Protein AF-A0A329ZVS6-F1 (afdb_monomer_lite)

Structure (mmCIF, N/CA/C/O backbone):
data_AF-A0A329ZVS6-F1
#
_entry.id   AF-A0A329ZVS6-F1
#
loop_
_atom_site.group_PDB
_atom_site.id
_atom_site.type_symbol
_atom_site.label_atom_id
_atom_site.label_alt_id
_atom_site.label_comp_id
_atom_site.label_asym_id
_atom_site.label_entity_id
_atom_site.label_seq_id
_atom_site.pdbx_PDB_ins_code
_atom_site.Car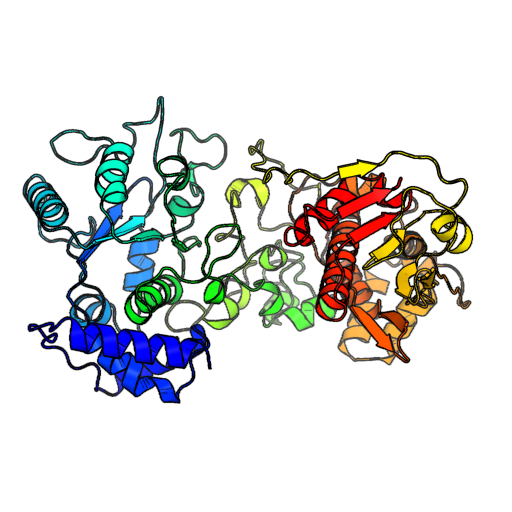tn_x
_atom_site.Cartn_y
_atom_site.Cartn_z
_atom_site.occupancy
_atom_site.B_iso_or_equiv
_atom_site.auth_seq_id
_atom_site.auth_comp_id
_atom_site.auth_asym_id
_atom_site.auth_atom_id
_atom_site.pdbx_PDB_model_num
ATOM 1 N N . MET A 1 1 ? -6.002 23.976 5.061 1.00 55.88 1 MET A N 1
ATOM 2 C CA . MET A 1 1 ? -7.182 24.837 5.291 1.00 55.88 1 MET A CA 1
ATOM 3 C C . MET A 1 1 ? -8.431 24.005 5.546 1.00 55.88 1 MET A C 1
ATOM 5 O O . MET A 1 1 ? -8.950 24.111 6.645 1.00 55.88 1 MET A O 1
ATOM 9 N N . GLN A 1 2 ? -8.823 23.095 4.644 1.00 79.06 2 GLN A N 1
ATOM 10 C CA . GLN A 1 2 ? -10.057 22.297 4.779 1.00 79.06 2 GLN A CA 1
ATOM 11 C C . GLN A 1 2 ? -10.220 21.559 6.128 1.00 79.06 2 GLN A C 1
ATOM 13 O O . GLN A 1 2 ? -11.261 21.681 6.761 1.00 79.06 2 GLN A O 1
ATOM 18 N N . ASN A 1 3 ? -9.193 20.853 6.624 1.00 85.38 3 ASN A N 1
ATOM 19 C CA . ASN A 1 3 ? -9.304 20.136 7.908 1.00 85.38 3 ASN A CA 1
ATOM 20 C C . ASN A 1 3 ? -9.452 21.071 9.118 1.00 85.38 3 ASN A C 1
ATOM 22 O O . ASN A 1 3 ? -10.187 20.752 10.044 1.00 85.38 3 ASN A O 1
ATOM 26 N N . THR A 1 4 ? -8.784 22.227 9.122 1.00 87.81 4 THR A N 1
ATOM 27 C CA . THR A 1 4 ? -8.881 23.194 10.228 1.00 87.81 4 THR A CA 1
ATOM 28 C C . THR A 1 4 ? -10.285 23.790 10.318 1.00 87.81 4 THR A C 1
ATOM 30 O O . THR A 1 4 ? -10.832 23.890 11.412 1.00 87.81 4 THR A O 1
ATOM 33 N N . GLU A 1 5 ? -10.889 24.119 9.175 1.00 89.94 5 GLU A N 1
ATOM 34 C CA . GLU A 1 5 ? -12.277 24.593 9.104 1.00 89.94 5 GLU A CA 1
ATOM 35 C C . GLU A 1 5 ? -13.262 23.512 9.566 1.00 89.94 5 GLU A C 1
ATOM 37 O O . GLU A 1 5 ? -14.126 23.790 10.397 1.00 89.94 5 GLU A O 1
ATOM 42 N N . LYS A 1 6 ? -13.084 22.258 9.117 1.00 92.19 6 LYS A N 1
ATOM 43 C CA . LYS A 1 6 ? -13.894 21.119 9.584 1.00 92.19 6 LYS A CA 1
ATOM 44 C C . LYS A 1 6 ? -13.834 20.947 11.108 1.00 92.19 6 LYS A C 1
ATOM 46 O O . LYS A 1 6 ? -14.868 20.742 11.737 1.00 92.19 6 LYS A O 1
ATOM 51 N N . LEU A 1 7 ? -12.648 21.058 11.715 1.00 94.12 7 LEU A N 1
ATOM 52 C CA . LEU A 1 7 ? -12.492 20.962 13.174 1.00 94.12 7 LEU A CA 1
ATOM 53 C C . LEU A 1 7 ? -13.220 22.099 13.903 1.00 94.12 7 LEU A C 1
ATOM 55 O O . LEU A 1 7 ? -13.888 21.857 14.905 1.00 94.12 7 LEU A O 1
ATOM 59 N N . GLN A 1 8 ? -13.131 23.331 13.401 1.00 92.81 8 GLN A N 1
ATOM 60 C CA . GLN A 1 8 ? -13.847 24.466 13.993 1.00 92.81 8 GLN A CA 1
ATOM 61 C C . GLN A 1 8 ? -15.364 24.263 13.931 1.00 92.81 8 GLN A C 1
ATOM 63 O O . GLN A 1 8 ? -16.033 24.363 14.958 1.00 92.81 8 GLN A O 1
ATOM 68 N N . GLN A 1 9 ? -15.891 23.872 12.768 1.00 92.81 9 GLN A N 1
ATOM 69 C CA . GLN A 1 9 ? -17.312 23.556 12.592 1.00 92.81 9 GLN A CA 1
ATOM 70 C C . GLN A 1 9 ? -17.764 22.422 13.520 1.00 92.81 9 GLN A C 1
ATOM 72 O O . GLN A 1 9 ? -18.833 22.495 14.130 1.00 92.81 9 GLN A O 1
ATOM 77 N N . ARG A 1 10 ? -16.935 21.381 13.676 1.00 92.31 10 ARG A N 1
ATOM 78 C CA . ARG A 1 10 ? -17.209 20.283 14.606 1.00 92.31 10 ARG A CA 1
ATOM 79 C C . ARG A 1 10 ? -17.312 20.781 16.042 1.00 92.31 10 ARG A C 1
ATOM 81 O O . ARG A 1 10 ? -18.268 20.434 16.734 1.00 92.31 10 ARG A O 1
ATOM 88 N N . LEU A 1 11 ? -16.348 21.579 16.490 1.00 92.56 11 LEU A N 1
ATOM 89 C CA . LEU A 1 11 ? -16.329 22.127 17.842 1.00 92.56 11 LEU A CA 1
ATOM 90 C C . LEU A 1 11 ? -17.551 23.017 18.109 1.00 92.56 11 LEU A C 1
ATOM 92 O O . LEU A 1 11 ? -18.188 22.890 19.154 1.00 92.56 11 LEU A O 1
ATOM 96 N N . GLU A 1 12 ? -17.910 23.884 17.162 1.00 91.75 12 GLU A N 1
ATOM 97 C CA . GLU A 1 12 ? -19.112 24.720 17.246 1.00 91.75 12 GLU A CA 1
ATOM 98 C C . GLU A 1 12 ? -20.383 23.871 17.353 1.00 91.75 12 GLU A C 1
ATOM 100 O O . GLU A 1 12 ? -21.211 24.105 18.236 1.00 91.75 12 GLU A O 1
ATOM 105 N N . SER A 1 13 ? -20.509 22.829 16.524 1.00 90.06 13 SER A N 1
ATOM 106 C CA . SER A 1 13 ? -21.626 21.881 16.594 1.00 90.06 13 SER A CA 1
ATOM 107 C C . SER A 1 13 ? -21.717 21.196 17.959 1.00 90.06 13 SER A C 1
ATOM 109 O O . SER A 1 13 ? -22.814 21.057 18.498 1.00 90.06 13 SER A O 1
ATOM 111 N N . LEU A 1 14 ? -20.590 20.761 18.531 1.00 88.25 14 LEU A N 1
ATOM 112 C CA . LEU A 1 14 ? -20.561 20.111 19.845 1.00 88.25 14 LEU A CA 1
ATOM 113 C C . LEU A 1 14 ? -20.980 21.073 20.966 1.00 88.25 14 LEU A C 1
ATOM 115 O O . LEU A 1 14 ? -21.756 20.697 21.844 1.00 88.25 14 LEU A O 1
ATOM 119 N N . LYS A 1 15 ? -20.539 22.336 20.903 1.00 86.25 15 LYS A N 1
ATOM 120 C CA . LYS A 1 15 ? -20.949 23.385 21.851 1.00 86.25 15 LYS A CA 1
ATOM 121 C C . LYS A 1 15 ? -22.450 23.681 21.764 1.00 86.25 15 LYS A C 1
ATOM 123 O O . LYS A 1 15 ? -23.099 23.847 22.795 1.00 86.25 15 LYS A O 1
ATOM 128 N N . LEU A 1 16 ? -23.014 23.705 20.553 1.00 85.00 16 LEU A N 1
ATOM 129 C CA . LEU A 1 16 ? -24.444 23.950 20.319 1.00 85.00 16 LEU A CA 1
ATOM 130 C C . LEU A 1 16 ? -25.343 22.798 20.780 1.00 85.00 16 LEU A C 1
ATOM 132 O O . LEU A 1 16 ? -26.456 23.044 21.242 1.00 85.00 16 LEU A O 1
ATOM 136 N N . GLN A 1 17 ? -24.870 21.552 20.692 1.00 77.56 17 GLN A N 1
ATOM 137 C CA . GLN A 1 17 ? -25.611 20.374 21.161 1.00 77.56 17 GLN A CA 1
ATOM 138 C C . GLN A 1 17 ? -25.798 20.346 22.687 1.00 77.56 17 GLN A C 1
ATOM 140 O O . GLN A 1 17 ? -26.581 19.543 23.192 1.00 77.56 17 GLN A O 1
ATOM 145 N N . GLY A 1 18 ? -25.149 21.255 23.427 1.00 60.22 18 GLY A N 1
ATOM 146 C CA . GLY A 1 18 ? -25.402 21.453 24.849 1.00 60.22 18 GLY A CA 1
ATOM 147 C C . GLY A 1 18 ? -25.045 20.229 25.687 1.00 60.22 18 GLY A C 1
ATOM 148 O O . GLY A 1 18 ? -25.779 19.909 26.624 1.00 60.22 18 GLY A O 1
ATOM 149 N N . ASN A 1 19 ? -23.947 19.538 25.352 1.00 56.59 19 ASN A N 1
ATOM 150 C CA . ASN A 1 19 ? -23.446 18.404 26.127 1.00 56.59 19 ASN A CA 1
ATOM 151 C C . ASN A 1 19 ? -23.184 18.836 27.577 1.00 56.59 19 ASN A C 1
ATOM 153 O O . ASN A 1 19 ? -22.188 19.480 27.892 1.00 56.59 19 ASN A O 1
ATOM 157 N N . LYS A 1 20 ? -24.114 18.491 28.475 1.00 50.88 20 LYS A N 1
ATOM 158 C CA . LYS A 1 20 ? -24.041 18.816 29.910 1.00 50.88 20 LYS A CA 1
ATOM 159 C C . LYS A 1 20 ? -23.060 17.931 30.682 1.00 50.88 20 LYS A C 1
ATOM 161 O O . LYS A 1 20 ? -22.814 18.194 31.855 1.00 50.88 20 LYS A O 1
ATOM 166 N N . GLN A 1 21 ? -22.520 16.894 30.049 1.00 53.78 21 GLN A N 1
ATOM 167 C CA . GLN A 1 21 ? -21.448 16.065 30.588 1.00 53.78 21 GLN A CA 1
ATOM 168 C C . GLN A 1 21 ? -20.179 16.361 29.800 1.00 53.78 21 GLN A C 1
ATOM 170 O O . GLN A 1 21 ? -19.835 15.657 28.859 1.00 53.78 21 GLN A O 1
ATOM 175 N N . GLN A 1 22 ? -19.502 17.443 30.177 1.00 56.34 22 GLN A N 1
ATOM 176 C CA . GLN A 1 22 ? -18.084 17.575 29.871 1.00 56.34 22 GLN A CA 1
ATOM 177 C C . GLN A 1 22 ? -17.394 16.362 30.509 1.00 56.34 22 GLN A C 1
ATOM 179 O O . GLN A 1 22 ? -17.681 16.062 31.677 1.00 56.34 22 GLN A O 1
ATOM 184 N N . LYS A 1 23 ? -16.556 15.628 29.764 1.00 64.94 23 LYS A N 1
ATOM 185 C CA . LYS A 1 23 ? -15.811 14.513 30.364 1.00 64.94 23 LYS A CA 1
ATOM 186 C C . LYS A 1 23 ? -15.044 15.058 31.569 1.00 64.94 23 LYS A C 1
ATOM 188 O O . LYS A 1 23 ? -14.506 16.162 31.515 1.00 64.94 23 LYS A O 1
ATOM 193 N N . SER A 1 24 ? -14.961 14.305 32.665 1.00 59.06 24 SER A N 1
ATOM 194 C CA . SER A 1 24 ? -14.223 14.724 33.872 1.00 59.06 24 SER A CA 1
ATOM 195 C C . SER A 1 24 ? -12.697 14.713 33.682 1.00 59.06 24 SER A C 1
ATOM 197 O O . SER A 1 24 ? -11.948 14.602 34.650 1.00 59.06 24 SER A O 1
ATOM 199 N N . ILE A 1 25 ? -12.240 14.749 32.435 1.00 67.19 25 ILE A N 1
ATOM 200 C CA . ILE A 1 25 ? -10.926 14.326 31.986 1.00 67.19 25 ILE A CA 1
ATOM 201 C C . ILE A 1 25 ? -10.284 15.511 31.284 1.00 67.19 25 ILE A C 1
ATOM 203 O O . ILE A 1 25 ? -10.869 16.108 30.385 1.00 67.19 25 ILE A O 1
ATOM 207 N N . SER A 1 26 ? -9.084 15.856 31.738 1.00 77.31 26 SER A N 1
ATOM 208 C CA . SER A 1 26 ? -8.270 16.922 31.172 1.00 77.31 26 SER A CA 1
ATOM 209 C C . SER A 1 26 ? -7.175 16.286 30.334 1.00 77.31 26 SER A C 1
ATOM 211 O O . SER A 1 26 ? -6.317 15.593 30.874 1.00 77.31 26 SER A O 1
ATOM 213 N N . LEU A 1 27 ? -7.178 16.552 29.030 1.00 83.25 27 LEU A N 1
ATOM 214 C CA . LEU A 1 27 ? -6.127 16.113 28.106 1.00 83.25 27 LEU A CA 1
ATOM 215 C C . LEU A 1 27 ? -5.006 17.162 28.011 1.00 83.25 27 LEU A C 1
ATOM 217 O O . LEU A 1 27 ? -4.251 17.197 27.037 1.00 83.25 27 LEU A O 1
ATOM 221 N N . ARG A 1 28 ? -4.917 18.059 29.003 1.00 87.19 28 ARG A N 1
ATOM 222 C CA . ARG A 1 28 ? -4.023 19.228 29.031 1.00 87.19 28 ARG A CA 1
ATOM 223 C C . ARG A 1 28 ? -2.640 18.948 29.607 1.00 87.19 28 ARG A C 1
ATOM 225 O O . ARG A 1 28 ? -1.792 19.839 29.583 1.00 87.19 28 ARG A O 1
ATOM 232 N N . ASP A 1 29 ? -2.398 17.754 30.139 1.00 86.12 29 ASP A N 1
ATOM 233 C CA . ASP A 1 29 ? -1.069 17.372 30.601 1.00 86.12 29 ASP A CA 1
ATOM 234 C C . ASP A 1 29 ? -0.084 17.214 29.426 1.00 86.12 29 ASP A C 1
ATOM 236 O O . ASP A 1 29 ? -0.464 17.024 28.267 1.00 86.12 29 ASP A O 1
ATOM 240 N N . GLU A 1 30 ? 1.212 17.287 29.728 1.00 86.12 30 GLU A N 1
ATOM 241 C CA . GLU A 1 30 ? 2.274 17.265 28.718 1.00 86.12 30 GLU A CA 1
ATOM 242 C C . GLU A 1 30 ? 2.250 15.997 27.847 1.00 86.12 30 GLU A C 1
ATOM 244 O O . GLU A 1 30 ? 2.506 16.076 26.641 1.00 86.12 30 GLU A O 1
ATOM 249 N N . LYS A 1 31 ? 1.922 14.829 28.422 1.00 82.94 31 LYS A N 1
ATOM 250 C CA . LYS A 1 31 ? 1.928 13.558 27.684 1.00 82.94 31 LYS A CA 1
ATOM 251 C C . LYS A 1 31 ? 0.775 13.513 26.689 1.00 82.94 31 LYS A C 1
ATOM 253 O O . LYS A 1 31 ? 1.011 13.201 25.520 1.00 82.94 31 LYS A O 1
ATOM 258 N N . SER A 1 32 ? -0.430 13.876 27.125 1.00 83.75 32 SER A N 1
ATOM 259 C CA . SER A 1 32 ? -1.619 13.936 26.267 1.00 83.75 32 SER A CA 1
ATOM 260 C C . SER A 1 32 ? -1.449 14.955 25.142 1.00 83.75 32 SER A C 1
ATOM 262 O O . SER A 1 32 ? -1.655 14.627 23.974 1.00 83.75 32 SER A O 1
ATOM 264 N N . GLN A 1 33 ? -0.967 16.163 25.446 1.00 88.94 33 GLN A N 1
ATOM 265 C CA . GLN A 1 33 ? -0.732 17.199 24.434 1.00 88.94 33 GLN A CA 1
ATOM 266 C C . GLN A 1 33 ? 0.322 16.786 23.402 1.00 88.94 33 GLN A C 1
ATOM 268 O O . GLN A 1 33 ? 0.130 16.979 22.197 1.00 88.94 33 GLN A O 1
ATOM 273 N N . LYS A 1 34 ? 1.424 16.167 23.848 1.00 87.88 34 LYS A N 1
ATOM 274 C CA . LYS A 1 34 ? 2.439 15.614 22.944 1.00 87.88 34 LYS A CA 1
ATOM 275 C C . LYS A 1 34 ? 1.843 14.536 22.042 1.00 87.88 34 LYS A C 1
ATOM 277 O O . LYS A 1 34 ? 2.111 14.531 20.841 1.00 87.88 34 LYS A O 1
ATOM 282 N N . TRP A 1 35 ? 1.034 13.644 22.607 1.00 84.31 35 TRP A N 1
ATOM 283 C CA . TRP A 1 35 ? 0.383 12.582 21.856 1.00 84.31 35 TRP A CA 1
ATOM 284 C C . TRP A 1 35 ? -0.562 13.118 20.775 1.00 84.31 35 TRP A C 1
ATOM 286 O O . TRP A 1 35 ? -0.424 12.747 19.605 1.00 84.31 35 TRP A O 1
ATOM 296 N N . ILE A 1 36 ? -1.465 14.034 21.141 1.00 89.00 36 ILE A N 1
ATOM 297 C CA . ILE A 1 36 ? -2.393 14.663 20.196 1.00 89.00 36 ILE A CA 1
ATOM 298 C C . ILE A 1 36 ? -1.587 15.313 19.067 1.00 89.00 36 ILE A C 1
ATOM 300 O O . ILE A 1 36 ? -1.822 15.022 17.895 1.00 89.00 36 ILE A O 1
ATOM 304 N N . ALA A 1 37 ? -0.567 16.110 19.399 1.00 90.50 37 ALA A N 1
ATOM 305 C CA . ALA A 1 37 ? 0.275 16.780 18.411 1.00 90.50 37 ALA A CA 1
ATOM 306 C C . ALA A 1 37 ? 0.990 15.807 17.449 1.00 90.50 37 ALA A C 1
ATOM 308 O O . ALA A 1 37 ? 1.072 16.077 16.247 1.00 90.50 37 ALA A O 1
ATOM 309 N N . GLU A 1 38 ? 1.493 14.667 17.939 1.00 88.00 38 GLU A N 1
ATOM 310 C CA . GLU A 1 38 ? 2.104 13.641 17.082 1.00 88.00 38 GLU A CA 1
ATOM 311 C C . GLU A 1 38 ? 1.106 13.042 16.084 1.00 88.00 38 GLU A C 1
ATOM 313 O O . GLU A 1 38 ? 1.470 12.791 14.931 1.00 88.00 38 GLU A O 1
ATOM 318 N N . ASN A 1 39 ? -0.144 12.839 16.496 1.00 87.62 39 ASN A N 1
ATOM 319 C CA . ASN A 1 39 ? -1.165 12.245 15.638 1.00 87.62 39 ASN A CA 1
ATOM 320 C C . ASN A 1 39 ? -1.803 13.242 14.676 1.00 87.62 39 ASN A C 1
ATOM 322 O O . ASN A 1 39 ? -2.141 12.858 13.556 1.00 87.62 39 ASN A O 1
ATOM 326 N N . LEU A 1 40 ? -1.883 14.526 15.038 1.00 91.31 40 LEU A N 1
ATOM 327 C CA . LEU A 1 40 ? -2.249 15.582 14.090 1.00 91.31 40 LEU A CA 1
ATOM 328 C C . LEU A 1 40 ? -1.336 15.543 12.862 1.00 91.31 40 LEU A C 1
ATOM 330 O O . LEU A 1 40 ? -1.811 15.580 11.729 1.00 91.31 40 LEU A O 1
ATOM 334 N N . LYS A 1 41 ? -0.030 15.332 13.068 1.00 90.31 41 LYS A N 1
ATOM 335 C CA . LYS A 1 41 ? 0.930 15.168 11.969 1.00 90.31 41 LYS A CA 1
ATOM 336 C C . LYS A 1 41 ? 0.630 13.948 11.088 1.00 90.31 41 LYS A C 1
ATOM 338 O O . LYS A 1 41 ? 0.905 13.989 9.889 1.00 90.31 41 LYS A O 1
ATOM 343 N N . LEU A 1 42 ? 0.113 12.854 11.652 1.00 90.00 42 LEU A N 1
ATOM 344 C CA . LEU A 1 42 ? -0.267 11.665 10.879 1.00 90.00 42 LEU A CA 1
ATOM 345 C C . LEU A 1 42 ? -1.504 11.928 10.017 1.00 90.00 42 LEU A C 1
ATOM 347 O O . LEU A 1 42 ? -1.509 11.536 8.854 1.00 90.00 42 LEU A O 1
ATOM 351 N N . LEU A 1 43 ? -2.472 12.673 10.550 1.00 91.50 43 LEU A N 1
ATOM 352 C CA . LEU A 1 43 ? -3.696 13.092 9.862 1.00 91.50 43 LEU A CA 1
ATOM 353 C C . LEU A 1 43 ? -3.507 14.322 8.953 1.00 91.50 43 LEU A C 1
ATOM 355 O O . LEU A 1 43 ? -4.474 14.852 8.411 1.00 91.50 43 LEU A O 1
ATOM 359 N N . SER A 1 44 ? -2.268 14.797 8.777 1.00 90.94 44 SER A N 1
ATOM 360 C CA . SER A 1 44 ? -1.951 16.025 8.029 1.00 90.94 44 SER A CA 1
ATOM 361 C C . SER A 1 44 ? -2.711 17.264 8.535 1.00 90.94 44 SER A C 1
ATOM 363 O O . SER A 1 44 ? -3.051 18.163 7.765 1.00 90.94 44 SER A O 1
ATOM 365 N N . ILE A 1 45 ? -2.980 17.316 9.840 1.00 91.94 45 ILE A N 1
ATOM 366 C CA . ILE A 1 45 ? -3.602 18.450 10.522 1.00 91.94 45 ILE A CA 1
ATOM 367 C C . ILE A 1 45 ? -2.492 19.384 11.044 1.00 91.94 45 ILE A C 1
ATOM 369 O O . ILE A 1 45 ? -1.517 18.902 11.635 1.00 91.94 45 ILE A O 1
ATOM 373 N N . PRO A 1 46 ? -2.605 20.712 10.842 1.00 91.69 46 PRO A N 1
ATOM 374 C CA . PRO A 1 46 ? -1.622 21.671 11.340 1.00 91.69 46 PRO A CA 1
ATOM 375 C C . PRO A 1 46 ? -1.500 21.654 12.871 1.00 91.69 46 PRO A C 1
ATOM 377 O O . PRO A 1 46 ? -2.484 21.461 13.588 1.00 91.69 46 PRO A O 1
ATOM 380 N N . LYS A 1 47 ? -0.291 21.913 13.383 1.0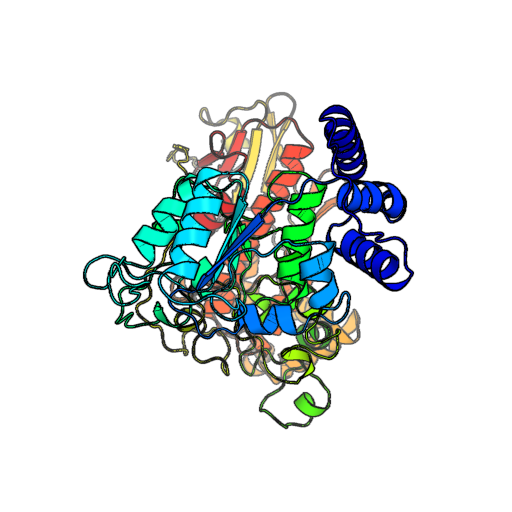0 91.25 47 LYS A N 1
ATOM 381 C CA . LYS A 1 47 ? 0.001 21.980 14.828 1.00 91.25 47 LYS A CA 1
ATOM 382 C C . LYS A 1 47 ? -0.870 23.020 15.540 1.00 91.25 47 LYS A C 1
ATOM 384 O O . LYS A 1 47 ? -1.200 22.854 16.709 1.00 91.25 47 LYS A O 1
ATOM 389 N N . GLU A 1 48 ? -1.225 24.092 14.845 1.00 93.00 48 GLU A N 1
ATOM 390 C CA . GLU A 1 48 ? -2.027 25.208 15.344 1.00 93.00 48 GLU A CA 1
ATOM 391 C C . GLU A 1 48 ? -3.437 24.761 15.758 1.00 93.00 48 GLU A C 1
ATOM 393 O O . GLU A 1 48 ? -4.071 25.412 16.581 1.00 93.00 48 GLU A O 1
ATOM 398 N N . SER A 1 49 ? -3.918 23.627 15.237 1.00 94.62 49 SER A N 1
ATOM 399 C CA . SER A 1 49 ? -5.212 23.043 15.599 1.00 94.62 49 SER A CA 1
ATOM 400 C C . SER A 1 49 ? -5.172 22.197 16.880 1.00 94.62 49 SER A C 1
ATOM 402 O O . SER A 1 49 ? -6.194 21.612 17.231 1.00 94.62 49 SER A O 1
ATOM 404 N N . LEU A 1 50 ? -4.038 22.122 17.592 1.00 93.69 50 LEU A N 1
ATOM 405 C CA . LEU A 1 50 ? -3.890 21.343 18.832 1.00 93.69 50 LEU A CA 1
ATOM 406 C C . LEU A 1 50 ? -4.923 21.723 19.901 1.00 93.69 50 LEU A C 1
ATOM 408 O O . LEU A 1 50 ? -5.558 20.841 20.475 1.00 93.69 50 LEU A O 1
ATOM 412 N N . GLU A 1 51 ? -5.131 23.021 20.119 1.00 93.69 51 GLU A N 1
ATOM 413 C CA . GLU A 1 51 ? -6.090 23.528 21.107 1.00 93.69 51 GLU A CA 1
ATOM 414 C C . GLU A 1 51 ? -7.522 23.102 20.759 1.00 93.69 51 GLU A C 1
ATOM 416 O O . GLU A 1 51 ? -8.202 22.471 21.562 1.00 93.69 51 GLU A O 1
ATOM 421 N N . THR A 1 52 ? -7.945 23.364 19.519 1.00 93.56 52 THR A N 1
ATOM 422 C CA . THR A 1 52 ? -9.269 22.985 19.004 1.00 93.56 52 THR A CA 1
ATOM 423 C C . THR A 1 52 ? -9.490 21.476 19.078 1.00 93.56 52 THR A C 1
ATOM 425 O O . THR A 1 52 ? -10.551 21.025 19.487 1.00 93.56 52 THR A O 1
ATOM 428 N N . THR A 1 53 ? -8.478 20.689 18.714 1.00 92.62 53 THR A N 1
ATOM 429 C CA . THR A 1 53 ? -8.522 19.221 18.763 1.00 92.62 53 THR A CA 1
ATOM 430 C C . THR A 1 53 ? -8.722 18.728 20.191 1.00 92.62 53 THR A C 1
ATOM 432 O O . THR A 1 53 ? -9.563 17.869 20.440 1.00 92.62 53 THR A O 1
ATOM 435 N N . THR A 1 54 ? -7.969 19.296 21.131 1.00 91.69 54 THR A N 1
ATOM 436 C CA . THR A 1 54 ? -8.072 18.959 22.551 1.00 91.69 54 THR A CA 1
ATOM 437 C C . THR A 1 54 ? -9.466 19.283 23.077 1.00 91.69 54 THR A C 1
ATOM 439 O O . THR A 1 54 ? -10.105 18.426 23.679 1.00 91.69 54 THR A O 1
ATOM 442 N N . GLU A 1 55 ? -9.980 20.477 22.774 1.00 91.12 55 GLU A N 1
ATOM 443 C CA . GLU A 1 55 ? -11.311 20.898 23.213 1.00 91.12 55 GLU A CA 1
ATOM 444 C C . GLU A 1 55 ? -12.419 20.006 22.631 1.00 91.12 55 GLU A C 1
ATOM 446 O O . GLU A 1 55 ? -13.370 19.675 23.337 1.00 91.12 55 GLU A O 1
ATOM 451 N N . ILE A 1 56 ? -12.289 19.553 21.378 1.00 90.75 56 ILE A N 1
ATOM 452 C CA . ILE A 1 56 ? -13.215 18.575 20.785 1.00 90.75 56 ILE A CA 1
ATOM 453 C C . ILE A 1 56 ? -13.211 17.274 21.590 1.00 90.75 56 ILE A C 1
ATOM 455 O O . ILE A 1 56 ? -14.283 16.803 21.960 1.00 90.75 56 ILE A O 1
ATOM 459 N N . LEU A 1 57 ? -12.036 16.705 21.880 1.00 88.19 57 LEU A N 1
ATOM 460 C CA . LEU A 1 57 ? -11.920 15.439 22.613 1.00 88.19 57 LEU A CA 1
ATOM 461 C C . LEU A 1 57 ? -12.456 15.540 24.056 1.00 88.19 57 LEU A C 1
ATOM 463 O O . LEU A 1 57 ? -13.043 14.579 24.548 1.00 88.19 57 LEU A O 1
ATOM 467 N N . GLU A 1 58 ? -12.313 16.703 24.702 1.00 86.88 58 GLU A N 1
ATOM 468 C CA . GLU A 1 58 ? -12.852 16.991 26.044 1.00 86.88 58 GLU A CA 1
ATOM 469 C C . GLU A 1 58 ? -14.376 17.260 26.040 1.00 86.88 58 GLU A C 1
ATOM 471 O O . GLU A 1 58 ? -15.061 16.998 27.032 1.00 86.88 58 GLU A O 1
ATOM 476 N N . THR A 1 59 ? -14.923 17.779 24.931 1.00 85.44 59 THR A N 1
ATOM 477 C CA . THR A 1 59 ? -16.352 18.147 24.787 1.00 85.44 59 THR A CA 1
ATOM 478 C C . THR A 1 59 ? -17.212 17.015 24.210 1.00 85.44 59 THR A C 1
ATOM 480 O O . THR A 1 59 ? -18.443 17.029 24.331 1.00 85.44 59 THR A O 1
ATOM 483 N N . LEU A 1 60 ? -16.586 16.047 23.540 1.00 81.88 60 LEU A N 1
ATOM 484 C CA . LEU A 1 60 ? -17.277 14.928 22.910 1.00 81.88 60 LEU A CA 1
ATOM 485 C C . LEU A 1 60 ? -18.060 14.116 23.954 1.00 81.88 60 LEU A C 1
ATOM 487 O O . LEU A 1 60 ? -17.533 13.782 25.013 1.00 81.88 60 LEU A O 1
ATOM 491 N N . GLU A 1 61 ? -19.310 13.771 23.621 1.00 75.62 61 GLU A N 1
ATOM 492 C CA . GLU A 1 61 ? -20.108 12.819 24.406 1.00 75.62 61 GLU A CA 1
ATOM 493 C C . GLU A 1 61 ? -19.357 11.482 24.501 1.00 75.62 61 GLU A C 1
ATOM 495 O O . GLU A 1 61 ? -18.564 11.130 23.624 1.00 75.62 61 GLU A O 1
ATOM 500 N N . ASP A 1 62 ? -19.633 10.711 25.546 1.00 75.94 62 ASP A N 1
ATOM 501 C CA . ASP A 1 62 ? -19.099 9.365 25.716 1.00 75.94 62 ASP A CA 1
ATOM 502 C C . ASP A 1 62 ? -19.678 8.395 24.670 1.00 75.94 62 ASP A C 1
ATOM 504 O O . ASP A 1 62 ? -20.599 7.619 24.935 1.00 75.94 62 ASP A O 1
ATOM 508 N N . ILE A 1 63 ? -19.130 8.440 23.452 1.00 84.00 63 ILE A N 1
ATOM 509 C CA . ILE A 1 63 ? -19.420 7.467 22.400 1.00 84.00 63 ILE A CA 1
ATOM 510 C C . ILE A 1 63 ? -18.857 6.122 22.847 1.00 84.00 63 ILE A C 1
ATOM 512 O O . ILE A 1 63 ? -17.649 5.962 23.040 1.00 84.00 63 ILE A O 1
ATOM 516 N N . LYS A 1 64 ? -19.751 5.149 23.000 1.00 92.06 64 LYS A N 1
ATOM 517 C CA . LYS A 1 64 ? -19.391 3.805 23.441 1.00 92.06 64 LYS A CA 1
ATOM 518 C C . LYS A 1 64 ? -18.738 3.026 22.314 1.00 92.06 64 LYS A C 1
ATOM 520 O O . LYS A 1 64 ? -19.122 3.163 21.152 1.00 92.06 64 LYS A O 1
ATOM 525 N N . ILE A 1 65 ? -17.812 2.154 22.675 1.00 94.94 65 ILE A N 1
ATOM 526 C CA . ILE A 1 65 ? -17.197 1.194 21.767 1.00 94.94 65 ILE A CA 1
ATOM 527 C C . ILE A 1 65 ? -17.601 -0.213 22.193 1.00 94.94 65 ILE A C 1
ATOM 529 O O . ILE A 1 65 ? -17.458 -0.587 23.361 1.00 94.94 65 ILE A O 1
ATOM 533 N N . VAL A 1 66 ? -18.094 -0.979 21.224 1.00 97.19 66 VAL A N 1
ATOM 534 C CA . VAL A 1 66 ? -18.270 -2.427 21.321 1.00 97.19 66 VAL A CA 1
ATOM 535 C C . VAL A 1 66 ? -17.222 -3.070 20.429 1.00 97.19 66 VAL A C 1
ATOM 537 O O . VAL A 1 66 ? -17.237 -2.837 19.224 1.00 97.19 66 VAL A O 1
ATOM 540 N N . TRP A 1 67 ? -16.313 -3.848 21.009 1.00 97.38 67 TRP A N 1
ATOM 541 C CA . TRP A 1 67 ? -15.277 -4.578 20.285 1.00 97.38 67 TRP A CA 1
ATOM 542 C C . TRP A 1 67 ? -15.564 -6.076 20.369 1.00 97.38 67 TRP A C 1
ATOM 544 O O . TRP A 1 67 ? -15.454 -6.672 21.438 1.00 97.38 67 TRP A O 1
ATOM 554 N N . LEU A 1 68 ? -15.979 -6.663 19.247 1.00 97.12 68 LEU A N 1
ATOM 555 C CA . LEU A 1 68 ? -16.308 -8.083 19.151 1.00 97.12 68 LEU A CA 1
ATOM 556 C C . LEU A 1 68 ? -15.132 -8.899 18.612 1.00 97.12 68 LEU A C 1
ATOM 558 O O . LEU A 1 68 ? -14.433 -8.447 17.702 1.00 97.12 68 LEU A O 1
ATOM 562 N N . HIS A 1 69 ? -14.989 -10.118 19.126 1.00 97.31 69 HIS A N 1
ATOM 563 C CA . HIS A 1 69 ? -14.028 -11.116 18.665 1.00 97.31 69 HIS A CA 1
ATOM 564 C C . HIS A 1 69 ? -14.723 -12.249 17.897 1.00 97.31 69 HIS A C 1
ATOM 566 O O . HIS A 1 69 ? -15.708 -12.817 18.370 1.00 97.31 69 HIS A O 1
ATOM 572 N N . MET A 1 70 ? -14.213 -12.578 16.709 1.00 97.00 70 MET A N 1
ATOM 573 C CA . MET A 1 70 ? -14.740 -13.634 15.833 1.00 97.00 70 MET A CA 1
ATOM 574 C C . MET A 1 70 ? -13.694 -14.733 15.595 1.00 97.00 70 MET A C 1
ATOM 576 O O . MET A 1 70 ? -13.120 -15.248 16.548 1.00 97.00 70 MET A O 1
ATOM 580 N N . GLU A 1 71 ? -13.419 -15.123 14.347 1.00 97.25 71 GLU A N 1
ATOM 581 C CA . GLU A 1 71 ? -12.291 -16.003 14.035 1.00 97.25 71 GLU A CA 1
ATOM 582 C C . GLU A 1 71 ? -10.995 -15.193 14.052 1.00 97.25 71 GLU A C 1
ATOM 584 O O . GLU A 1 71 ? -10.615 -14.531 13.080 1.00 97.25 71 GLU A O 1
ATOM 589 N N . GLU A 1 72 ? -10.307 -15.215 15.187 1.00 97.56 72 GLU A N 1
ATOM 590 C CA . GLU A 1 72 ? -9.141 -14.375 15.454 1.00 97.56 72 GLU A CA 1
ATOM 591 C C . GLU A 1 72 ? -7.998 -15.123 16.160 1.00 97.56 72 GLU A C 1
ATOM 593 O O . GLU A 1 72 ? -8.096 -16.310 16.472 1.00 97.56 72 GLU A O 1
ATOM 598 N N . CYS A 1 73 ? -6.872 -14.422 16.333 1.00 98.06 73 CYS A N 1
ATOM 599 C CA . CYS A 1 73 ? -5.729 -14.845 17.151 1.00 98.06 73 CYS A CA 1
ATOM 600 C C . CYS A 1 73 ? -5.356 -13.833 18.255 1.00 98.06 73 CYS A C 1
ATOM 602 O O . CYS A 1 73 ? -4.292 -13.936 18.864 1.00 98.06 73 CYS A O 1
ATOM 604 N N . SER A 1 74 ? -6.200 -12.822 18.459 1.00 98.31 74 SER A N 1
ATOM 605 C CA . SER A 1 74 ? -6.158 -11.787 19.492 1.00 98.31 74 SER A CA 1
ATOM 606 C C . SER A 1 74 ? -4.998 -10.805 19.344 1.00 98.31 74 SER A C 1
ATOM 608 O O . SER A 1 74 ? -4.765 -9.947 20.197 1.00 98.31 74 SER A O 1
ATOM 610 N N . GLY A 1 75 ? -4.262 -10.902 18.234 1.00 98.06 75 GLY A N 1
ATOM 611 C CA . GLY A 1 75 ? -3.123 -10.047 17.938 1.00 98.06 75 GLY A CA 1
ATOM 612 C C . GLY A 1 75 ? -3.488 -8.573 17.757 1.00 98.06 75 GLY A C 1
ATOM 613 O O . GLY A 1 75 ? -2.632 -7.722 17.995 1.00 98.06 75 GLY A O 1
ATOM 614 N N . CYS A 1 76 ? -4.718 -8.232 17.351 1.00 98.19 76 CYS A N 1
ATOM 615 C CA . CYS A 1 76 ? -5.100 -6.828 17.164 1.00 98.19 76 CYS A CA 1
ATOM 616 C C . CYS A 1 76 ? -5.423 -6.167 18.504 1.00 98.19 76 CYS A C 1
ATOM 618 O O . CYS A 1 76 ? -4.958 -5.053 18.758 1.00 98.19 76 CYS A O 1
ATOM 620 N N . SER A 1 77 ? -6.120 -6.889 19.381 1.00 97.38 77 SER A N 1
ATOM 621 C CA . SER A 1 77 ? -6.293 -6.523 20.788 1.00 97.38 77 SER A CA 1
ATOM 622 C C . SER A 1 77 ? -4.941 -6.380 21.494 1.00 97.38 77 SER A C 1
ATOM 624 O O . SER A 1 77 ? -4.659 -5.355 22.112 1.00 97.38 77 SER A O 1
ATOM 626 N N . GLU A 1 78 ? -4.032 -7.344 21.323 1.00 97.62 78 GLU A N 1
ATOM 627 C CA . GLU A 1 78 ? -2.675 -7.234 21.873 1.00 97.62 78 GLU A CA 1
ATOM 628 C C . GLU A 1 78 ? -1.889 -6.052 21.293 1.00 97.62 78 GLU A C 1
ATOM 630 O O . GLU A 1 78 ? -1.139 -5.402 22.020 1.00 97.62 78 GLU A O 1
ATOM 635 N N . SER A 1 79 ? -2.074 -5.718 20.012 1.00 96.38 79 SER A N 1
ATOM 636 C CA . SER A 1 79 ? -1.426 -4.558 19.392 1.00 96.38 79 SER A CA 1
ATOM 637 C C . SER A 1 79 ? -1.818 -3.254 20.087 1.00 96.38 79 SER A C 1
ATOM 639 O O . SER A 1 79 ? -0.936 -2.511 20.517 1.00 96.38 79 SER A O 1
ATOM 641 N N . ILE A 1 80 ? -3.118 -2.992 20.287 1.00 93.00 80 ILE A N 1
ATOM 642 C CA . ILE A 1 80 ? -3.559 -1.760 20.963 1.00 93.00 80 ILE A CA 1
ATOM 643 C C . ILE A 1 80 ? -3.118 -1.714 22.437 1.00 93.00 80 ILE A C 1
ATOM 645 O O . ILE A 1 80 ? -2.760 -0.642 22.930 1.00 93.00 80 ILE A O 1
ATOM 649 N N . LEU A 1 81 ? -3.024 -2.867 23.114 1.00 93.56 81 LEU A N 1
ATOM 650 C CA . LEU A 1 81 ? -2.464 -2.980 24.469 1.00 93.56 81 LEU A CA 1
ATOM 651 C C . LEU A 1 81 ? -0.972 -2.606 24.544 1.00 93.56 81 LEU A C 1
ATOM 653 O O . LEU A 1 81 ? -0.460 -2.344 25.631 1.00 93.56 81 LEU A O 1
ATOM 657 N N . ARG A 1 82 ? -0.244 -2.573 23.418 1.00 93.50 82 ARG A N 1
ATOM 658 C CA . ARG A 1 82 ? 1.159 -2.113 23.353 1.00 93.50 82 ARG A CA 1
ATOM 659 C C . ARG A 1 82 ? 1.307 -0.608 23.110 1.00 93.50 82 ARG A C 1
ATOM 661 O O . ARG A 1 82 ? 2.442 -0.150 22.968 1.00 93.50 82 ARG A O 1
ATOM 668 N N . SER A 1 83 ? 0.214 0.158 23.092 1.00 88.06 83 SER A N 1
ATOM 669 C CA . SER A 1 83 ? 0.276 1.618 22.981 1.00 88.06 83 SER A CA 1
ATOM 670 C C . SER A 1 83 ? 1.049 2.223 24.159 1.00 88.06 83 SER A C 1
ATOM 672 O O . SER A 1 83 ? 0.673 2.056 25.318 1.00 88.06 83 SER A O 1
ATOM 674 N N . SER A 1 84 ? 2.142 2.930 23.860 1.00 80.94 84 SER A N 1
ATOM 675 C CA . SER A 1 84 ? 3.003 3.602 24.850 1.00 80.94 84 SER A CA 1
ATOM 676 C C . SER A 1 84 ? 2.675 5.088 25.016 1.00 80.94 84 SER A C 1
ATOM 678 O O . SER A 1 84 ? 2.879 5.666 26.084 1.00 80.94 84 SER A O 1
ATOM 680 N N . LEU A 1 85 ? 2.201 5.723 23.942 1.00 75.56 85 LEU A N 1
ATOM 681 C CA . LEU A 1 85 ? 1.885 7.144 23.860 1.00 75.56 85 LEU A CA 1
ATOM 682 C C . LEU A 1 85 ? 0.575 7.291 23.050 1.00 75.56 85 LEU A C 1
ATOM 684 O O . LEU A 1 85 ? 0.644 7.210 21.819 1.00 75.56 85 LEU A O 1
ATOM 688 N N . PRO A 1 86 ? -0.587 7.451 23.725 1.00 69.88 86 PRO A N 1
ATOM 689 C CA . PRO A 1 86 ? -0.721 7.438 25.174 1.00 69.88 86 PRO A CA 1
ATOM 690 C C . PRO A 1 86 ? -0.676 5.975 25.644 1.00 69.88 86 PRO A C 1
ATOM 692 O O . PRO A 1 86 ? -0.625 5.046 24.831 1.00 69.88 86 PRO A O 1
ATOM 695 N N . THR A 1 87 ? -0.670 5.738 26.947 1.00 80.94 87 THR A N 1
ATOM 696 C CA . THR A 1 87 ? -0.798 4.355 27.405 1.00 80.94 87 THR A CA 1
ATOM 697 C C . THR A 1 87 ? -2.207 3.840 27.103 1.00 80.94 87 THR A C 1
ATOM 699 O O . THR A 1 87 ? -3.134 4.630 26.885 1.00 80.94 87 THR A O 1
ATOM 702 N N . PHE A 1 88 ? -2.380 2.520 27.059 1.00 82.88 88 PHE A N 1
ATOM 703 C CA . PHE A 1 88 ? -3.698 1.930 26.835 1.00 82.88 88 PHE A CA 1
ATOM 704 C C . PHE A 1 88 ? -4.731 2.419 27.864 1.00 82.88 88 PHE A C 1
ATOM 706 O O . PHE A 1 88 ? -5.870 2.678 27.497 1.00 82.88 88 PHE A O 1
ATOM 713 N N . GLU A 1 89 ? -4.326 2.645 29.117 1.00 81.00 89 GLU A N 1
ATOM 714 C CA . GLU A 1 89 ? -5.179 3.193 30.175 1.00 81.00 89 GLU A CA 1
ATOM 715 C C . GLU A 1 89 ? -5.741 4.566 29.793 1.00 81.00 89 GLU A C 1
ATOM 717 O O . GLU A 1 89 ? -6.949 4.772 29.838 1.00 81.00 89 GLU A O 1
ATOM 722 N N . THR A 1 90 ? -4.889 5.491 29.350 1.00 78.38 90 THR A N 1
ATOM 723 C CA . THR A 1 90 ? -5.343 6.802 28.867 1.00 78.38 90 THR A CA 1
ATOM 724 C C . THR A 1 90 ? -6.234 6.654 27.637 1.00 78.38 90 THR A C 1
ATOM 726 O O . THR A 1 90 ? -7.249 7.333 27.525 1.00 78.38 90 THR A O 1
ATOM 729 N N . LEU A 1 91 ? -5.923 5.733 26.718 1.00 80.12 91 LEU A N 1
ATOM 730 C CA . LEU A 1 91 ? -6.813 5.478 25.588 1.00 80.12 91 LEU A CA 1
ATOM 731 C C . LEU A 1 91 ? -8.208 5.054 26.060 1.00 80.12 91 LEU A C 1
ATOM 733 O O . LEU A 1 91 ? -9.168 5.663 25.605 1.00 80.12 91 LEU A O 1
ATOM 737 N N . ILE A 1 92 ? -8.342 4.087 26.971 1.00 83.50 92 ILE A N 1
ATOM 738 C CA . ILE A 1 92 ? -9.657 3.562 27.380 1.00 83.50 92 ILE A CA 1
ATOM 739 C C . ILE A 1 92 ? -10.427 4.461 28.354 1.00 83.50 92 ILE A C 1
ATOM 741 O O . ILE A 1 92 ? -11.657 4.468 28.349 1.00 83.50 92 ILE A O 1
ATOM 745 N N . PHE A 1 93 ? -9.731 5.196 29.221 1.00 78.38 93 PHE A N 1
ATOM 746 C CA . PHE A 1 93 ? -10.392 6.041 30.212 1.00 78.38 93 PHE A CA 1
ATOM 747 C C . PHE A 1 93 ? -10.704 7.419 29.639 1.00 78.38 93 PHE A C 1
ATOM 749 O O . PHE A 1 93 ? -11.790 7.939 29.885 1.00 78.38 93 PHE A O 1
ATOM 756 N N . ASP A 1 94 ? -9.806 7.965 28.816 1.00 74.94 94 ASP A N 1
ATOM 757 C CA . ASP A 1 94 ? -9.837 9.379 28.446 1.00 74.94 94 ASP A CA 1
ATOM 758 C C . ASP A 1 94 ? -10.368 9.616 27.026 1.00 74.94 94 ASP A C 1
ATOM 760 O O . ASP A 1 94 ? -11.068 10.600 26.760 1.00 74.94 94 ASP A O 1
ATOM 764 N N . VAL A 1 95 ? -10.097 8.691 26.101 1.00 74.56 95 VAL A N 1
ATOM 765 C CA . VAL A 1 95 ? -10.387 8.880 24.671 1.00 74.56 95 VAL A CA 1
ATOM 766 C C . VAL A 1 95 ? -11.521 7.971 24.189 1.00 74.56 95 VAL A C 1
ATOM 768 O O . VAL A 1 95 ? -12.500 8.447 23.616 1.00 74.56 95 VAL A O 1
ATOM 771 N N . MET A 1 96 ? -11.403 6.671 24.439 1.00 81.31 96 MET A N 1
ATOM 772 C CA . MET A 1 96 ? -12.191 5.579 23.878 1.00 81.31 96 MET A CA 1
ATOM 773 C C . MET A 1 96 ? -12.958 4.850 24.973 1.00 81.31 96 MET A C 1
ATOM 775 O O . MET A 1 96 ? -12.393 4.031 25.684 1.00 81.31 96 MET A O 1
ATOM 779 N N . ARG A 1 97 ? -14.268 5.059 25.073 1.00 86.00 97 ARG A N 1
ATOM 780 C CA . ARG A 1 97 ? -15.058 4.378 26.100 1.00 86.00 97 ARG A CA 1
ATOM 781 C C . ARG A 1 97 ? -15.458 2.968 25.655 1.00 86.00 97 ARG A C 1
ATOM 783 O O . ARG A 1 97 ? -16.549 2.760 25.125 1.00 86.00 97 ARG A O 1
ATOM 790 N N . ILE A 1 98 ? -14.561 2.003 25.848 1.00 90.75 98 ILE A N 1
ATOM 791 C CA . ILE A 1 98 ? -14.804 0.586 25.546 1.00 90.75 98 ILE A CA 1
ATOM 792 C C . ILE A 1 98 ? -15.724 -0.011 26.613 1.00 90.75 98 ILE A C 1
ATOM 794 O O . ILE A 1 98 ? -15.326 -0.212 27.755 1.00 90.75 98 ILE A O 1
ATOM 798 N N . GLU A 1 99 ? -16.971 -0.288 26.237 1.00 91.75 99 GLU A N 1
ATOM 799 C CA . GLU A 1 99 ? -17.986 -0.848 27.143 1.00 91.75 99 GLU A CA 1
ATOM 800 C C . GLU A 1 99 ? -18.154 -2.359 26.964 1.00 91.75 99 GLU A C 1
ATOM 802 O O . GLU A 1 99 ? -18.733 -3.019 27.827 1.00 91.75 99 GLU A O 1
ATOM 807 N N . TYR A 1 100 ? -17.645 -2.915 25.864 1.00 94.75 100 TYR A N 1
ATOM 808 C CA . TYR A 1 100 ? -17.613 -4.349 25.614 1.00 94.75 100 TYR A CA 1
ATOM 809 C C . TYR A 1 100 ? -16.333 -4.731 24.874 1.00 94.75 100 TYR A C 1
ATOM 811 O O . TYR A 1 100 ? -16.015 -4.122 23.852 1.00 94.75 100 TYR A O 1
ATOM 819 N N . HIS A 1 101 ? -15.623 -5.730 25.398 1.00 94.81 101 HIS A N 1
ATOM 820 C CA . HIS A 1 101 ? -14.420 -6.306 24.803 1.00 94.81 101 HIS A CA 1
ATOM 821 C C . HIS A 1 101 ? -14.189 -7.690 25.415 1.00 94.81 101 HIS A C 1
ATOM 823 O O . HIS A 1 101 ? -13.940 -7.780 26.620 1.00 94.81 101 HIS A O 1
ATOM 829 N N . ASP A 1 102 ? -14.252 -8.751 24.604 1.00 89.00 102 ASP A N 1
ATOM 830 C CA . ASP A 1 102 ? -14.300 -10.138 25.103 1.00 89.00 102 ASP A CA 1
ATOM 831 C C . ASP A 1 102 ? -13.077 -10.514 25.962 1.00 89.00 102 ASP A C 1
ATOM 833 O O . ASP A 1 102 ? -13.217 -11.195 26.975 1.00 89.00 102 ASP A O 1
ATOM 837 N N . MET A 1 103 ? -11.885 -10.018 25.608 1.00 92.38 103 MET A N 1
ATOM 838 C CA . MET A 1 103 ? -10.650 -10.258 26.368 1.00 92.38 103 MET A CA 1
ATOM 839 C C . MET A 1 103 ? -10.562 -9.503 27.712 1.00 92.38 103 MET A C 1
ATOM 841 O O . MET A 1 103 ? -9.951 -10.007 28.653 1.00 92.38 103 MET A O 1
ATOM 845 N N . LEU A 1 104 ? -11.101 -8.281 27.810 1.00 91.75 104 LEU A N 1
ATOM 846 C CA . LEU A 1 104 ? -10.750 -7.340 28.891 1.00 91.75 104 LEU A CA 1
ATOM 847 C C . LEU A 1 104 ? -11.861 -7.108 29.917 1.00 91.75 104 LEU A C 1
ATOM 849 O O . LEU A 1 104 ? -11.595 -6.620 31.018 1.00 91.75 104 LEU A O 1
ATOM 853 N N . MET A 1 105 ? -13.113 -7.391 29.562 1.00 92.25 105 MET A N 1
ATOM 854 C CA . MET A 1 105 ? -14.240 -7.074 30.431 1.00 92.25 105 MET A CA 1
ATOM 855 C C . MET A 1 105 ? -14.312 -7.989 31.662 1.00 92.25 105 MET A C 1
ATOM 857 O O . MET A 1 105 ? -14.029 -9.179 31.597 1.00 92.25 105 MET A O 1
ATOM 861 N N . ALA A 1 106 ? -14.751 -7.436 32.796 1.00 94.31 106 ALA A N 1
ATOM 862 C CA . ALA A 1 106 ? -14.911 -8.207 34.033 1.00 94.31 106 ALA A CA 1
ATOM 863 C C . ALA A 1 106 ? -16.163 -9.108 34.039 1.00 94.31 106 ALA A C 1
ATOM 865 O O . ALA A 1 106 ? -16.201 -10.114 34.747 1.00 94.31 106 ALA A O 1
ATOM 866 N N . GLY A 1 107 ? -17.212 -8.722 33.305 1.00 90.88 107 GLY A N 1
ATOM 867 C CA . GLY A 1 107 ? -18.438 -9.514 33.181 1.00 90.88 107 GLY A CA 1
ATOM 868 C C . GLY A 1 107 ? -18.209 -10.792 32.372 1.00 90.88 107 GLY A C 1
ATOM 869 O O . GLY A 1 107 ? -17.310 -10.841 31.541 1.00 90.88 107 GLY A O 1
ATOM 870 N N . SER A 1 108 ? -19.038 -11.817 32.591 1.00 91.81 108 SER A N 1
ATOM 871 C CA . SER A 1 108 ? -19.010 -13.052 31.792 1.00 91.81 108 SER A CA 1
ATOM 872 C C . SER A 1 108 ? -20.424 -13.595 31.538 1.00 91.81 108 SER A C 1
ATOM 874 O O . SER A 1 108 ? -21.391 -13.219 32.207 1.00 91.81 108 SER A O 1
ATOM 876 N N . GLY A 1 109 ? -20.574 -14.476 30.545 1.00 91.19 109 GLY A N 1
ATOM 877 C CA . GLY A 1 109 ? -21.835 -15.170 30.262 1.00 91.19 109 GLY A CA 1
ATOM 878 C C . GLY A 1 109 ? -23.028 -14.223 30.069 1.00 91.19 109 GLY A C 1
ATOM 879 O O . GLY A 1 109 ? -23.015 -13.348 29.206 1.00 91.19 109 GLY A O 1
ATOM 880 N N . HIS A 1 110 ? -24.079 -14.392 30.875 1.00 92.25 110 HIS A N 1
ATOM 881 C CA . HIS A 1 110 ? -25.306 -13.592 30.765 1.00 92.25 110 HIS A CA 1
ATOM 882 C C . HIS A 1 110 ? -25.099 -12.096 31.046 1.00 92.25 110 HIS A C 1
ATOM 884 O O . HIS A 1 110 ? -25.784 -11.277 30.440 1.00 92.25 110 HIS A O 1
ATOM 890 N N . GLN A 1 111 ? -24.137 -11.727 31.901 1.00 93.19 111 GLN A N 1
ATOM 891 C CA . GLN A 1 111 ? -23.867 -10.318 32.221 1.00 93.19 111 GLN A CA 1
ATOM 892 C C . GLN A 1 111 ? -23.311 -9.567 31.005 1.00 93.19 111 GLN A C 1
ATOM 894 O O . GLN A 1 111 ? -23.666 -8.416 30.764 1.00 93.19 111 GLN A O 1
ATOM 899 N N . CYS A 1 112 ? -22.475 -10.238 30.204 1.00 91.69 112 CYS A N 1
ATOM 900 C CA . CYS A 1 112 ? -21.978 -9.708 28.935 1.00 91.69 112 CYS A CA 1
ATOM 901 C C . CYS A 1 112 ? -23.123 -9.417 27.969 1.00 91.69 112 CYS A C 1
ATOM 903 O O . CYS A 1 112 ? -23.174 -8.338 27.379 1.00 91.69 112 CYS A O 1
ATOM 905 N N . LYS A 1 113 ? -24.065 -10.360 27.845 1.00 89.06 113 LYS A N 1
ATOM 906 C CA . LYS A 1 113 ? -25.190 -10.217 26.921 1.00 89.06 113 LYS A CA 1
ATOM 907 C C . LYS A 1 113 ? -26.151 -9.110 27.351 1.00 89.06 113 LYS A C 1
ATOM 909 O O . LYS A 1 113 ? -26.518 -8.289 26.519 1.00 89.06 113 LYS A O 1
ATOM 914 N N . GLU A 1 114 ? -26.478 -9.026 28.640 1.00 92.31 114 GLU A N 1
ATOM 915 C CA . GLU A 1 114 ? -27.301 -7.938 29.185 1.00 92.31 114 GLU A CA 1
ATOM 916 C C . GLU A 1 114 ? -26.656 -6.565 28.928 1.00 92.31 114 GLU A C 1
ATOM 918 O O . GLU A 1 114 ? -27.331 -5.608 28.542 1.00 92.31 114 GLU A O 1
ATOM 923 N N . ASN A 1 115 ? -25.329 -6.471 29.068 1.00 93.12 115 ASN A N 1
ATOM 924 C CA . ASN A 1 115 ? -24.597 -5.250 28.760 1.00 93.12 115 ASN A CA 1
ATOM 925 C C . ASN A 1 115 ? -24.674 -4.879 27.268 1.00 93.12 115 ASN A C 1
ATOM 927 O O . ASN A 1 115 ? -24.959 -3.725 26.947 1.00 93.12 115 ASN A O 1
ATOM 931 N N . LEU A 1 116 ? -24.480 -5.841 26.359 1.00 92.38 116 LEU A N 1
ATOM 932 C CA . LEU A 1 116 ? -24.644 -5.615 24.917 1.00 92.38 116 LEU A CA 1
ATOM 933 C C . LEU A 1 116 ? -26.062 -5.153 24.571 1.00 92.38 116 LEU A C 1
ATOM 935 O O . LEU A 1 116 ? -26.226 -4.149 23.882 1.00 92.38 116 LEU A O 1
ATOM 939 N N . GLU A 1 117 ? -27.088 -5.828 25.087 1.00 91.94 117 GLU A N 1
ATOM 940 C CA . GLU A 1 117 ? -28.493 -5.470 24.859 1.00 91.94 117 GLU A CA 1
ATOM 941 C C . GLU A 1 117 ? -28.805 -4.051 25.350 1.00 91.94 117 GLU A C 1
ATOM 943 O O . GLU A 1 117 ? -29.477 -3.276 24.661 1.00 91.94 117 GLU A O 1
ATOM 948 N N . ARG A 1 118 ? -28.263 -3.673 26.513 1.00 94.44 118 ARG A N 1
ATOM 949 C CA . ARG A 1 118 ? -28.355 -2.311 27.041 1.00 94.44 118 ARG A CA 1
ATOM 950 C C . ARG A 1 118 ? -27.694 -1.298 26.104 1.00 94.44 118 ARG A C 1
ATOM 952 O O . ARG A 1 118 ? -28.324 -0.292 25.781 1.00 94.44 118 ARG A O 1
ATOM 959 N N . ILE A 1 119 ? -26.463 -1.547 25.649 1.00 93.50 119 ILE A N 1
ATOM 960 C CA . ILE A 1 119 ? -25.744 -0.654 24.720 1.00 93.50 119 ILE A CA 1
ATOM 961 C C . ILE A 1 119 ? -26.542 -0.480 23.424 1.00 93.50 119 ILE A C 1
ATOM 963 O O . ILE A 1 119 ? -26.759 0.646 22.977 1.00 93.50 119 ILE A O 1
ATOM 967 N N . VAL A 1 120 ? -27.043 -1.581 22.864 1.00 91.94 120 VAL A N 1
ATOM 968 C CA . VAL A 1 120 ? -27.859 -1.583 21.646 1.00 91.94 120 VAL A CA 1
ATOM 969 C C . VAL A 1 120 ? -29.152 -0.782 21.829 1.00 91.94 120 VAL A C 1
ATOM 971 O O . VAL A 1 120 ? -29.553 -0.061 20.916 1.00 91.94 120 VAL A O 1
ATOM 974 N N . LYS A 1 121 ? -29.800 -0.880 22.997 1.00 92.62 121 LYS A N 1
ATOM 975 C CA . LYS A 1 121 ? -31.034 -0.148 23.323 1.00 92.62 121 LYS A CA 1
ATOM 976 C C . LYS A 1 121 ? -30.802 1.347 23.539 1.00 92.62 121 LYS A C 1
ATOM 978 O O . LYS A 1 121 ? -31.625 2.151 23.111 1.00 92.62 121 LYS A O 1
ATOM 983 N N . GLU A 1 122 ? -29.720 1.715 24.222 1.00 89.56 122 GLU A N 1
ATOM 984 C CA . GLU A 1 122 ? -29.337 3.118 24.425 1.00 89.56 122 GLU A CA 1
ATOM 985 C C . GLU A 1 122 ? -28.906 3.784 23.105 1.00 89.56 122 GLU A C 1
ATOM 987 O O . GLU A 1 122 ? -29.067 4.994 22.941 1.00 89.56 122 GLU A O 1
ATOM 992 N N . GLY A 1 123 ? -28.425 2.989 22.143 1.00 83.44 123 GLY A N 1
ATOM 993 C CA . GLY A 1 123 ? -27.926 3.468 20.859 1.00 83.44 123 GLY A CA 1
ATOM 994 C C . GLY A 1 123 ? -26.596 4.213 20.998 1.00 83.44 123 GLY A C 1
ATOM 995 O O . GLY A 1 123 ? -25.984 4.233 22.064 1.00 83.44 123 GLY A O 1
ATOM 996 N N . LYS A 1 124 ? -26.139 4.827 19.899 1.00 87.38 124 LYS A N 1
ATOM 997 C CA . LYS A 1 124 ? -24.908 5.641 19.831 1.00 87.38 124 LYS A CA 1
ATOM 998 C C . LYS A 1 124 ? -23.621 4.905 20.254 1.00 87.38 124 LYS A C 1
ATOM 1000 O O . LYS A 1 124 ? -22.966 5.266 21.231 1.00 87.38 124 LYS A O 1
ATOM 1005 N N . TYR A 1 125 ? -23.219 3.904 19.482 1.00 95.38 125 TYR A N 1
ATOM 1006 C CA . TYR A 1 125 ? -21.939 3.223 19.678 1.00 95.38 125 TYR A CA 1
ATOM 1007 C C . TYR A 1 125 ? -21.215 3.001 18.355 1.00 95.38 125 TYR A C 1
ATOM 1009 O O . TYR A 1 125 ? -21.829 3.002 17.288 1.00 95.38 125 TYR A O 1
ATOM 1017 N N . ILE A 1 126 ? -19.907 2.808 18.443 1.00 96.62 126 ILE A N 1
ATOM 1018 C CA . ILE A 1 126 ? -19.058 2.344 17.350 1.00 96.62 126 ILE A CA 1
ATOM 1019 C C . ILE A 1 126 ? -18.847 0.841 17.533 1.00 96.62 126 ILE A C 1
ATOM 1021 O O . ILE A 1 126 ? -18.619 0.379 18.655 1.00 96.62 126 ILE A O 1
ATOM 1025 N N . LEU A 1 127 ? -18.924 0.091 16.436 1.00 98.06 127 LEU A N 1
ATOM 1026 C CA . LEU A 1 127 ? -18.624 -1.336 16.412 1.00 98.06 127 LEU A CA 1
ATOM 1027 C C . LEU A 1 127 ? -17.214 -1.559 15.858 1.00 98.06 127 LEU A C 1
ATOM 1029 O O . LEU A 1 127 ? -16.925 -1.185 14.723 1.00 98.06 127 LEU A O 1
ATOM 1033 N N . LEU A 1 128 ? -16.355 -2.192 16.646 1.00 98.31 128 LEU A N 1
ATOM 1034 C CA . LEU A 1 128 ? -15.086 -2.756 16.203 1.00 98.31 128 LEU A CA 1
ATOM 1035 C C . LEU A 1 128 ? -15.263 -4.265 16.081 1.00 98.31 128 LEU A C 1
ATOM 1037 O O . LEU A 1 128 ? -15.838 -4.899 16.966 1.00 98.31 128 LEU A O 1
ATOM 1041 N N . VAL A 1 129 ? -14.763 -4.836 14.992 1.00 98.50 129 VAL A N 1
ATOM 1042 C CA . VAL A 1 129 ? -14.732 -6.286 14.804 1.00 98.50 129 VAL A CA 1
ATOM 1043 C C . VAL A 1 129 ? -13.292 -6.721 14.588 1.00 98.50 129 VAL A C 1
ATOM 1045 O O . VAL A 1 129 ? -12.637 -6.255 13.656 1.00 98.50 129 VAL A O 1
ATOM 1048 N N . GLU A 1 130 ? -12.815 -7.617 15.445 1.00 98.50 130 GLU A N 1
ATOM 1049 C CA . GLU A 1 130 ? -11.573 -8.363 15.271 1.00 98.50 130 GLU A CA 1
ATOM 1050 C C . GLU A 1 130 ? -11.909 -9.804 14.875 1.00 98.50 130 GLU A C 1
ATOM 1052 O O . GLU A 1 130 ? -12.701 -10.476 15.531 1.00 98.50 130 GLU A O 1
ATOM 1057 N N . GLY A 1 131 ? -11.290 -10.282 13.796 1.00 98.06 131 GLY A N 1
ATOM 1058 C CA . GLY A 1 131 ? -11.521 -11.631 13.277 1.00 98.06 131 GLY A CA 1
ATOM 1059 C C . GLY A 1 131 ? -12.466 -11.705 12.080 1.00 98.06 131 GLY A C 1
ATOM 1060 O O . GLY A 1 131 ? -13.248 -10.791 11.821 1.00 98.06 131 GLY A O 1
ATOM 1061 N N . SER A 1 132 ? -12.353 -12.797 11.328 1.00 96.62 132 SER A N 1
ATOM 1062 C CA . SER A 1 132 ? -13.242 -13.120 10.208 1.00 96.62 132 SER A CA 1
ATOM 1063 C C . SER A 1 132 ? -14.515 -13.810 10.689 1.00 96.62 132 SER A C 1
ATOM 1065 O O . SER A 1 132 ? -14.618 -14.217 11.843 1.00 96.62 132 SER A O 1
ATOM 1067 N N . ILE A 1 133 ? -15.514 -13.910 9.815 1.00 95.81 133 ILE A N 1
ATOM 1068 C CA . ILE A 1 133 ? -16.802 -14.543 10.118 1.00 95.81 133 ILE A CA 1
ATOM 1069 C C . ILE A 1 133 ? -16.970 -15.822 9.315 1.00 95.81 133 ILE A C 1
ATOM 1071 O O . ILE A 1 133 ? -16.608 -15.857 8.144 1.00 95.81 133 ILE A O 1
ATOM 1075 N N . SER A 1 134 ? -17.597 -16.833 9.904 1.00 94.88 134 SER A N 1
ATOM 1076 C CA . SER A 1 134 ? -18.026 -18.015 9.162 1.00 94.88 134 SER A CA 1
ATOM 1077 C C . SER A 1 134 ? -19.458 -17.885 8.657 1.00 94.88 134 SER A C 1
ATOM 1079 O O . SER A 1 134 ? -20.339 -17.428 9.386 1.00 94.88 134 SER A O 1
ATOM 1081 N N . LEU A 1 135 ? -19.701 -18.309 7.415 1.00 90.88 135 LEU A N 1
ATOM 1082 C CA . LEU A 1 135 ? -21.020 -18.277 6.773 1.00 90.88 135 LEU A CA 1
ATOM 1083 C C . LEU A 1 135 ? -21.406 -19.650 6.197 1.00 90.88 135 LEU A C 1
ATOM 1085 O O . LEU A 1 135 ? -20.581 -20.548 6.027 1.00 90.88 135 LEU A O 1
ATOM 1089 N N . GLY A 1 136 ? -22.687 -19.817 5.858 1.00 92.19 136 GLY A N 1
ATOM 1090 C CA . GLY A 1 136 ? -23.188 -21.024 5.198 1.00 92.19 136 GLY A CA 1
ATOM 1091 C C . GLY A 1 136 ? -23.047 -22.269 6.075 1.00 92.19 136 GLY A C 1
ATOM 1092 O O . GLY A 1 136 ? -23.461 -22.269 7.229 1.00 92.19 136 GLY A O 1
ATOM 1093 N N . SER A 1 137 ? -22.448 -23.339 5.544 1.00 92.00 137 SER A N 1
ATOM 1094 C CA . SER A 1 137 ? -22.202 -24.576 6.306 1.00 92.00 137 SER A CA 1
ATOM 1095 C C . SER A 1 137 ? -21.302 -24.378 7.527 1.00 92.00 137 SER A C 1
ATOM 1097 O O . SER A 1 137 ? -21.315 -25.227 8.415 1.00 92.00 137 SER A O 1
ATOM 1099 N N . GLY A 1 138 ? -20.544 -23.280 7.575 1.00 91.62 138 GLY A N 1
ATOM 1100 C CA . GLY A 1 138 ? -19.678 -22.934 8.693 1.00 91.62 138 GLY A CA 1
ATOM 1101 C C . GLY A 1 138 ? -20.285 -21.996 9.732 1.00 91.62 138 GLY A C 1
ATOM 1102 O O . GLY A 1 138 ? -19.618 -21.699 10.713 1.00 91.62 138 GLY A O 1
ATOM 1103 N N . GLU A 1 139 ? -21.526 -21.531 9.566 1.00 94.06 139 GLU A N 1
ATOM 1104 C CA . GLU A 1 139 ? -22.126 -20.432 10.347 1.00 94.06 139 GLU A CA 1
ATOM 1105 C C . GLU A 1 139 ? -21.897 -20.496 11.875 1.00 94.06 139 GLU A C 1
ATOM 1107 O O . GLU A 1 139 ? -21.721 -19.464 12.518 1.00 94.06 139 GLU A O 1
ATOM 1112 N N . PHE A 1 140 ? -21.840 -21.697 12.458 1.00 95.69 140 PHE A N 1
ATOM 1113 C CA . PHE A 1 140 ? -21.661 -21.912 13.899 1.00 95.69 140 PHE A CA 1
ATOM 1114 C C . PHE A 1 140 ? -20.221 -22.228 14.348 1.00 95.69 140 PHE A C 1
ATOM 1116 O O . PHE A 1 140 ? -20.017 -22.526 15.527 1.00 95.69 140 PHE A O 1
ATOM 1123 N N . TYR A 1 141 ? -19.207 -22.136 13.476 1.00 96.06 141 TYR A N 1
ATOM 1124 C CA . TYR A 1 141 ? -17.795 -22.238 13.894 1.00 96.06 141 TYR A CA 1
ATOM 1125 C C . TYR A 1 141 ? -17.424 -21.159 14.918 1.00 96.06 141 TYR A C 1
ATOM 1127 O O . TYR A 1 141 ? -16.649 -21.429 15.835 1.00 96.06 141 TYR A O 1
ATOM 1135 N N . VAL A 1 142 ? -18.062 -19.987 14.831 1.00 95.62 142 VAL A N 1
ATOM 1136 C CA . VAL A 1 142 ? -18.098 -18.991 15.906 1.00 95.62 142 VAL A CA 1
ATOM 1137 C C . VAL A 1 142 ? -19.492 -18.987 16.518 1.00 95.62 142 VAL A C 1
ATOM 1139 O O . VAL A 1 142 ? -20.445 -18.499 15.914 1.00 95.62 142 VAL A O 1
ATOM 1142 N N . THR A 1 143 ? -19.603 -19.514 17.735 1.00 94.69 143 THR A N 1
ATOM 1143 C CA . THR A 1 143 ? -20.844 -19.527 18.516 1.00 94.69 143 THR A CA 1
ATOM 1144 C C . THR A 1 143 ? -20.642 -18.731 19.801 1.00 94.69 143 THR A C 1
ATOM 1146 O O . THR A 1 143 ? -19.765 -19.050 20.602 1.00 94.69 143 THR A O 1
ATOM 1149 N N . ILE A 1 144 ? -21.459 -17.697 20.003 1.00 90.81 144 ILE A N 1
ATOM 1150 C CA . ILE A 1 144 ? -21.295 -16.708 21.070 1.00 90.81 144 ILE A CA 1
ATOM 1151 C C . ILE A 1 144 ? -22.457 -16.784 22.060 1.00 90.81 144 ILE A C 1
ATOM 1153 O O . ILE A 1 144 ? -23.639 -16.823 21.700 1.00 90.81 144 ILE A O 1
ATOM 1157 N N . GLY A 1 145 ? -22.098 -16.727 23.343 1.00 85.19 145 GLY A N 1
ATOM 1158 C CA . GLY A 1 145 ? -23.037 -16.591 24.448 1.00 85.19 145 GLY A CA 1
ATOM 1159 C C . GLY A 1 145 ? -23.884 -17.838 24.716 1.00 85.19 145 GLY A C 1
ATOM 1160 O O . GLY A 1 145 ? -23.854 -18.841 24.009 1.00 85.19 145 GLY A O 1
ATOM 1161 N N . SER A 1 146 ? -24.681 -17.766 25.778 1.00 82.00 146 SER A N 1
ATOM 1162 C CA . SER A 1 146 ? -25.526 -18.872 26.248 1.00 82.00 146 SER A CA 1
ATOM 1163 C C . SER A 1 146 ? -26.711 -19.190 25.333 1.00 82.00 146 SER A C 1
ATOM 1165 O O . SER A 1 146 ? -27.283 -20.271 25.434 1.00 82.00 146 SER A O 1
ATOM 1167 N N . GLY A 1 147 ? -27.075 -18.265 24.441 1.00 84.19 147 GLY A N 1
ATOM 1168 C CA . GLY A 1 147 ? -28.096 -18.476 23.414 1.00 84.19 147 GLY A CA 1
ATOM 1169 C C . GLY A 1 147 ? -27.595 -19.230 22.180 1.00 84.19 147 GLY A C 1
ATOM 1170 O O . GLY A 1 147 ? -28.411 -19.550 21.323 1.00 84.19 147 GLY A O 1
ATOM 1171 N N . GLY A 1 148 ? -26.287 -19.504 22.075 1.00 89.50 148 GLY A N 1
ATOM 1172 C CA . GLY A 1 148 ? -25.712 -20.228 20.940 1.00 89.50 148 GLY A CA 1
ATOM 1173 C C . GLY A 1 148 ? -25.846 -19.482 19.610 1.00 89.50 148 GLY A C 1
ATOM 1174 O O . GLY A 1 148 ? -26.110 -20.103 18.585 1.00 89.50 148 GLY A O 1
ATOM 1175 N N . LYS A 1 149 ? -25.724 -18.151 19.629 1.00 92.81 149 LYS A N 1
ATOM 1176 C CA . LYS A 1 149 ? -25.896 -17.315 18.436 1.00 92.81 149 LYS A CA 1
ATOM 1177 C C . LYS A 1 149 ? -24.630 -17.353 17.578 1.00 92.81 149 LYS A C 1
ATOM 1179 O O . LYS A 1 149 ? -23.530 -17.367 18.131 1.00 92.81 149 LYS A O 1
ATOM 1184 N N . SER A 1 150 ? -24.769 -17.366 16.253 1.00 96.44 150 SER A N 1
ATOM 1185 C CA . SER A 1 150 ? -23.609 -17.291 15.360 1.00 96.44 150 SER A CA 1
ATOM 1186 C C . SER A 1 150 ? -22.914 -15.930 15.492 1.00 96.44 150 SER A C 1
ATOM 1188 O O . SER A 1 150 ? -23.559 -14.906 15.747 1.00 96.44 150 SER A O 1
ATOM 1190 N N . GLY A 1 151 ? -21.594 -15.894 15.299 1.00 95.62 151 GLY A N 1
ATOM 1191 C CA . GLY A 1 151 ? -20.842 -14.634 15.264 1.00 95.62 151 GLY A CA 1
ATOM 1192 C C . GLY A 1 151 ? -21.363 -13.673 14.187 1.00 95.62 151 GLY A C 1
ATOM 1193 O O . GLY A 1 151 ? -21.489 -12.469 14.424 1.00 95.62 151 GLY A O 1
ATOM 1194 N N . ALA A 1 152 ? -21.767 -14.219 13.033 1.00 96.00 152 ALA A N 1
ATOM 1195 C CA . ALA A 1 152 ? -22.377 -13.462 11.945 1.00 96.00 152 ALA A CA 1
ATOM 1196 C C . ALA A 1 152 ? -23.690 -12.783 12.374 1.00 96.00 152 ALA A C 1
ATOM 1198 O O . ALA A 1 152 ? -23.876 -11.592 12.120 1.00 96.00 152 ALA A O 1
ATOM 1199 N N . ASP A 1 153 ? -24.581 -13.482 13.082 1.00 95.62 153 ASP A N 1
ATOM 1200 C CA . ASP A 1 153 ? -25.825 -12.877 13.564 1.00 95.62 153 ASP A CA 1
ATOM 1201 C C . ASP A 1 153 ? -25.581 -11.801 14.636 1.00 95.62 153 ASP A C 1
ATOM 1203 O O . ASP A 1 153 ? -26.344 -10.833 14.738 1.00 95.62 153 ASP A O 1
ATOM 1207 N N . GLU A 1 154 ? -24.550 -11.952 15.475 1.00 95.06 154 GLU A N 1
ATOM 1208 C CA . GLU A 1 154 ? -24.166 -10.926 16.454 1.00 95.06 154 GLU A C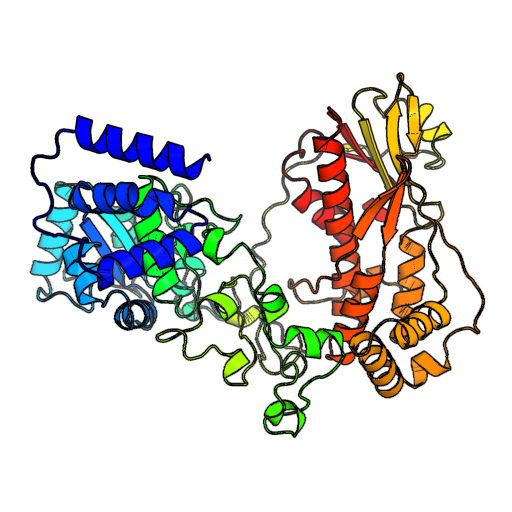A 1
ATOM 1209 C C . GLU A 1 154 ? -23.683 -9.659 15.741 1.00 95.06 154 GLU A C 1
ATOM 1211 O O . GLU A 1 154 ? -24.236 -8.582 15.970 1.00 95.06 154 GLU A O 1
ATOM 1216 N N . ILE A 1 155 ? -22.764 -9.784 14.780 1.00 96.44 155 ILE A N 1
ATOM 1217 C CA . ILE A 1 155 ? -22.299 -8.640 13.982 1.00 96.44 155 ILE A CA 1
ATOM 1218 C C . ILE A 1 155 ? -23.439 -8.003 13.202 1.00 96.44 155 ILE A C 1
ATOM 1220 O O . ILE A 1 155 ? -23.521 -6.779 13.154 1.00 96.44 155 ILE A O 1
ATOM 1224 N N . LYS A 1 156 ? -24.332 -8.791 12.603 1.00 95.94 156 LYS A N 1
ATOM 1225 C CA . LYS A 1 156 ? -25.462 -8.249 11.846 1.00 95.94 156 LYS A CA 1
ATOM 1226 C C . LYS A 1 156 ? -26.380 -7.417 12.739 1.00 95.94 156 LYS A C 1
ATOM 1228 O O . LYS A 1 156 ? -26.760 -6.313 12.369 1.00 95.94 156 LYS A O 1
ATOM 1233 N N . GLU A 1 157 ? -26.711 -7.906 13.932 1.00 93.81 157 GLU A N 1
ATOM 1234 C CA . GLU A 1 157 ? -27.569 -7.168 14.863 1.00 93.81 157 GLU A CA 1
ATOM 1235 C C . GLU A 1 157 ? -26.946 -5.836 15.308 1.00 93.81 157 GLU A C 1
ATOM 1237 O O . GLU A 1 157 ? -27.641 -4.813 15.348 1.00 93.81 157 GLU A O 1
ATOM 1242 N N . LEU A 1 158 ? -25.652 -5.843 15.643 1.00 95.75 158 LEU A N 1
ATOM 1243 C CA . LEU A 1 158 ? -24.960 -4.649 16.124 1.00 95.75 158 LEU A CA 1
ATOM 1244 C C . LEU A 1 158 ? -24.597 -3.688 14.984 1.00 95.75 158 LEU A C 1
ATOM 1246 O O . LEU A 1 158 ? -24.834 -2.483 15.066 1.00 95.75 158 LEU A O 1
ATOM 1250 N N . GLY A 1 159 ? -24.064 -4.209 13.885 1.00 96.38 159 GLY A N 1
ATOM 1251 C CA . GLY A 1 159 ? -23.627 -3.426 12.732 1.00 96.38 159 GLY A CA 1
ATOM 1252 C C . GLY A 1 159 ? -24.763 -2.644 12.076 1.00 96.38 159 GLY A C 1
ATOM 1253 O O . GLY A 1 159 ? -24.542 -1.553 11.554 1.00 96.38 159 GLY A O 1
ATOM 1254 N N . GLU A 1 160 ? -26.007 -3.124 12.164 1.00 94.88 160 GLU A N 1
ATOM 1255 C CA . GLU A 1 160 ? -27.152 -2.377 11.641 1.00 94.88 160 GLU A CA 1
ATOM 1256 C C . GLU A 1 160 ? -27.442 -1.076 12.398 1.00 94.88 160 GLU A C 1
ATOM 1258 O O . GLU A 1 160 ? -27.945 -0.120 11.803 1.00 94.88 160 GLU A O 1
ATOM 1263 N N . LYS A 1 161 ? -27.099 -1.023 13.689 1.00 95.19 161 LYS A N 1
ATOM 1264 C CA . LYS A 1 161 ? -27.432 0.083 14.600 1.00 95.19 161 LYS A CA 1
ATOM 1265 C C . LYS A 1 161 ? -26.218 0.927 15.006 1.00 95.19 161 LYS A C 1
ATOM 1267 O O . LYS A 1 161 ? -26.399 1.961 15.651 1.00 95.19 161 LYS A O 1
ATOM 1272 N N . ALA A 1 162 ? -25.005 0.488 14.673 1.00 96.88 162 ALA A N 1
ATOM 1273 C CA . ALA A 1 162 ? -23.771 1.202 14.977 1.00 96.88 162 ALA A CA 1
ATOM 1274 C C . ALA A 1 162 ? -23.679 2.538 14.212 1.00 96.88 162 ALA A C 1
ATOM 1276 O O . ALA A 1 162 ? -24.122 2.651 13.071 1.00 96.88 162 ALA A O 1
ATOM 1277 N N . LEU A 1 163 ? -23.065 3.547 14.838 1.00 95.25 163 LEU A N 1
ATOM 1278 C CA . LEU A 1 163 ? -22.756 4.841 14.215 1.00 95.25 163 LEU A CA 1
ATOM 1279 C C . LEU A 1 163 ? -21.685 4.710 13.126 1.00 95.25 163 LEU A C 1
ATOM 1281 O O . LEU A 1 163 ? -21.715 5.433 12.137 1.00 95.25 163 LEU A O 1
ATOM 1285 N N . ALA A 1 164 ? -20.730 3.809 13.348 1.00 96.81 164 ALA A N 1
ATOM 1286 C CA . ALA A 1 164 ? -19.656 3.465 12.431 1.00 96.81 164 ALA A CA 1
ATOM 1287 C C . ALA A 1 164 ? -19.156 2.050 12.742 1.00 96.81 164 ALA A C 1
ATOM 1289 O O . ALA A 1 164 ? -19.272 1.583 13.882 1.00 96.81 164 ALA A O 1
ATOM 1290 N N . ILE A 1 165 ? -18.590 1.391 11.732 1.00 98.31 165 ILE A N 1
ATOM 1291 C CA . ILE A 1 165 ? -18.026 0.045 11.836 1.00 98.31 165 ILE A CA 1
ATOM 1292 C C . ILE A 1 165 ? -16.555 0.099 11.424 1.00 98.31 165 ILE A C 1
ATOM 1294 O O . ILE A 1 165 ? -16.221 0.636 10.366 1.00 98.31 165 ILE A O 1
ATOM 1298 N N . PHE A 1 166 ? -15.689 -0.483 12.248 1.00 98.62 166 PHE A N 1
ATOM 1299 C CA . PHE A 1 166 ? -14.264 -0.631 11.980 1.00 98.62 166 PHE A CA 1
ATOM 1300 C C . PHE A 1 166 ? -13.905 -2.116 11.971 1.00 98.62 166 PHE A C 1
ATOM 1302 O O . PHE A 1 166 ? -14.064 -2.805 12.980 1.00 98.62 166 PHE A O 1
ATOM 1309 N N . ALA A 1 167 ? -13.398 -2.605 10.844 1.00 98.56 167 ALA A N 1
ATOM 1310 C CA . ALA A 1 167 ? -12.761 -3.910 10.783 1.00 98.56 167 ALA A CA 1
ATOM 1311 C C . ALA A 1 167 ? -11.305 -3.749 11.226 1.00 98.56 167 ALA A C 1
ATOM 1313 O O . ALA A 1 167 ? -10.553 -2.958 10.646 1.00 98.56 167 ALA A O 1
ATOM 1314 N N . VAL A 1 168 ? -10.905 -4.476 12.265 1.00 98.62 168 VAL A N 1
ATOM 1315 C CA . VAL A 1 168 ? -9.570 -4.369 12.849 1.00 98.62 168 VAL A CA 1
ATOM 1316 C C . VAL A 1 168 ? -8.782 -5.636 12.537 1.00 98.62 168 VAL A C 1
ATOM 1318 O O . VAL A 1 168 ? -9.101 -6.729 13.001 1.00 98.62 168 VAL A O 1
ATOM 1321 N N . GLY A 1 169 ? -7.732 -5.471 11.736 1.00 98.62 169 GLY A N 1
ATOM 1322 C CA . GLY A 1 169 ? -6.854 -6.549 11.307 1.00 98.62 169 GLY A CA 1
ATOM 1323 C C . GLY A 1 169 ? -7.300 -7.245 10.032 1.00 98.62 169 GLY A C 1
ATOM 1324 O O . GLY A 1 169 ? -8.460 -7.195 9.622 1.00 98.62 169 GLY A O 1
ATOM 1325 N N . SER A 1 170 ? -6.349 -7.918 9.389 1.00 97.69 170 SER A N 1
ATOM 1326 C CA . SER A 1 170 ? -6.568 -8.567 8.092 1.00 97.69 170 SER A CA 1
ATOM 1327 C C . SER A 1 170 ? -7.603 -9.690 8.143 1.00 97.69 170 SER A C 1
ATOM 1329 O O . SER A 1 170 ? -8.235 -9.954 7.126 1.00 97.69 170 SER A O 1
ATOM 1331 N N . CYS A 1 171 ? -7.841 -10.290 9.315 1.00 98.06 171 CYS A N 1
ATOM 1332 C CA . CYS A 1 171 ? -8.937 -11.239 9.517 1.00 98.06 171 CYS A CA 1
ATOM 1333 C C . CYS A 1 171 ? -10.300 -10.580 9.281 1.00 98.06 171 CYS A C 1
ATOM 1335 O O . CYS A 1 171 ? -11.048 -11.014 8.412 1.00 98.06 171 CYS A O 1
ATOM 1337 N N . ALA A 1 172 ? -10.592 -9.472 9.964 1.00 98.19 172 ALA A N 1
ATOM 1338 C CA . ALA A 1 172 ? -11.857 -8.770 9.768 1.00 98.19 172 ALA A CA 1
ATOM 1339 C C . ALA A 1 172 ? -11.938 -8.109 8.382 1.00 98.19 172 ALA A C 1
ATOM 1341 O O . ALA A 1 172 ? -12.994 -8.137 7.745 1.00 98.19 172 ALA A O 1
ATOM 1342 N N . CYS A 1 173 ? -10.816 -7.558 7.900 1.00 97.12 173 CYS A N 1
ATOM 1343 C CA . CYS A 1 173 ? -10.785 -6.832 6.634 1.00 97.12 173 CYS A CA 1
ATOM 1344 C C . CYS A 1 173 ? -10.968 -7.734 5.416 1.00 97.12 173 CYS A C 1
ATOM 1346 O O . CYS A 1 173 ? -11.730 -7.381 4.515 1.00 97.12 173 CYS A O 1
ATOM 1348 N N . TYR A 1 174 ? -10.263 -8.871 5.393 1.00 95.44 174 TYR A N 1
ATOM 1349 C CA . TYR A 1 174 ? -10.089 -9.711 4.201 1.00 95.44 174 TYR A CA 1
ATOM 1350 C C . TYR A 1 174 ? -10.281 -11.212 4.454 1.00 95.44 174 TYR A C 1
ATOM 1352 O O . TYR A 1 174 ? -10.128 -11.994 3.531 1.00 95.44 174 TYR A O 1
ATOM 1360 N N . GLY A 1 175 ? -10.603 -11.642 5.675 1.00 92.62 175 GLY A N 1
ATOM 1361 C CA . GLY A 1 175 ? -10.743 -13.058 6.031 1.00 92.62 175 GLY A CA 1
ATOM 1362 C C . GLY A 1 175 ? -9.537 -13.622 6.791 1.00 92.62 175 GLY A C 1
ATOM 1363 O O . GLY A 1 175 ? -9.708 -14.480 7.653 1.00 92.62 175 GLY A O 1
ATOM 1364 N N . GLY A 1 176 ? -8.333 -13.086 6.563 1.00 93.19 176 GLY A N 1
ATOM 1365 C CA . GLY A 1 176 ? -7.128 -13.424 7.331 1.00 93.19 176 GLY A CA 1
ATOM 1366 C C . GLY A 1 176 ? -6.534 -14.784 6.981 1.00 93.19 176 GLY A C 1
ATOM 1367 O O . GLY A 1 176 ? -6.559 -15.202 5.833 1.00 93.19 176 GLY A O 1
ATOM 1368 N N . ILE A 1 177 ? -5.944 -15.470 7.961 1.00 95.94 177 ILE A N 1
ATOM 1369 C CA . ILE A 1 177 ? -5.370 -16.807 7.726 1.00 95.94 177 ILE A CA 1
ATOM 1370 C C . ILE A 1 177 ? -6.453 -17.876 7.544 1.00 95.94 177 ILE A C 1
ATOM 1372 O O . ILE A 1 177 ? -6.211 -18.898 6.918 1.00 95.94 177 ILE A O 1
ATOM 1376 N N . GLN A 1 178 ? -7.657 -17.636 8.060 1.00 94.38 178 GLN A N 1
ATOM 1377 C CA . GLN A 1 178 ? -8.761 -18.592 8.027 1.00 94.38 178 GLN A CA 1
ATOM 1378 C C . GLN A 1 178 ? -9.353 -18.755 6.622 1.00 94.38 178 GLN A C 1
ATOM 1380 O O . GLN A 1 178 ? -9.818 -19.840 6.286 1.00 94.38 178 GLN A O 1
ATOM 1385 N N . VAL A 1 179 ? -9.291 -17.703 5.793 1.00 92.31 179 VAL A N 1
ATOM 1386 C CA . VAL A 1 179 ? -9.738 -17.746 4.387 1.00 92.31 179 VAL A CA 1
ATOM 1387 C C . VAL A 1 179 ? -8.681 -18.328 3.444 1.00 92.31 179 VAL A C 1
ATOM 1389 O O . VAL A 1 179 ? -9.013 -18.673 2.311 1.00 92.31 179 VAL A O 1
ATOM 1392 N N . ALA A 1 180 ? -7.428 -18.454 3.896 1.00 92.38 180 ALA A N 1
ATOM 1393 C CA . ALA A 1 180 ? -6.365 -19.046 3.092 1.00 92.38 180 ALA A CA 1
ATOM 1394 C C . ALA A 1 180 ? -6.735 -20.480 2.687 1.00 92.38 180 ALA A C 1
ATOM 1396 O O . ALA A 1 180 ? -7.425 -21.194 3.428 1.00 92.38 180 ALA A O 1
ATOM 1397 N N . TYR A 1 181 ? -6.286 -20.912 1.510 1.00 90.75 181 TYR A N 1
ATOM 1398 C CA . TYR A 1 181 ? -6.616 -22.229 0.977 1.00 90.75 181 TYR A CA 1
ATOM 1399 C C . TYR A 1 181 ? -6.316 -23.350 2.002 1.00 90.75 181 TYR A C 1
ATOM 1401 O O . TYR A 1 181 ? -5.199 -23.423 2.520 1.00 90.75 181 TYR A O 1
ATOM 1409 N N . PRO A 1 182 ? -7.264 -24.271 2.292 1.00 92.69 182 PRO A N 1
ATOM 1410 C CA . PRO A 1 182 ? -8.534 -24.518 1.594 1.00 92.69 182 PRO A CA 1
ATOM 1411 C C . PRO A 1 182 ? -9.794 -23.874 2.221 1.00 92.69 182 PRO A C 1
ATOM 1413 O O . PRO A 1 182 ? -10.894 -24.306 1.888 1.00 92.69 182 PRO A O 1
ATOM 1416 N N . ASN A 1 183 ? -9.669 -22.894 3.123 1.00 93.31 183 ASN A N 1
ATOM 1417 C CA . ASN A 1 183 ? -10.775 -22.256 3.861 1.00 93.31 183 ASN A CA 1
ATOM 1418 C C . ASN A 1 183 ? -11.758 -23.260 4.516 1.00 93.31 183 ASN A C 1
ATOM 1420 O O . ASN A 1 183 ? -12.923 -23.363 4.118 1.00 93.31 183 ASN A O 1
ATOM 1424 N N . PRO A 1 184 ? -11.306 -24.040 5.517 1.00 95.00 184 PRO A N 1
ATOM 1425 C CA . PRO A 1 184 ? -12.102 -25.123 6.094 1.00 95.00 184 PRO A CA 1
ATOM 1426 C C . PRO A 1 184 ? -13.312 -24.644 6.906 1.00 95.00 184 PRO A C 1
ATOM 1428 O O . PRO A 1 184 ? -14.239 -25.426 7.110 1.00 95.00 184 PRO A O 1
ATOM 1431 N N . THR A 1 185 ? -13.307 -23.399 7.390 1.00 95.19 185 THR A N 1
ATOM 1432 C CA . THR A 1 185 ? -14.402 -22.845 8.198 1.00 95.19 185 THR A CA 1
ATOM 1433 C C . THR A 1 185 ? -15.447 -22.116 7.361 1.00 95.19 185 THR A C 1
ATOM 1435 O O . THR A 1 185 ? -16.507 -21.795 7.878 1.00 95.19 185 THR A O 1
ATOM 1438 N N . HIS A 1 186 ? -15.225 -21.923 6.056 1.00 93.50 186 HIS A N 1
ATOM 1439 C CA . HIS A 1 186 ? -16.020 -20.992 5.250 1.00 93.50 186 HIS A CA 1
ATOM 1440 C C . HIS A 1 186 ? -15.968 -19.572 5.835 1.00 93.50 186 HIS A C 1
ATOM 1442 O O . HIS A 1 186 ? -16.998 -18.917 6.004 1.00 93.50 186 HIS A O 1
ATOM 1448 N N . ALA A 1 187 ? -14.754 -19.122 6.157 1.00 94.75 187 ALA A N 1
ATOM 1449 C CA . ALA A 1 187 ? -14.455 -17.782 6.626 1.00 94.75 187 ALA A CA 1
ATOM 1450 C C . ALA A 1 187 ? -14.602 -16.746 5.501 1.00 94.75 187 ALA A C 1
ATOM 1452 O O . ALA A 1 187 ? -14.230 -16.998 4.352 1.00 94.75 187 ALA A O 1
ATOM 1453 N N . TYR A 1 188 ? -15.091 -15.561 5.858 1.00 94.31 188 TYR A N 1
ATOM 1454 C CA . TYR A 1 188 ? -15.274 -14.398 4.993 1.00 94.31 188 TYR A CA 1
ATOM 1455 C C . TYR A 1 188 ? -14.896 -13.107 5.738 1.00 94.31 188 TYR A C 1
ATOM 1457 O O . TYR A 1 188 ? -14.979 -13.049 6.972 1.00 94.31 188 TYR A O 1
ATOM 1465 N N . PRO A 1 189 ? -14.506 -12.039 5.019 1.00 94.88 189 PRO A N 1
ATOM 1466 C CA . PRO A 1 189 ? -14.394 -10.714 5.612 1.00 94.88 189 PRO A CA 1
ATOM 1467 C C . PRO A 1 189 ? -15.760 -10.157 6.012 1.00 94.88 189 PRO A C 1
ATOM 1469 O O . PRO A 1 189 ? -16.788 -10.466 5.406 1.00 94.88 189 PRO A O 1
ATOM 1472 N N . ILE A 1 190 ? -15.777 -9.247 6.986 1.00 95.06 190 ILE A N 1
ATOM 1473 C CA . ILE A 1 190 ? -17.037 -8.715 7.533 1.00 95.06 190 ILE A CA 1
ATOM 1474 C C . ILE A 1 190 ? -17.854 -7.918 6.503 1.00 95.06 190 ILE A C 1
ATOM 1476 O O . ILE A 1 190 ? -19.074 -7.798 6.627 1.00 95.06 190 ILE A O 1
ATOM 1480 N N . LYS A 1 191 ? -17.193 -7.386 5.465 1.00 92.31 191 LYS A N 1
ATOM 1481 C CA . LYS A 1 191 ? -17.833 -6.636 4.376 1.00 92.31 191 LYS A CA 1
ATOM 1482 C C . LYS A 1 191 ? -18.812 -7.495 3.570 1.00 92.31 191 LYS A C 1
ATOM 1484 O O . LYS A 1 191 ? -19.803 -6.953 3.093 1.00 92.31 191 LYS A O 1
ATOM 1489 N N . GLU A 1 192 ? -18.592 -8.808 3.481 1.00 91.88 192 GLU A N 1
ATOM 1490 C CA . GLU A 1 192 ? -19.514 -9.733 2.799 1.00 91.88 192 GLU A CA 1
ATOM 1491 C C . GLU A 1 192 ? -20.852 -9.872 3.541 1.00 91.88 192 GLU A C 1
ATOM 1493 O O . GLU A 1 192 ? -21.897 -10.061 2.922 1.00 91.88 192 GLU A O 1
ATOM 1498 N N . LEU A 1 193 ? -20.852 -9.717 4.869 1.00 93.19 193 LEU A N 1
ATOM 1499 C CA . LEU A 1 193 ? -22.069 -9.767 5.684 1.00 93.19 193 LEU A CA 1
ATOM 1500 C C . LEU A 1 193 ? -22.860 -8.454 5.647 1.00 93.19 193 LEU A C 1
ATOM 1502 O O . LEU A 1 193 ? -24.092 -8.473 5.671 1.00 93.19 193 LEU A O 1
ATOM 1506 N N . LEU A 1 194 ? -22.165 -7.315 5.582 1.00 93.25 194 LEU A N 1
ATOM 1507 C CA . LEU A 1 194 ? -22.754 -5.971 5.579 1.00 93.25 194 LEU A CA 1
ATOM 1508 C C . LEU A 1 194 ? -22.311 -5.160 4.342 1.00 93.25 194 LEU A C 1
ATOM 1510 O O . LEU A 1 194 ? -21.722 -4.083 4.484 1.00 93.25 194 LEU A O 1
ATOM 1514 N N . PRO A 1 195 ? -22.615 -5.613 3.108 1.00 89.88 195 PRO A N 1
ATOM 1515 C CA . PRO A 1 195 ? -22.060 -5.020 1.883 1.00 89.88 195 PRO A CA 1
ATOM 1516 C C . PRO A 1 195 ? -22.501 -3.570 1.647 1.00 89.88 195 PRO A C 1
ATOM 1518 O O . PRO A 1 195 ? -21.804 -2.801 0.987 1.00 89.88 195 PRO A O 1
ATOM 1521 N N . HIS A 1 196 ? -23.648 -3.185 2.209 1.00 91.81 196 HIS A N 1
ATOM 1522 C CA . HIS A 1 196 ? -24.259 -1.866 2.062 1.00 91.81 196 HIS A CA 1
ATOM 1523 C C . HIS A 1 196 ? -23.792 -0.844 3.113 1.00 91.81 196 HIS A C 1
ATOM 1525 O O . HIS A 1 196 ? -24.103 0.339 2.983 1.00 91.81 196 HIS A O 1
ATOM 1531 N N . LYS A 1 197 ? -23.079 -1.274 4.163 1.00 93.62 197 LYS A N 1
ATOM 1532 C CA . LYS A 1 197 ? -22.530 -0.373 5.186 1.00 93.62 197 LYS A CA 1
ATOM 1533 C C . LYS A 1 197 ? -21.170 0.147 4.746 1.00 93.62 197 LYS A C 1
ATOM 1535 O O . LYS A 1 197 ? -20.389 -0.591 4.141 1.00 93.62 197 LYS A O 1
ATOM 1540 N N . ASP A 1 198 ? -20.868 1.394 5.082 1.00 93.94 198 ASP A N 1
ATOM 1541 C CA . ASP A 1 198 ? -19.492 1.882 5.040 1.00 93.94 198 ASP A CA 1
ATOM 1542 C C . ASP A 1 198 ? -18.713 1.273 6.216 1.00 93.94 198 ASP A C 1
ATOM 1544 O O . ASP A 1 198 ? -19.175 1.316 7.358 1.00 93.94 198 ASP A O 1
ATOM 1548 N N . ILE A 1 199 ? -17.580 0.636 5.924 1.00 96.88 199 ILE A N 1
ATOM 1549 C CA . ILE A 1 199 ? -16.764 -0.089 6.905 1.00 96.88 199 ILE A CA 1
ATOM 1550 C C . ILE A 1 199 ? -15.331 0.382 6.729 1.00 96.88 199 ILE A C 1
ATOM 1552 O O . ILE A 1 199 ? -14.754 0.215 5.655 1.00 96.88 199 ILE A O 1
ATOM 1556 N N . VAL A 1 200 ? -14.755 0.930 7.796 1.00 98.38 200 VAL A N 1
ATOM 1557 C CA . VAL A 1 200 ? -13.360 1.368 7.806 1.00 98.38 200 VAL A CA 1
ATOM 1558 C C . VAL A 1 200 ? -12.459 0.157 8.017 1.00 98.38 200 VAL A C 1
ATOM 1560 O O . VAL A 1 200 ? -12.579 -0.547 9.020 1.00 98.38 200 VAL A O 1
ATOM 1563 N N . GLN A 1 201 ? -11.540 -0.070 7.086 1.00 98.06 201 GLN A N 1
ATOM 1564 C CA . GLN A 1 201 ? -10.694 -1.260 7.032 1.00 98.06 201 GLN A CA 1
ATOM 1565 C C . GLN A 1 201 ? -9.299 -0.926 7.572 1.00 98.06 201 GLN A C 1
ATOM 1567 O O . GLN A 1 201 ? -8.467 -0.322 6.891 1.00 98.06 201 GLN A O 1
ATOM 1572 N N . ILE A 1 202 ? -9.023 -1.300 8.821 1.00 98.56 202 ILE A N 1
ATOM 1573 C CA . ILE A 1 202 ? -7.715 -1.102 9.459 1.00 98.56 202 ILE A CA 1
ATOM 1574 C C . ILE A 1 202 ? -6.903 -2.391 9.286 1.00 98.56 202 ILE A C 1
ATOM 1576 O O . ILE A 1 202 ? -6.813 -3.216 10.193 1.00 98.56 202 ILE A O 1
ATOM 1580 N N . ALA A 1 203 ? -6.337 -2.587 8.094 1.00 98.00 203 ALA A N 1
ATOM 1581 C CA . ALA A 1 203 ? -5.648 -3.822 7.713 1.00 98.00 203 ALA A CA 1
ATOM 1582 C C . ALA A 1 203 ? -4.243 -3.988 8.336 1.00 98.00 203 ALA A C 1
ATOM 1584 O O . ALA A 1 203 ? -3.529 -3.017 8.608 1.00 98.00 203 ALA A O 1
ATOM 1585 N N . GLY A 1 204 ? -3.811 -5.239 8.511 1.00 98.06 204 GLY A N 1
ATOM 1586 C CA . GLY A 1 204 ? -2.528 -5.636 9.106 1.00 98.06 204 GLY A CA 1
ATOM 1587 C C . GLY A 1 204 ? -2.671 -6.884 9.984 1.00 98.06 204 GLY A C 1
ATOM 1588 O O . GLY A 1 204 ? -3.751 -7.157 10.500 1.00 98.06 204 GLY A O 1
ATOM 1589 N N . CYS A 1 205 ? -1.587 -7.636 10.188 1.00 98.38 205 CYS A N 1
ATOM 1590 C CA . CYS A 1 205 ? -1.590 -8.853 11.014 1.00 98.38 205 CYS A CA 1
ATOM 1591 C C . CYS A 1 205 ? -0.504 -8.817 12.113 1.00 98.38 205 CYS A C 1
ATOM 1593 O O . CYS A 1 205 ? 0.521 -9.489 11.975 1.00 98.38 205 CYS A O 1
ATOM 1595 N N . PRO A 1 206 ? -0.704 -8.036 13.192 1.00 98.31 206 PRO A N 1
ATOM 1596 C CA . PRO A 1 206 ? -1.811 -7.097 13.398 1.00 98.31 206 PRO A CA 1
ATOM 1597 C C . PRO A 1 206 ? -1.537 -5.717 12.766 1.00 98.31 206 PRO A C 1
ATOM 1599 O O . PRO A 1 206 ? -0.406 -5.424 12.361 1.00 98.31 206 PRO A O 1
ATOM 1602 N N . PRO A 1 207 ? -2.547 -4.833 12.669 1.00 97.88 207 PRO A N 1
ATOM 1603 C CA . PRO A 1 207 ? -2.309 -3.415 12.423 1.00 97.88 207 PRO A CA 1
ATOM 1604 C C . PRO A 1 207 ? -1.531 -2.823 13.600 1.00 97.88 207 PRO A C 1
ATOM 1606 O O . PRO A 1 207 ? -1.610 -3.331 14.720 1.00 97.88 207 PRO A O 1
ATOM 1609 N N . SER A 1 208 ? -0.801 -1.732 13.384 1.00 95.81 208 SER A N 1
ATOM 1610 C CA . SER A 1 208 ? -0.141 -1.041 14.496 1.00 95.81 208 SER A CA 1
ATOM 1611 C C . SER A 1 208 ? -1.162 -0.451 15.477 1.00 95.81 208 SER A C 1
ATOM 1613 O O . SER A 1 208 ? -2.248 -0.011 15.085 1.00 95.81 208 SER A O 1
ATOM 1615 N N . ASP A 1 209 ? -0.764 -0.364 16.742 1.00 93.94 209 ASP A N 1
ATOM 1616 C CA . ASP A 1 209 ? -1.445 0.376 17.808 1.00 93.94 209 ASP A CA 1
ATOM 1617 C C . ASP A 1 209 ? -1.868 1.781 17.351 1.00 93.94 209 ASP A C 1
ATOM 1619 O O . ASP A 1 209 ? -3.016 2.197 17.527 1.00 93.94 209 ASP A O 1
ATOM 1623 N N . ARG A 1 210 ? -0.960 2.493 16.669 1.00 92.50 210 ARG A N 1
ATOM 1624 C CA . ARG A 1 210 ? -1.220 3.836 16.142 1.00 92.50 210 ARG A CA 1
ATOM 1625 C C . ARG A 1 210 ? -2.268 3.842 15.033 1.00 92.50 210 ARG A C 1
ATOM 1627 O O . ARG A 1 210 ? -3.077 4.763 15.007 1.00 92.50 210 ARG A O 1
ATOM 1634 N N . ASN A 1 211 ? -2.293 2.860 14.131 1.00 95.62 211 ASN A N 1
ATOM 1635 C CA . ASN A 1 211 ? -3.304 2.817 13.066 1.00 95.62 211 ASN A CA 1
ATOM 1636 C C . ASN A 1 211 ? -4.707 2.592 13.632 1.00 95.62 211 ASN A C 1
ATOM 1638 O O . ASN A 1 211 ? -5.651 3.219 13.152 1.00 95.62 211 ASN A O 1
ATOM 1642 N N . ILE A 1 212 ? -4.831 1.783 14.686 1.00 95.44 212 ILE A N 1
ATOM 1643 C CA . ILE A 1 212 ? -6.089 1.585 15.413 1.00 95.44 212 ILE A CA 1
ATOM 1644 C C . ILE A 1 212 ? -6.499 2.891 16.111 1.00 95.44 212 ILE A C 1
ATOM 1646 O O . ILE A 1 212 ? -7.550 3.460 15.808 1.00 95.44 212 ILE A O 1
ATOM 1650 N N . ALA A 1 213 ? -5.639 3.423 16.986 1.00 92.56 213 ALA A N 1
ATOM 1651 C CA . ALA A 1 213 ? -5.960 4.590 17.808 1.00 92.56 213 ALA A CA 1
ATOM 1652 C C . ALA A 1 213 ? -6.241 5.856 16.980 1.00 92.56 213 ALA A C 1
ATOM 1654 O O . ALA A 1 213 ? -7.195 6.582 17.254 1.00 92.56 213 ALA A O 1
ATOM 1655 N N . VAL A 1 214 ? -5.434 6.131 15.950 1.00 92.75 214 VAL A N 1
ATOM 1656 C CA . VAL A 1 214 ? -5.566 7.346 15.129 1.00 92.75 214 VAL A CA 1
ATOM 1657 C C . VAL A 1 214 ? -6.782 7.282 14.208 1.00 92.75 214 VAL A C 1
ATOM 1659 O O . VAL A 1 214 ? -7.394 8.319 13.961 1.00 92.75 214 VAL A O 1
ATOM 1662 N N . SER A 1 215 ? -7.184 6.096 13.741 1.00 94.88 215 SER A N 1
ATOM 1663 C CA . SER A 1 215 ? -8.410 5.953 12.942 1.00 94.88 215 SER A CA 1
ATOM 1664 C C . SER A 1 215 ? -9.659 6.266 13.770 1.00 94.88 215 SER A C 1
ATOM 1666 O O . SER A 1 215 ? -10.532 7.000 13.308 1.00 94.88 215 SER A O 1
ATOM 1668 N N . LEU A 1 216 ? -9.706 5.799 15.022 1.00 93.31 216 LEU A N 1
ATOM 1669 C CA . LEU A 1 216 ? -10.791 6.118 15.957 1.00 93.31 216 LEU A CA 1
ATOM 1670 C C . LEU A 1 216 ? -10.761 7.594 16.362 1.00 93.31 216 LEU A C 1
ATOM 1672 O O . LEU A 1 216 ? -11.788 8.269 16.323 1.00 93.31 216 LEU A O 1
ATOM 1676 N N . MET A 1 217 ? -9.572 8.128 16.658 1.00 90.81 217 MET A N 1
ATOM 1677 C CA . MET A 1 217 ? -9.397 9.552 16.938 1.00 90.81 217 MET A CA 1
ATOM 1678 C C . MET A 1 217 ? -9.877 10.414 15.763 1.00 90.81 217 MET A C 1
ATOM 1680 O O . MET A 1 217 ? -10.583 11.390 15.987 1.00 90.81 217 MET A O 1
ATOM 1684 N N . SER A 1 218 ? -9.566 10.049 14.515 1.00 93.38 218 SER A N 1
ATOM 1685 C CA . SER A 1 218 ? -10.059 10.763 13.329 1.00 93.38 218 SER A CA 1
ATOM 1686 C C . SER A 1 218 ? -11.587 10.823 13.306 1.00 93.38 218 SER A C 1
ATOM 1688 O O . SER A 1 218 ? -12.152 11.895 13.098 1.00 93.38 218 SER A O 1
ATOM 1690 N N . PHE A 1 219 ? -12.262 9.704 13.582 1.00 93.75 219 PHE A N 1
ATOM 1691 C CA . PHE A 1 219 ? -13.722 9.680 13.652 1.00 93.75 219 PHE A CA 1
ATOM 1692 C C . PHE A 1 219 ? -14.261 10.589 14.761 1.00 93.75 219 PHE A C 1
ATOM 1694 O O . PHE A 1 219 ? -15.201 11.346 14.540 1.00 93.75 219 PHE A O 1
ATOM 1701 N N . PHE A 1 220 ? -13.642 10.592 15.942 1.00 91.06 220 PHE A N 1
ATOM 1702 C CA . PHE A 1 220 ? -14.040 11.485 17.034 1.00 91.06 220 PHE A CA 1
ATOM 1703 C C . PHE A 1 220 ? -13.869 12.968 16.692 1.00 91.06 220 PHE A C 1
ATOM 1705 O O . PHE A 1 220 ? -14.738 13.785 17.013 1.00 91.06 220 PHE A O 1
ATOM 1712 N N . LEU A 1 221 ? -12.775 13.304 16.007 1.00 91.81 221 LEU A N 1
ATOM 1713 C CA . LEU A 1 221 ? -12.438 14.673 15.632 1.00 91.81 221 LEU A CA 1
ATOM 1714 C C . LEU A 1 221 ? -13.326 15.250 14.538 1.00 91.81 221 LEU A C 1
ATOM 1716 O O . LEU A 1 221 ? -13.568 16.452 14.553 1.00 91.81 221 LEU A O 1
ATOM 1720 N N . PHE A 1 222 ? -13.801 14.431 13.603 1.00 92.81 222 PHE A N 1
ATOM 1721 C CA . PHE A 1 222 ? -14.583 14.917 12.464 1.00 92.81 222 PHE A CA 1
ATOM 1722 C C . PHE A 1 222 ? -16.060 14.510 12.519 1.00 92.81 222 PHE A C 1
ATOM 1724 O O . PHE A 1 222 ? -16.898 15.171 11.916 1.00 92.81 222 PHE A O 1
ATOM 1731 N N . GLY A 1 223 ? -16.410 13.483 13.296 1.00 91.50 223 GLY A N 1
ATOM 1732 C CA . GLY A 1 223 ? -17.759 12.914 13.339 1.00 91.50 223 GLY A CA 1
ATOM 1733 C C . GLY A 1 223 ? -18.137 12.115 12.086 1.00 91.50 223 GLY A C 1
ATOM 1734 O O . GLY A 1 223 ? -19.313 11.817 11.905 1.00 91.50 223 GLY A O 1
ATOM 1735 N N . GLU A 1 224 ? -17.161 11.791 11.238 1.00 93.38 224 GLU A N 1
ATOM 1736 C CA . GLU A 1 224 ? -17.301 11.044 9.984 1.00 93.38 224 GLU A CA 1
ATOM 1737 C C . GLU A 1 224 ? -16.142 10.046 9.829 1.00 93.38 224 GLU A C 1
ATOM 1739 O O . GLU A 1 224 ? -15.091 10.191 10.466 1.00 93.38 224 GLU A O 1
ATOM 1744 N N . THR A 1 225 ? -16.333 9.006 9.014 1.00 94.25 225 THR A N 1
ATOM 1745 C CA . THR A 1 225 ? -15.278 8.036 8.691 1.00 94.25 225 THR A CA 1
ATOM 1746 C C . THR A 1 225 ? -14.147 8.716 7.903 1.00 94.25 225 THR A C 1
ATOM 1748 O O . THR A 1 225 ? -14.392 9.664 7.152 1.00 94.25 225 THR A O 1
ATOM 1751 N N . PRO A 1 226 ? -12.877 8.304 8.094 1.00 93.25 226 PRO A N 1
ATOM 1752 C CA . PRO A 1 226 ? -11.761 8.892 7.362 1.00 93.25 226 PRO A CA 1
ATOM 1753 C C . PRO A 1 226 ? -11.868 8.603 5.860 1.00 93.25 226 PRO A C 1
ATOM 1755 O O . PRO A 1 226 ? -12.321 7.533 5.450 1.00 93.25 226 PRO A O 1
ATOM 1758 N N . GLU A 1 227 ? -11.361 9.528 5.042 1.00 93.06 227 GLU A N 1
ATOM 1759 C CA . GLU A 1 227 ? -11.197 9.292 3.606 1.00 93.06 227 GLU A CA 1
ATOM 1760 C C . GLU A 1 227 ? -10.375 8.016 3.381 1.00 93.06 227 GLU A C 1
ATOM 1762 O O . GLU A 1 227 ? -9.330 7.810 4.015 1.00 93.06 227 GLU A O 1
ATOM 1767 N N . SER A 1 228 ? -10.875 7.153 2.502 1.00 93.50 228 SER A N 1
ATOM 1768 C CA . SER A 1 228 ? -10.388 5.789 2.338 1.00 93.50 228 SER A CA 1
ATOM 1769 C C . SER A 1 228 ? -10.097 5.456 0.875 1.00 93.50 228 SER A C 1
ATOM 1771 O O . SER A 1 228 ? -10.646 6.081 -0.031 1.00 93.50 228 SER A O 1
ATOM 1773 N N . ASP A 1 229 ? -9.206 4.491 0.645 1.00 92.12 229 ASP A N 1
ATOM 1774 C CA . ASP A 1 229 ? -8.945 3.952 -0.694 1.00 92.12 229 ASP A CA 1
ATOM 1775 C C . ASP A 1 229 ? -10.084 3.038 -1.190 1.00 92.12 229 ASP A C 1
ATOM 1777 O O . ASP A 1 229 ? -11.080 2.822 -0.500 1.00 92.12 229 ASP A O 1
ATOM 1781 N N . ASP A 1 230 ? -9.939 2.474 -2.396 1.00 87.44 230 ASP A N 1
ATOM 1782 C CA . ASP A 1 230 ? -10.933 1.561 -2.986 1.00 87.44 230 ASP A CA 1
ATOM 1783 C C . ASP A 1 230 ? -11.168 0.280 -2.150 1.00 87.44 230 ASP A C 1
ATOM 1785 O O . ASP A 1 230 ? -12.158 -0.416 -2.373 1.00 87.44 230 ASP A O 1
ATOM 1789 N N . LEU A 1 231 ? -10.283 -0.040 -1.197 1.00 91.12 231 LEU A N 1
ATOM 1790 C CA . LEU A 1 231 ? -10.439 -1.155 -0.262 1.00 91.12 231 LEU A CA 1
ATOM 1791 C C . LEU A 1 231 ? -11.057 -0.722 1.072 1.00 91.12 231 LEU A C 1
ATOM 1793 O O . LEU A 1 231 ? -11.194 -1.562 1.953 1.00 91.12 231 LEU A O 1
ATOM 1797 N N . GLY A 1 232 ? -11.436 0.548 1.243 1.00 93.56 232 GLY A N 1
ATOM 1798 C CA . GLY A 1 232 ? -11.985 1.079 2.494 1.00 93.56 232 GLY A CA 1
ATOM 1799 C C . GLY A 1 232 ? -10.927 1.367 3.564 1.00 93.56 232 GLY A C 1
ATOM 1800 O O . GLY A 1 232 ? -11.270 1.514 4.738 1.00 93.56 232 GLY A O 1
ATOM 1801 N N . ARG A 1 233 ? -9.638 1.437 3.196 1.00 97.25 233 ARG A N 1
ATOM 1802 C CA . ARG A 1 233 ? -8.545 1.699 4.142 1.00 97.25 233 ARG A CA 1
ATOM 1803 C C . ARG A 1 233 ? -8.257 3.198 4.276 1.00 97.25 233 ARG A C 1
ATOM 1805 O O . ARG A 1 233 ? -8.092 3.856 3.248 1.00 97.25 233 ARG A O 1
ATOM 1812 N N . PRO A 1 234 ? -8.064 3.747 5.492 1.00 97.50 234 PRO A N 1
ATOM 1813 C CA . PRO A 1 234 ? -7.768 5.169 5.679 1.00 97.50 234 PRO A CA 1
ATOM 1814 C C . PRO A 1 234 ? -6.528 5.647 4.901 1.00 97.50 234 PRO A C 1
ATOM 1816 O O . PRO A 1 234 ? -5.408 5.184 5.146 1.00 97.50 234 PRO A O 1
ATOM 1819 N N . LEU A 1 235 ? -6.685 6.643 4.021 1.00 95.94 235 LEU A N 1
ATOM 1820 C CA . LEU A 1 235 ? -5.604 7.129 3.145 1.00 95.94 235 LEU A CA 1
ATOM 1821 C C . LEU A 1 235 ? -4.378 7.635 3.912 1.00 95.94 235 LEU A C 1
ATOM 1823 O O . LEU A 1 235 ? -3.245 7.519 3.442 1.00 95.94 235 LEU A O 1
ATOM 1827 N N . TRP A 1 236 ? -4.568 8.174 5.116 1.00 94.94 236 TRP A N 1
ATOM 1828 C CA . TRP A 1 236 ? -3.461 8.676 5.930 1.00 94.94 236 TRP A CA 1
ATOM 1829 C C . TRP A 1 236 ? -2.465 7.565 6.333 1.00 94.94 236 TRP A C 1
ATOM 1831 O O . TRP A 1 236 ? -1.272 7.841 6.506 1.00 94.94 236 TRP A O 1
ATOM 1841 N N . ALA A 1 237 ? -2.941 6.320 6.469 1.00 96.31 237 ALA A N 1
ATOM 1842 C CA . ALA A 1 237 ? -2.146 5.155 6.857 1.00 96.31 237 ALA A CA 1
ATOM 1843 C C . ALA A 1 237 ? -1.785 4.259 5.664 1.00 96.31 237 ALA A C 1
ATOM 1845 O O . ALA A 1 237 ? -0.664 3.754 5.605 1.00 96.31 237 ALA A O 1
ATOM 1846 N N . TYR A 1 238 ? -2.702 4.107 4.706 1.00 97.31 238 TYR A N 1
ATOM 1847 C CA . TYR A 1 238 ? -2.596 3.148 3.602 1.00 97.31 238 TYR A CA 1
ATOM 1848 C C . TYR A 1 238 ? -2.487 3.821 2.222 1.00 97.31 238 TYR A C 1
ATOM 1850 O O . TYR A 1 238 ? -2.427 3.148 1.207 1.00 97.31 238 TYR A O 1
ATOM 1858 N N . GLY A 1 239 ? -2.400 5.152 2.139 1.00 94.38 239 GLY A N 1
ATOM 1859 C CA . GLY A 1 239 ? -2.330 5.873 0.858 1.00 94.38 239 GLY A CA 1
ATOM 1860 C C . GLY A 1 239 ? -0.968 5.835 0.155 1.00 94.38 239 GLY A C 1
ATOM 1861 O O . GLY A 1 239 ? -0.806 6.454 -0.895 1.00 94.38 239 GLY A O 1
ATOM 1862 N N . LYS A 1 240 ? 0.043 5.171 0.731 1.00 93.94 240 LYS A N 1
ATOM 1863 C CA . LYS A 1 240 ? 1.380 5.033 0.132 1.00 93.94 240 LYS A CA 1
ATOM 1864 C C . LYS A 1 240 ? 1.877 3.599 0.217 1.00 93.94 240 LYS A C 1
ATOM 1866 O O . LYS A 1 240 ? 1.680 2.932 1.232 1.00 93.94 240 LYS A O 1
ATOM 1871 N N . CYS A 1 241 ? 2.589 3.182 -0.826 1.00 94.31 241 CYS A N 1
ATOM 1872 C CA . CYS A 1 241 ? 3.325 1.930 -0.828 1.00 94.31 241 CYS A CA 1
ATOM 1873 C C . CYS A 1 241 ? 4.458 1.979 0.212 1.00 94.31 241 CYS A C 1
ATOM 1875 O O . CYS A 1 241 ? 5.175 2.975 0.352 1.00 94.31 241 CYS A O 1
ATOM 1877 N N . LEU A 1 242 ? 4.634 0.880 0.938 1.00 94.50 242 LEU A N 1
ATOM 1878 C CA . LEU A 1 242 ? 5.657 0.692 1.959 1.00 94.50 242 LEU A CA 1
ATOM 1879 C C . LEU A 1 242 ? 7.062 0.849 1.367 1.00 94.50 242 LEU A C 1
ATOM 1881 O O . LEU A 1 242 ? 7.923 1.483 1.982 1.00 94.50 242 LEU A O 1
ATOM 1885 N N . HIS A 1 243 ? 7.290 0.330 0.157 1.00 96.31 243 HIS A N 1
ATOM 1886 C CA . HIS A 1 243 ? 8.578 0.442 -0.525 1.00 96.31 243 HIS A CA 1
ATOM 1887 C C . HIS A 1 243 ? 8.995 1.898 -0.771 1.00 96.31 243 HIS A C 1
ATOM 1889 O O . HIS A 1 243 ? 10.178 2.219 -0.664 1.00 96.31 243 HIS A O 1
ATOM 1895 N N . ASP A 1 244 ? 8.046 2.808 -1.006 1.00 93.69 244 ASP A N 1
ATOM 1896 C CA . ASP A 1 244 ? 8.346 4.230 -1.205 1.00 93.69 244 ASP A CA 1
ATOM 1897 C C . ASP A 1 244 ? 8.845 4.945 0.046 1.00 93.69 244 ASP A C 1
ATOM 1899 O O . ASP A 1 244 ? 9.505 5.981 -0.060 1.00 93.69 244 ASP A O 1
ATOM 1903 N N . LEU A 1 245 ? 8.546 4.389 1.217 1.00 94.62 245 LEU A N 1
ATOM 1904 C CA . LEU A 1 245 ? 8.928 4.925 2.518 1.00 94.62 245 LEU A CA 1
ATOM 1905 C C . LEU A 1 245 ? 10.113 4.170 3.141 1.00 94.62 245 LEU A C 1
ATOM 1907 O O . LEU A 1 245 ? 10.571 4.551 4.215 1.00 94.62 245 LEU A O 1
ATOM 1911 N N . CYS A 1 246 ? 10.596 3.104 2.498 1.00 97.19 246 CYS A N 1
ATOM 1912 C CA . CYS A 1 246 ? 11.595 2.199 3.055 1.00 97.19 246 CYS A CA 1
ATOM 1913 C C . CYS A 1 246 ? 12.998 2.826 3.103 1.00 97.19 246 CYS A C 1
ATOM 1915 O O . CYS A 1 246 ? 13.518 3.313 2.097 1.00 97.19 246 CYS A O 1
ATOM 1917 N N . GLU A 1 247 ? 13.669 2.712 4.250 1.00 95.94 247 GLU A N 1
ATOM 1918 C CA . GLU A 1 247 ? 15.047 3.172 4.443 1.00 95.94 247 GLU A CA 1
ATOM 1919 C C . GLU A 1 247 ? 16.074 2.426 3.575 1.00 95.94 247 GLU A C 1
ATOM 1921 O O . GLU A 1 247 ? 17.127 2.978 3.267 1.00 95.94 247 GLU A O 1
ATOM 1926 N N . ARG A 1 248 ? 15.760 1.203 3.120 1.00 97.50 248 ARG A N 1
ATOM 1927 C CA . ARG A 1 248 ? 16.630 0.394 2.246 1.00 97.50 248 ARG A CA 1
ATOM 1928 C C . ARG A 1 248 ? 16.399 0.647 0.749 1.00 97.50 248 ARG A C 1
ATOM 1930 O O . ARG A 1 248 ? 17.016 -0.012 -0.088 1.00 97.50 248 ARG A O 1
ATOM 1937 N N . LYS A 1 249 ? 15.524 1.596 0.377 1.00 96.38 249 LYS A N 1
ATOM 1938 C CA . LYS A 1 249 ? 15.204 1.907 -1.032 1.00 96.38 249 LYS A CA 1
ATOM 1939 C C . LYS A 1 249 ? 16.436 2.347 -1.827 1.00 96.38 249 LYS A C 1
ATOM 1941 O O . LYS A 1 249 ? 16.532 2.077 -3.019 1.00 96.38 249 LYS A O 1
ATOM 1946 N N . SER A 1 250 ? 17.407 2.996 -1.187 1.00 96.12 250 SER A N 1
ATOM 1947 C CA . SER A 1 250 ? 18.647 3.389 -1.858 1.00 96.12 250 SER A CA 1
ATOM 1948 C C . SER A 1 250 ? 19.485 2.190 -2.317 1.00 96.12 250 SER A C 1
ATOM 1950 O O . SER A 1 250 ? 20.025 2.244 -3.420 1.00 96.12 250 SER A O 1
ATOM 1952 N N . ALA A 1 251 ? 19.550 1.119 -1.518 1.00 97.94 251 ALA A N 1
ATOM 1953 C CA . ALA A 1 251 ? 20.215 -0.133 -1.880 1.00 97.94 251 ALA A CA 1
ATOM 1954 C C . ALA A 1 251 ? 19.462 -0.857 -3.008 1.00 97.94 251 ALA A C 1
ATOM 1956 O O . ALA A 1 251 ? 20.079 -1.304 -3.971 1.00 97.94 251 ALA A O 1
ATOM 1957 N N . PHE A 1 252 ? 18.121 -0.868 -2.957 1.00 98.31 252 PHE A N 1
ATOM 1958 C CA . PHE A 1 252 ? 17.284 -1.387 -4.049 1.00 98.31 252 PHE A CA 1
ATOM 1959 C C . PHE A 1 252 ? 17.633 -0.714 -5.385 1.00 98.31 252 PHE A C 1
ATOM 1961 O O . PHE A 1 252 ? 18.000 -1.381 -6.345 1.00 98.31 252 PHE A O 1
ATOM 1968 N N . LEU A 1 253 ? 17.614 0.624 -5.425 1.00 97.56 253 LEU A N 1
ATOM 1969 C CA . LEU A 1 253 ? 17.917 1.401 -6.636 1.00 97.56 253 LEU A CA 1
ATOM 1970 C C . LEU A 1 253 ? 19.387 1.296 -7.084 1.00 97.56 253 LEU A C 1
ATOM 1972 O O . LEU A 1 253 ? 19.704 1.703 -8.198 1.00 97.56 253 LEU A O 1
ATOM 1976 N N . ALA A 1 254 ? 20.282 0.793 -6.229 1.00 97.62 254 ALA A N 1
ATOM 1977 C CA . ALA A 1 254 ? 21.674 0.496 -6.561 1.00 97.62 254 ALA A CA 1
ATOM 1978 C C . ALA A 1 254 ? 21.872 -0.939 -7.084 1.00 97.62 254 ALA A C 1
ATOM 1980 O O . ALA A 1 254 ? 22.985 -1.290 -7.469 1.00 97.62 254 ALA A O 1
ATOM 1981 N N . GLY A 1 255 ? 20.835 -1.784 -7.081 1.00 97.88 255 GLY A N 1
ATOM 1982 C CA . GLY A 1 255 ? 20.965 -3.211 -7.383 1.00 97.88 255 GLY A CA 1
ATOM 1983 C C . GLY A 1 255 ? 21.687 -4.004 -6.284 1.00 97.88 255 GLY A C 1
ATOM 1984 O O . GLY A 1 255 ? 22.298 -5.031 -6.568 1.00 97.88 255 GLY A O 1
ATOM 1985 N N . GLU A 1 256 ? 21.674 -3.510 -5.043 1.00 98.00 256 GLU A N 1
ATOM 1986 C CA . GLU A 1 256 ? 22.360 -4.108 -3.896 1.00 98.00 256 GLU A CA 1
ATOM 1987 C C . GLU A 1 256 ? 21.366 -4.908 -3.044 1.00 98.00 256 GLU A C 1
ATOM 1989 O O . GLU A 1 256 ? 20.630 -4.360 -2.214 1.00 98.00 256 GLU A O 1
ATOM 1994 N N . PHE A 1 257 ? 21.356 -6.224 -3.255 1.00 98.50 257 PHE A N 1
ATOM 1995 C CA . PHE A 1 257 ? 20.434 -7.151 -2.600 1.00 98.50 257 PHE A CA 1
ATOM 1996 C C . PHE A 1 257 ? 21.153 -8.150 -1.714 1.00 98.50 257 PHE A C 1
ATOM 1998 O O . PHE A 1 257 ? 22.212 -8.643 -2.095 1.00 98.50 257 PHE A O 1
ATOM 2005 N N . VAL A 1 258 ? 20.538 -8.456 -0.574 1.00 98.44 258 VAL A N 1
ATOM 2006 C CA . VAL A 1 258 ? 20.839 -9.648 0.224 1.00 98.44 258 VAL A CA 1
ATOM 2007 C C . VAL A 1 258 ? 20.603 -10.884 -0.638 1.00 98.44 258 VAL A C 1
ATOM 2009 O O . VAL A 1 258 ? 19.556 -10.978 -1.276 1.00 98.44 258 VAL A O 1
ATOM 2012 N N . GLU A 1 259 ? 21.573 -11.792 -0.671 1.00 97.00 259 GLU A N 1
ATOM 2013 C CA . GLU A 1 259 ? 21.484 -13.051 -1.416 1.00 97.00 259 GLU A CA 1
ATOM 2014 C C . GLU A 1 259 ? 20.905 -14.160 -0.534 1.00 97.00 259 GLU A C 1
ATOM 2016 O O . GLU A 1 259 ? 20.055 -14.928 -0.971 1.00 97.00 259 GLU A O 1
ATOM 2021 N N . GLU A 1 260 ? 21.335 -14.201 0.727 1.00 96.94 260 GLU A N 1
ATOM 2022 C CA . GLU A 1 260 ? 20.861 -15.137 1.743 1.00 96.94 260 GLU A CA 1
ATOM 2023 C C . GLU A 1 260 ? 20.870 -14.483 3.130 1.00 96.94 260 GLU A C 1
ATOM 2025 O O . GLU A 1 260 ? 21.628 -13.547 3.407 1.00 96.94 260 GLU A O 1
ATOM 2030 N N . PHE A 1 261 ? 20.016 -14.964 4.033 1.00 96.69 261 PHE A N 1
ATOM 2031 C CA . PHE A 1 261 ? 19.970 -14.430 5.391 1.00 96.69 261 PHE A CA 1
ATOM 2032 C C . PHE A 1 261 ? 21.302 -14.652 6.119 1.00 96.69 261 PHE A C 1
ATOM 2034 O O . PHE A 1 261 ? 21.768 -15.778 6.265 1.00 96.69 261 PHE A O 1
ATOM 2041 N N . GLY A 1 262 ? 21.882 -13.565 6.633 1.00 95.56 262 GLY A N 1
ATOM 2042 C CA . GLY A 1 262 ? 23.145 -13.593 7.375 1.00 95.56 262 GLY A CA 1
ATOM 2043 C C . GLY A 1 262 ? 24.396 -13.320 6.537 1.00 95.56 262 GLY A C 1
ATOM 2044 O O . GLY A 1 262 ? 25.478 -13.254 7.118 1.00 95.56 262 GLY A O 1
ATOM 2045 N N . ASP A 1 263 ? 24.268 -13.108 5.221 1.00 98.06 263 ASP A N 1
ATOM 2046 C CA . ASP A 1 263 ? 25.393 -12.692 4.380 1.00 98.06 263 ASP A CA 1
ATOM 2047 C C . ASP A 1 263 ? 25.926 -11.286 4.749 1.00 98.06 263 ASP A C 1
ATOM 2049 O O . ASP A 1 263 ? 25.331 -10.522 5.521 1.00 98.06 263 ASP A O 1
ATOM 2053 N N . GLU A 1 264 ? 27.081 -10.913 4.190 1.00 98.00 264 GLU A N 1
ATOM 2054 C CA . GLU A 1 264 ? 27.700 -9.606 4.458 1.00 98.00 264 GLU A CA 1
ATOM 2055 C C . GLU A 1 264 ? 26.783 -8.433 4.077 1.00 98.00 264 GLU A C 1
ATOM 2057 O O . GLU A 1 264 ? 26.794 -7.385 4.729 1.00 98.00 264 GLU A O 1
ATOM 2062 N N . LYS A 1 265 ? 25.944 -8.609 3.049 1.00 97.25 265 LYS A N 1
ATOM 2063 C CA . LYS A 1 265 ? 24.999 -7.589 2.590 1.00 97.25 265 LYS A CA 1
ATOM 2064 C C . LYS A 1 265 ? 23.813 -7.445 3.551 1.00 97.25 265 LYS A C 1
ATOM 2066 O O . LYS A 1 265 ? 23.335 -6.328 3.753 1.00 97.25 265 LYS A O 1
ATOM 2071 N N . ALA A 1 266 ? 23.366 -8.520 4.194 1.00 97.50 266 ALA A N 1
ATOM 2072 C CA . ALA A 1 266 ? 22.337 -8.520 5.224 1.00 97.50 266 ALA A CA 1
ATOM 2073 C C . ALA A 1 266 ? 22.832 -7.776 6.463 1.00 97.50 266 ALA A C 1
ATOM 2075 O O . ALA A 1 266 ? 22.122 -6.903 6.970 1.00 97.50 266 ALA A O 1
ATOM 2076 N N . ILE A 1 267 ? 24.075 -8.048 6.881 1.00 96.00 267 ILE A N 1
ATOM 2077 C CA . ILE A 1 267 ? 24.755 -7.337 7.975 1.00 96.00 267 ILE A CA 1
ATOM 2078 C C . ILE A 1 267 ? 24.890 -5.843 7.645 1.00 96.00 267 ILE A C 1
ATOM 2080 O O . ILE A 1 267 ? 24.660 -4.995 8.506 1.00 96.00 267 ILE A O 1
ATOM 2084 N N . ALA A 1 268 ? 25.202 -5.506 6.390 1.00 96.31 268 ALA A N 1
ATOM 2085 C CA . ALA A 1 268 ? 25.309 -4.125 5.918 1.00 96.31 268 ALA A CA 1
ATOM 2086 C C . ALA A 1 268 ? 23.954 -3.420 5.687 1.00 96.31 268 ALA A C 1
ATOM 2088 O O . ALA A 1 268 ? 23.932 -2.226 5.383 1.00 96.31 268 ALA A O 1
ATOM 2089 N N . GLY A 1 269 ? 22.822 -4.118 5.830 1.00 95.94 269 GLY A N 1
ATOM 2090 C CA . GLY A 1 269 ? 21.490 -3.535 5.655 1.00 95.94 269 GLY A CA 1
ATOM 2091 C C . GLY A 1 269 ? 21.063 -3.323 4.195 1.00 95.94 269 GLY A C 1
ATOM 2092 O O . GLY A 1 269 ? 20.249 -2.438 3.928 1.00 95.94 269 GLY A O 1
ATOM 2093 N N . ALA A 1 270 ? 21.571 -4.127 3.255 1.00 98.00 270 ALA A N 1
ATOM 2094 C CA . ALA A 1 270 ? 21.168 -4.108 1.845 1.00 98.00 270 ALA A CA 1
ATOM 2095 C C . ALA A 1 270 ? 19.685 -4.487 1.642 1.00 98.00 270 ALA A C 1
ATOM 2097 O O . ALA A 1 270 ? 18.981 -4.894 2.574 1.00 98.00 270 ALA A O 1
ATOM 2098 N N . CYS A 1 271 ? 19.172 -4.334 0.419 1.00 98.56 271 CYS A N 1
ATOM 2099 C CA . CYS A 1 271 ? 17.760 -4.573 0.132 1.00 98.56 271 CYS A CA 1
ATOM 2100 C C . CYS A 1 271 ? 17.376 -6.059 0.262 1.00 98.56 271 CYS A C 1
ATOM 2102 O O . CYS A 1 271 ? 18.103 -6.939 -0.185 1.00 98.56 271 CYS A O 1
ATOM 2104 N N . LEU A 1 272 ? 16.192 -6.328 0.821 1.00 98.56 272 LEU A N 1
ATOM 2105 C CA . LEU A 1 272 ? 15.663 -7.677 1.072 1.00 98.56 272 LEU A CA 1
ATOM 2106 C C . LEU A 1 272 ? 14.765 -8.213 -0.058 1.00 98.56 272 LEU A C 1
ATOM 2108 O O . LEU A 1 272 ? 14.060 -9.196 0.138 1.00 98.56 272 LEU A O 1
ATOM 2112 N N . TYR A 1 273 ? 14.705 -7.547 -1.215 1.00 98.25 273 TYR A N 1
ATOM 2113 C CA . TYR A 1 273 ? 13.795 -7.952 -2.295 1.00 98.25 273 TYR A CA 1
ATOM 2114 C C . TYR A 1 273 ? 14.090 -9.365 -2.817 1.00 98.25 273 TYR A C 1
ATOM 2116 O O . TYR A 1 273 ? 13.165 -10.154 -2.974 1.00 98.25 273 TYR A O 1
ATOM 2124 N N . LYS A 1 274 ? 15.374 -9.699 -3.000 1.00 97.31 274 LYS A N 1
ATOM 2125 C CA . LYS A 1 274 ? 15.811 -10.996 -3.532 1.00 97.31 274 LYS A CA 1
ATOM 2126 C C . LYS A 1 274 ? 15.554 -12.174 -2.585 1.00 97.31 274 LYS A C 1
ATOM 2128 O O . LYS A 1 274 ? 15.363 -13.285 -3.051 1.00 97.31 274 LYS A O 1
ATOM 2133 N N . VAL A 1 275 ? 15.439 -11.896 -1.285 1.00 97.44 275 VAL A N 1
ATOM 2134 C CA . VAL A 1 275 ? 14.975 -12.838 -0.248 1.00 97.44 275 VAL A CA 1
ATOM 2135 C C . VAL A 1 275 ? 13.481 -12.649 0.071 1.00 97.44 275 VAL A C 1
ATOM 2137 O O . VAL A 1 275 ? 13.039 -12.808 1.206 1.00 97.44 275 VAL A O 1
ATOM 2140 N N . GLY A 1 276 ? 12.699 -12.223 -0.928 1.00 96.38 276 GLY A N 1
ATOM 2141 C CA . GLY A 1 276 ? 11.238 -12.333 -0.952 1.00 96.38 276 GLY A CA 1
ATOM 2142 C C . GLY A 1 276 ? 10.415 -11.155 -0.429 1.00 96.38 276 GLY A C 1
ATOM 2143 O O . GLY A 1 276 ? 9.185 -11.226 -0.416 1.00 96.38 276 GLY A O 1
ATOM 2144 N N . CYS A 1 277 ? 11.032 -10.024 -0.070 1.00 98.06 277 CYS A N 1
ATOM 2145 C CA . CYS A 1 277 ? 10.293 -8.868 0.450 1.00 98.06 277 CYS A CA 1
ATOM 2146 C C . CYS A 1 277 ? 9.146 -8.399 -0.475 1.00 98.06 277 CYS A C 1
ATOM 2148 O O . CYS A 1 277 ? 9.378 -7.872 -1.562 1.00 98.06 277 CYS A O 1
ATOM 2150 N N . ARG A 1 278 ? 7.905 -8.471 0.026 1.00 97.12 278 ARG A N 1
ATOM 2151 C CA . ARG A 1 278 ? 6.668 -8.029 -0.648 1.00 97.12 278 ARG A CA 1
ATOM 2152 C C . ARG A 1 278 ? 6.420 -6.525 -0.577 1.00 97.12 278 ARG A C 1
ATOM 2154 O O . ARG A 1 278 ? 5.445 -6.038 -1.127 1.00 97.12 278 ARG A O 1
ATOM 2161 N N . GLY A 1 279 ? 7.304 -5.768 0.076 1.00 97.00 279 GLY A N 1
ATOM 2162 C CA . GLY A 1 279 ? 7.144 -4.332 0.330 1.00 97.00 279 GLY A CA 1
ATOM 2163 C C . GLY A 1 279 ? 6.722 -3.476 -0.878 1.00 97.00 279 GLY A C 1
ATOM 2164 O O . GLY A 1 279 ? 5.966 -2.531 -0.662 1.00 97.00 279 GLY A O 1
ATOM 2165 N N . PRO A 1 280 ? 7.164 -3.772 -2.118 1.00 96.62 280 PRO A N 1
ATOM 2166 C CA . PRO A 1 280 ? 6.687 -3.092 -3.326 1.00 96.62 280 PRO A CA 1
ATOM 2167 C C . PRO A 1 280 ? 5.185 -3.157 -3.609 1.00 96.62 280 PRO A C 1
ATOM 2169 O O . PRO A 1 280 ? 4.662 -2.265 -4.270 1.00 96.62 280 PRO A O 1
ATOM 2172 N N . TYR A 1 281 ? 4.502 -4.183 -3.109 1.00 95.19 281 TYR A N 1
ATOM 2173 C CA . TYR A 1 281 ? 3.102 -4.482 -3.423 1.00 95.19 281 TYR A CA 1
ATOM 2174 C C . TYR A 1 281 ? 2.154 -4.125 -2.273 1.00 95.19 281 TYR A C 1
ATOM 2176 O O . TYR A 1 281 ? 0.982 -4.477 -2.304 1.00 95.19 281 TYR A O 1
ATOM 2184 N N . VAL A 1 282 ? 2.674 -3.479 -1.224 1.00 96.81 282 VAL A N 1
ATOM 2185 C CA . VAL A 1 282 ? 2.013 -3.398 0.081 1.00 96.81 282 VAL A CA 1
ATOM 2186 C C . VAL A 1 282 ? 1.839 -1.951 0.489 1.00 96.81 282 VAL A C 1
ATOM 2188 O O . VAL A 1 282 ? 2.797 -1.181 0.538 1.00 96.81 282 VAL A O 1
ATOM 2191 N N . PHE A 1 283 ? 0.619 -1.592 0.851 1.00 97.00 283 PHE A N 1
ATOM 2192 C CA . PHE A 1 283 ? 0.235 -0.281 1.330 1.00 97.00 283 PHE A CA 1
ATOM 2193 C C . PHE A 1 283 ? 0.117 -0.323 2.845 1.00 97.00 283 PHE A C 1
ATOM 2195 O O . PHE A 1 283 ? -0.741 -0.999 3.407 1.00 97.00 283 PHE A O 1
ATOM 2202 N N . ASN A 1 284 ? 1.029 0.372 3.519 1.00 97.50 284 ASN A N 1
ATOM 2203 C CA . ASN A 1 284 ? 1.028 0.544 4.966 1.00 97.50 284 ASN A CA 1
ATOM 2204 C C . ASN A 1 284 ? 2.058 1.612 5.357 1.00 97.50 284 ASN A C 1
ATOM 2206 O O . ASN A 1 284 ? 2.997 1.909 4.614 1.00 97.50 284 ASN A O 1
ATOM 2210 N N . ASN A 1 285 ? 1.953 2.142 6.569 1.00 96.38 285 ASN A N 1
ATOM 2211 C CA . ASN A 1 285 ? 2.851 3.168 7.092 1.00 96.38 285 ASN A CA 1
ATOM 2212 C C . ASN A 1 285 ? 3.948 2.610 8.025 1.00 96.38 285 ASN A C 1
ATOM 2214 O O . ASN A 1 285 ? 4.630 3.405 8.677 1.00 96.38 285 ASN A O 1
ATOM 2218 N N . CYS A 1 286 ? 4.177 1.288 8.055 1.00 97.00 286 CYS A N 1
ATOM 2219 C CA . CYS A 1 286 ? 5.183 0.616 8.898 1.00 97.00 286 CYS A CA 1
ATOM 2220 C C . CYS A 1 286 ? 6.563 1.307 8.935 1.00 97.00 286 CYS A C 1
ATOM 2222 O O . CYS A 1 286 ? 7.085 1.482 10.031 1.00 97.00 286 CYS A O 1
ATOM 2224 N N . PRO A 1 287 ? 7.158 1.773 7.816 1.00 95.50 287 PRO A N 1
ATOM 2225 C CA . PRO A 1 287 ? 8.472 2.430 7.863 1.00 95.50 287 PRO A CA 1
ATOM 2226 C C . PRO A 1 287 ? 8.436 3.783 8.592 1.00 95.50 287 PRO A C 1
ATOM 2228 O O . PRO A 1 287 ? 9.419 4.214 9.192 1.00 95.50 287 PRO A O 1
ATOM 2231 N N . LYS A 1 288 ? 7.282 4.467 8.554 1.00 92.50 288 LYS A N 1
ATOM 2232 C CA . LYS A 1 288 ? 7.075 5.801 9.135 1.00 92.50 288 LYS A CA 1
ATOM 2233 C C . LYS A 1 288 ? 6.756 5.733 10.626 1.00 92.50 288 LYS A C 1
ATOM 2235 O O . LYS A 1 288 ? 7.279 6.541 11.392 1.00 92.50 288 LYS A O 1
ATOM 2240 N N . ILE A 1 289 ? 5.861 4.828 11.023 1.00 92.31 289 ILE A N 1
ATOM 2241 C CA . ILE A 1 289 ? 5.392 4.728 12.413 1.00 92.31 289 ILE A CA 1
ATOM 2242 C C . ILE A 1 289 ? 6.082 3.623 13.209 1.00 92.31 289 ILE A C 1
ATOM 2244 O O . ILE A 1 289 ? 6.114 3.725 14.431 1.00 92.31 289 ILE A O 1
ATOM 2248 N N . LYS A 1 290 ? 6.661 2.622 12.531 1.00 94.50 290 LYS A N 1
ATOM 2249 C CA . LYS A 1 290 ? 7.273 1.430 13.131 1.00 94.50 290 LYS A CA 1
ATOM 2250 C C . LYS A 1 290 ? 6.316 0.726 14.118 1.00 94.50 290 LYS A C 1
ATOM 2252 O O . LYS A 1 290 ? 5.121 1.005 14.138 1.00 94.50 290 LYS A O 1
ATOM 2257 N N . PHE A 1 291 ? 6.824 -0.229 14.882 1.00 95.38 291 PHE A N 1
ATOM 2258 C CA . PHE A 1 291 ? 6.102 -0.967 15.916 1.00 95.38 291 PHE A CA 1
ATOM 2259 C C . PHE A 1 291 ? 6.802 -0.805 17.265 1.00 95.38 291 PHE A C 1
ATOM 2261 O O . PHE A 1 291 ? 8.011 -0.553 17.316 1.00 95.38 291 PHE A O 1
ATOM 2268 N N . ASN A 1 292 ? 6.019 -0.952 18.340 1.00 93.50 292 ASN A N 1
ATOM 2269 C CA . ASN A 1 292 ? 6.475 -0.951 19.731 1.00 93.50 292 ASN A CA 1
ATOM 2270 C C . ASN A 1 292 ? 7.296 0.303 20.065 1.00 93.50 292 ASN A C 1
ATOM 2272 O O . ASN A 1 292 ? 8.513 0.243 20.158 1.00 93.50 292 ASN A O 1
ATOM 2276 N N . ASP A 1 293 ? 6.637 1.456 20.189 1.00 88.56 293 ASP A N 1
ATOM 2277 C CA . ASP A 1 293 ? 7.287 2.748 20.476 1.00 88.56 293 ASP A CA 1
ATOM 2278 C C . ASP A 1 293 ? 8.372 3.154 19.461 1.00 88.56 293 ASP A C 1
ATOM 2280 O O . ASP A 1 293 ? 9.451 3.647 19.785 1.00 88.56 293 ASP A O 1
ATOM 2284 N N . LYS A 1 294 ? 8.075 2.930 18.179 1.00 91.38 294 LYS A N 1
ATOM 2285 C CA . LYS A 1 294 ? 8.969 3.213 17.050 1.00 91.38 294 LYS A CA 1
ATOM 2286 C C . LYS A 1 294 ? 10.313 2.463 17.085 1.00 91.38 294 LYS A C 1
ATOM 2288 O O . LYS A 1 294 ? 11.240 2.873 16.379 1.00 91.38 294 LYS A O 1
ATOM 2293 N N . ILE A 1 295 ? 10.426 1.371 17.847 1.00 94.88 295 ILE A N 1
ATOM 2294 C CA . ILE A 1 295 ? 11.674 0.606 17.988 1.00 94.88 295 ILE A CA 1
ATOM 2295 C C . ILE A 1 295 ? 12.084 -0.004 16.646 1.00 94.88 295 ILE A C 1
ATOM 2297 O O . ILE A 1 295 ? 13.175 0.271 16.142 1.00 94.88 295 ILE A O 1
ATOM 2301 N N . SER A 1 296 ? 11.215 -0.811 16.037 1.00 97.06 296 SER A N 1
ATOM 2302 C CA . SER A 1 296 ? 11.560 -1.545 14.817 1.00 97.06 296 SER A CA 1
ATOM 2303 C C . SER A 1 296 ? 10.342 -1.829 13.946 1.00 97.06 296 SER A C 1
ATOM 2305 O O . SER A 1 296 ? 9.216 -1.473 14.271 1.00 97.06 296 SER A O 1
ATOM 2307 N N . TRP A 1 297 ? 10.584 -2.436 12.796 1.00 97.38 297 TRP A N 1
ATOM 2308 C CA . TRP A 1 297 ? 9.592 -2.990 11.882 1.00 97.38 297 TRP A CA 1
ATOM 2309 C C . TRP A 1 297 ? 10.280 -4.103 11.066 1.00 97.38 297 TRP A C 1
ATOM 2311 O O . TRP A 1 297 ? 11.513 -4.161 11.085 1.00 97.38 297 TRP A O 1
ATOM 2321 N N . PRO A 1 298 ? 9.548 -4.982 10.352 1.00 97.81 298 PRO A N 1
ATOM 2322 C CA . PRO A 1 298 ? 10.124 -6.198 9.762 1.00 97.81 298 PRO A CA 1
ATOM 2323 C C . PRO A 1 298 ? 11.435 -5.988 8.988 1.00 97.81 298 PRO A C 1
ATOM 2325 O O . PRO A 1 298 ? 12.436 -6.642 9.278 1.00 97.81 298 PRO A O 1
ATOM 2328 N N . ILE A 1 299 ? 11.475 -5.000 8.087 1.00 97.88 299 ILE A N 1
ATOM 2329 C CA . ILE A 1 299 ? 12.660 -4.743 7.256 1.00 97.88 299 ILE A CA 1
ATOM 2330 C C . ILE A 1 299 ? 13.813 -4.149 8.074 1.00 97.88 299 ILE A C 1
ATOM 2332 O O . ILE A 1 299 ? 14.967 -4.498 7.829 1.00 97.88 299 ILE A O 1
ATOM 2336 N N . ALA A 1 300 ? 13.548 -3.299 9.071 1.00 96.69 300 ALA A N 1
ATOM 2337 C CA . ALA A 1 300 ? 14.603 -2.848 9.985 1.00 96.69 300 ALA A CA 1
ATOM 2338 C C . ALA A 1 300 ? 15.200 -4.019 10.781 1.00 96.69 300 ALA A C 1
ATOM 2340 O O . ALA A 1 300 ? 16.404 -4.038 11.014 1.00 96.69 300 ALA A O 1
ATOM 2341 N N . ALA A 1 301 ? 14.381 -5.016 11.129 1.00 97.06 301 ALA A N 1
ATOM 2342 C CA . ALA A 1 301 ? 14.808 -6.234 11.817 1.00 97.06 301 ALA A CA 1
ATOM 2343 C C . ALA A 1 301 ? 15.469 -7.283 10.897 1.00 97.06 301 ALA A C 1
ATOM 2345 O O . ALA A 1 301 ? 15.949 -8.297 11.392 1.00 97.06 301 ALA A O 1
ATOM 2346 N N . GLY A 1 302 ? 15.527 -7.045 9.582 1.00 96.81 302 GLY A N 1
ATOM 2347 C CA . GLY A 1 302 ? 16.227 -7.913 8.628 1.00 96.81 302 GLY A CA 1
ATOM 2348 C C . GLY A 1 302 ? 15.354 -8.926 7.888 1.00 96.81 302 GLY A C 1
ATOM 2349 O O . GLY A 1 302 ? 15.894 -9.668 7.075 1.00 96.81 302 GLY A O 1
ATOM 2350 N N . HIS A 1 303 ? 14.032 -8.924 8.089 1.00 98.25 303 HIS A N 1
ATOM 2351 C CA . HIS A 1 303 ? 13.113 -9.789 7.344 1.00 98.25 303 HIS A CA 1
ATOM 2352 C C . HIS A 1 303 ? 12.300 -8.999 6.311 1.00 98.25 303 HIS A C 1
ATOM 2354 O O . HIS A 1 303 ? 11.843 -7.881 6.568 1.00 98.25 303 HIS A O 1
ATOM 2360 N N . GLY A 1 304 ? 12.098 -9.582 5.127 1.00 97.81 304 GLY A N 1
ATOM 2361 C CA . GLY A 1 304 ? 11.238 -9.009 4.095 1.00 97.81 304 GLY A CA 1
ATOM 2362 C C . GLY A 1 304 ? 9.804 -8.792 4.591 1.00 97.81 304 GLY A C 1
ATOM 2363 O O . GLY A 1 304 ? 9.309 -9.502 5.465 1.00 97.81 304 GLY A O 1
ATOM 2364 N N . CYS A 1 305 ? 9.114 -7.790 4.048 1.00 98.25 305 CYS A N 1
ATOM 2365 C CA . CYS A 1 305 ? 7.684 -7.629 4.302 1.00 98.25 305 CYS A CA 1
ATOM 2366 C C . CYS A 1 305 ? 6.920 -8.845 3.753 1.00 98.25 305 CYS A C 1
ATOM 2368 O O . CYS A 1 305 ? 7.195 -9.261 2.633 1.00 98.25 305 CYS A O 1
ATOM 2370 N N . LEU A 1 306 ? 5.948 -9.361 4.509 1.00 97.69 306 LEU A N 1
ATOM 2371 C CA . LEU A 1 306 ? 5.088 -10.478 4.085 1.00 97.69 306 LEU A CA 1
ATOM 2372 C C . LEU A 1 306 ? 3.837 -10.026 3.316 1.00 97.69 306 LEU A C 1
ATOM 2374 O O . LEU A 1 306 ? 3.133 -10.847 2.751 1.00 97.69 306 LEU A O 1
ATOM 2378 N N . GLY A 1 307 ? 3.532 -8.726 3.335 1.00 96.69 307 GLY A N 1
ATOM 2379 C CA . GLY A 1 307 ? 2.310 -8.171 2.751 1.00 96.69 307 GLY A CA 1
ATOM 2380 C C . GLY A 1 307 ? 1.049 -8.352 3.580 1.00 96.69 307 GLY A C 1
ATOM 2381 O O . GLY A 1 307 ? -0.053 -8.324 3.053 1.00 96.69 307 GLY A O 1
ATOM 2382 N N . CYS A 1 308 ? 1.201 -8.441 4.902 1.00 97.81 308 CYS A N 1
ATOM 2383 C CA . CYS A 1 308 ? 0.113 -8.768 5.816 1.00 97.81 308 CYS A CA 1
ATOM 2384 C C . CYS A 1 308 ? -1.054 -7.768 5.883 1.00 97.81 308 CYS A C 1
ATOM 2386 O O . CYS A 1 308 ? -1.990 -8.022 6.634 1.00 97.81 308 CYS A O 1
ATOM 2388 N N . SER A 1 309 ? -1.012 -6.641 5.166 1.00 97.44 309 SER A N 1
ATOM 2389 C CA . SER A 1 309 ? -2.109 -5.666 5.046 1.00 97.44 309 SER A CA 1
ATOM 2390 C C . SER A 1 309 ? -2.789 -5.654 3.674 1.00 97.44 309 SER A C 1
ATOM 2392 O O . SER A 1 309 ? -3.631 -4.784 3.435 1.00 97.44 309 SER A O 1
ATOM 2394 N N . GLU A 1 310 ? -2.443 -6.594 2.793 1.00 95.62 310 GLU A N 1
ATOM 2395 C CA . GLU A 1 310 ? -3.107 -6.789 1.504 1.00 95.62 310 GLU A CA 1
ATOM 2396 C C . GLU A 1 310 ? -4.102 -7.962 1.550 1.00 95.62 310 GLU A C 1
ATOM 2398 O O . GLU A 1 310 ? -3.926 -8.886 2.357 1.00 95.62 310 GLU A O 1
ATOM 2403 N N . PRO A 1 311 ? -5.149 -7.938 0.705 1.00 92.75 311 PRO A N 1
ATOM 2404 C CA . PRO A 1 311 ? -6.059 -9.067 0.539 1.00 92.75 311 PRO A CA 1
ATOM 2405 C C . PRO A 1 311 ? -5.323 -10.345 0.128 1.00 92.75 311 PRO A C 1
ATOM 2407 O O . PRO A 1 311 ? -4.364 -10.292 -0.642 1.00 92.75 311 PRO A O 1
ATOM 2410 N N . ASP A 1 312 ? -5.778 -11.485 0.650 1.00 90.38 312 ASP A N 1
ATOM 2411 C CA . ASP A 1 312 ? -5.338 -12.832 0.262 1.00 90.38 312 ASP A CA 1
ATOM 2412 C C . ASP A 1 312 ? -3.814 -13.055 0.247 1.00 90.38 312 ASP A C 1
ATOM 2414 O O . ASP A 1 312 ? -3.302 -13.908 -0.480 1.00 90.38 312 ASP A O 1
ATOM 2418 N N . PHE A 1 313 ? -3.051 -12.288 1.033 1.00 92.62 313 PHE A N 1
ATOM 2419 C CA . PHE A 1 313 ? -1.585 -12.322 0.976 1.00 92.62 313 PHE A CA 1
ATOM 2420 C C . PHE A 1 313 ? -1.001 -13.692 1.359 1.00 92.62 313 PHE A C 1
ATOM 2422 O O . PHE A 1 313 ? 0.078 -14.048 0.892 1.00 92.62 313 PHE A O 1
ATOM 2429 N N . TRP A 1 314 ? -1.709 -14.473 2.184 1.00 92.69 314 TRP A N 1
ATOM 2430 C CA . TRP A 1 314 ? -1.289 -15.825 2.564 1.00 92.69 314 TRP A CA 1
ATOM 2431 C C . TRP A 1 314 ? -1.119 -16.751 1.369 1.00 92.69 314 TRP A C 1
ATOM 2433 O O . TRP A 1 314 ? -0.208 -17.572 1.382 1.00 92.69 314 TRP A O 1
ATOM 2443 N N . ASP A 1 315 ? -1.956 -16.572 0.351 1.00 90.62 315 ASP A N 1
ATOM 2444 C CA . ASP A 1 315 ? -1.988 -17.417 -0.832 1.00 90.62 315 ASP A CA 1
ATOM 2445 C C . ASP A 1 315 ? -1.345 -16.717 -2.037 1.00 90.62 315 ASP A C 1
ATOM 2447 O O . ASP A 1 315 ? -0.517 -17.297 -2.735 1.00 90.62 315 ASP A O 1
ATOM 2451 N N . THR A 1 316 ? -1.677 -15.443 -2.264 1.00 88.94 316 THR A N 1
ATOM 2452 C CA . THR A 1 316 ? -1.217 -14.682 -3.440 1.00 88.94 316 THR A CA 1
ATOM 2453 C C . THR A 1 316 ? 0.204 -14.143 -3.302 1.00 88.94 316 THR A C 1
ATOM 2455 O O . THR A 1 316 ? 0.781 -13.701 -4.291 1.00 88.94 316 THR A O 1
ATOM 2458 N N . MET A 1 317 ? 0.764 -14.129 -2.088 1.00 91.38 317 MET A N 1
ATOM 2459 C CA . MET A 1 317 ? 2.145 -13.710 -1.816 1.00 91.38 317 MET A CA 1
ATOM 2460 C C . MET A 1 317 ? 2.963 -14.800 -1.116 1.00 91.38 317 MET A C 1
ATOM 2462 O O . MET A 1 317 ? 4.067 -14.508 -0.638 1.00 91.38 317 MET A O 1
ATOM 2466 N N . ALA A 1 318 ? 2.428 -16.026 -1.056 1.00 88.00 318 ALA A N 1
ATOM 2467 C CA . ALA A 1 318 ? 3.043 -17.186 -0.426 1.00 88.00 318 ALA A CA 1
ATOM 2468 C C . ALA A 1 318 ? 4.471 -17.446 -0.935 1.00 88.00 318 ALA A C 1
ATOM 2470 O O . ALA A 1 318 ? 4.906 -16.887 -1.941 1.00 88.00 318 ALA A O 1
ATOM 2471 N N . GLN A 1 319 ? 5.208 -18.304 -0.223 1.00 91.00 319 GLN A N 1
ATOM 2472 C CA . GLN A 1 319 ? 6.655 -18.487 -0.419 1.00 91.00 319 GLN A CA 1
ATOM 2473 C C . GLN A 1 319 ? 7.407 -17.163 -0.222 1.00 91.00 319 GLN A C 1
ATOM 2475 O O . GLN A 1 319 ? 8.058 -16.620 -1.111 1.00 91.00 319 GLN A O 1
ATOM 2480 N N . PHE A 1 320 ? 7.274 -16.631 0.994 1.00 93.31 320 PHE A N 1
ATOM 2481 C CA . PHE A 1 320 ? 7.686 -15.280 1.383 1.00 93.31 320 PHE A CA 1
ATOM 2482 C C . PHE A 1 320 ? 9.186 -14.974 1.275 1.00 93.31 320 PHE A C 1
ATOM 2484 O O . PHE A 1 320 ? 9.569 -13.821 1.457 1.00 93.31 320 PHE A O 1
ATOM 2491 N N . GLU A 1 321 ? 10.018 -15.977 1.007 1.00 94.88 321 GLU A N 1
ATOM 2492 C CA . GLU A 1 321 ? 11.478 -15.860 0.929 1.00 94.88 321 GLU A CA 1
ATOM 2493 C C . GLU A 1 321 ? 12.000 -15.870 -0.522 1.00 94.88 321 GLU A C 1
ATOM 2495 O O . GLU A 1 321 ? 13.204 -15.796 -0.743 1.00 94.88 321 GLU A O 1
ATOM 2500 N N . GLU A 1 322 ? 11.106 -15.880 -1.518 1.00 93.31 322 GLU A N 1
ATOM 2501 C CA . GLU A 1 322 ? 11.442 -15.778 -2.946 1.00 93.31 322 GLU A CA 1
ATOM 2502 C C . GLU A 1 322 ? 10.754 -14.569 -3.598 1.00 93.31 322 GLU A C 1
ATOM 2504 O O . GLU A 1 322 ? 9.640 -14.227 -3.195 1.00 93.31 322 GLU A O 1
ATOM 2509 N N . PRO A 1 323 ? 11.352 -13.896 -4.602 1.00 94.19 323 PRO A N 1
ATOM 2510 C CA . PRO A 1 323 ? 10.688 -12.836 -5.367 1.00 94.19 323 PRO A CA 1
ATOM 2511 C C . PRO A 1 323 ? 9.371 -13.295 -6.016 1.00 94.19 323 PRO A C 1
ATOM 2513 O O . PRO A 1 323 ? 9.153 -14.480 -6.240 1.00 94.19 323 PRO A O 1
ATOM 2516 N N . MET A 1 324 ? 8.488 -12.344 -6.341 1.00 90.81 324 MET A N 1
ATOM 2517 C CA . MET A 1 324 ? 7.172 -12.604 -6.958 1.00 90.81 324 MET A CA 1
ATOM 2518 C C . MET A 1 324 ? 7.282 -13.005 -8.445 1.00 90.81 324 MET A C 1
ATOM 2520 O O . MET A 1 324 ? 6.809 -12.277 -9.313 1.00 90.81 324 MET A O 1
ATOM 2524 N N . GLY A 1 325 ? 7.939 -14.126 -8.746 1.00 89.62 325 GLY A N 1
ATOM 2525 C CA . GLY A 1 325 ? 8.048 -14.700 -10.093 1.00 89.62 325 GLY A CA 1
ATOM 2526 C C . GLY A 1 325 ? 7.100 -15.882 -10.323 1.00 89.62 325 GLY A C 1
ATOM 2527 O O . GLY A 1 325 ? 6.520 -16.441 -9.402 1.00 89.62 325 GLY A O 1
ATOM 2528 N N . ASN A 1 326 ? 6.952 -16.332 -11.560 1.00 91.31 326 ASN A N 1
ATOM 2529 C CA . ASN A 1 326 ? 6.152 -17.504 -11.929 1.00 91.31 326 ASN A CA 1
ATOM 2530 C C . ASN A 1 326 ? 6.673 -18.829 -11.345 1.00 91.31 326 ASN A C 1
ATOM 2532 O O . ASN A 1 326 ? 5.981 -19.842 -11.427 1.00 91.31 326 ASN A O 1
ATOM 2536 N N . ASN A 1 327 ? 7.882 -18.840 -10.780 1.00 84.12 327 ASN A N 1
ATOM 2537 C CA . ASN A 1 327 ? 8.442 -19.978 -10.056 1.00 84.12 327 ASN A CA 1
ATOM 2538 C C . ASN A 1 327 ? 7.740 -20.246 -8.719 1.00 84.12 327 ASN A C 1
ATOM 2540 O O . ASN A 1 327 ? 7.812 -21.381 -8.245 1.00 84.12 327 ASN A O 1
ATOM 2544 N N . ILE A 1 328 ? 7.067 -19.249 -8.128 1.00 83.81 328 ILE A N 1
ATOM 2545 C CA . ILE A 1 328 ? 6.394 -19.455 -6.847 1.00 83.81 328 ILE A CA 1
ATOM 2546 C C . ILE A 1 328 ? 5.043 -20.166 -7.014 1.00 83.81 328 ILE A C 1
ATOM 2548 O O . ILE A 1 328 ? 4.320 -19.963 -7.993 1.00 83.81 328 ILE A O 1
ATOM 2552 N N . TYR A 1 329 ? 4.705 -21.031 -6.055 1.00 79.94 329 TYR A N 1
ATOM 2553 C CA . TYR A 1 329 ? 3.482 -21.835 -6.100 1.00 79.94 329 TYR A CA 1
ATOM 2554 C C . TYR A 1 329 ? 2.224 -20.958 -6.067 1.00 79.94 329 TYR A C 1
ATOM 2556 O O . TYR A 1 329 ? 2.080 -20.097 -5.202 1.00 79.94 329 TYR A O 1
ATOM 2564 N N . HIS A 1 330 ? 1.289 -21.231 -6.977 1.00 74.56 330 HIS A N 1
ATOM 2565 C CA . HIS A 1 330 ? 0.016 -20.526 -7.074 1.00 74.56 330 HIS A CA 1
ATOM 2566 C C . HIS A 1 330 ? -1.099 -21.347 -6.416 1.00 74.56 330 HIS A C 1
ATOM 2568 O O . HIS A 1 330 ? -1.524 -22.383 -6.938 1.00 74.56 330 HIS A O 1
ATOM 2574 N N . PHE A 1 331 ? -1.601 -20.868 -5.281 1.00 78.38 331 PHE A N 1
ATOM 2575 C CA . PHE A 1 331 ? -2.795 -21.430 -4.655 1.00 78.38 331 PHE A CA 1
ATOM 2576 C C . PHE A 1 331 ? -4.042 -21.082 -5.480 1.00 78.38 331 PHE A C 1
ATOM 2578 O O . PHE A 1 331 ? -4.087 -20.029 -6.113 1.00 78.38 331 PHE A O 1
ATOM 2585 N N . PRO A 1 332 ? -5.072 -21.943 -5.516 1.00 66.19 332 PRO A N 1
ATOM 2586 C CA . PRO A 1 332 ? -6.323 -21.650 -6.207 1.00 66.19 332 PRO A CA 1
ATOM 2587 C C . PRO A 1 332 ? -7.135 -20.627 -5.399 1.00 66.19 332 PRO A C 1
ATOM 2589 O O . PRO A 1 332 ? -8.138 -20.955 -4.771 1.00 66.19 332 PRO A O 1
ATOM 2592 N N . THR A 1 333 ? -6.676 -19.381 -5.383 1.00 59.81 333 THR A N 1
ATOM 2593 C CA . THR A 1 333 ? -7.357 -18.273 -4.719 1.00 59.81 333 THR A CA 1
ATOM 2594 C C . THR A 1 333 ? -8.382 -17.673 -5.678 1.00 59.81 333 THR A C 1
ATOM 2596 O O . THR A 1 333 ? -8.061 -17.437 -6.848 1.00 59.81 333 THR A O 1
ATOM 2599 N N . PRO A 1 334 ? -9.626 -17.415 -5.238 1.00 51.19 334 PRO A N 1
ATOM 2600 C CA . PRO A 1 334 ? -10.591 -16.702 -6.056 1.00 51.19 334 PRO A CA 1
ATOM 2601 C C . PRO A 1 334 ? -10.059 -15.304 -6.360 1.00 51.19 334 PRO A C 1
ATOM 2603 O O . PRO A 1 334 ? -9.823 -14.507 -5.457 1.00 51.19 334 PRO A O 1
ATOM 2606 N N . VAL A 1 335 ? -9.896 -14.980 -7.639 1.00 48.12 335 VAL A N 1
ATOM 2607 C CA . VAL A 1 335 ? -9.546 -13.620 -8.030 1.00 48.12 335 VAL A CA 1
ATOM 2608 C C . VAL A 1 335 ? -10.786 -12.743 -7.836 1.00 48.12 335 VAL A C 1
ATOM 2610 O O . VAL A 1 335 ? -11.666 -12.704 -8.698 1.00 48.12 335 VAL A O 1
ATOM 2613 N N . ILE A 1 336 ? -10.877 -12.025 -6.713 1.00 42.03 336 ILE A N 1
ATOM 2614 C CA . ILE A 1 336 ? -11.849 -10.935 -6.565 1.00 42.03 336 ILE A CA 1
ATOM 2615 C C . ILE A 1 336 ? -11.325 -9.758 -7.393 1.00 42.03 336 ILE A C 1
ATOM 2617 O O . ILE A 1 336 ? -10.727 -8.814 -6.880 1.00 42.03 336 ILE A O 1
ATOM 2621 N N . GLN A 1 337 ? -11.499 -9.820 -8.716 1.00 40.00 337 GLN A N 1
ATOM 2622 C CA . GLN A 1 337 ? -11.241 -8.650 -9.543 1.00 40.00 337 GLN A CA 1
ATOM 2623 C C . GLN A 1 337 ? -12.378 -7.646 -9.339 1.00 40.00 337 GLN A C 1
ATOM 2625 O O . GLN A 1 337 ? -13.550 -8.012 -9.498 1.00 40.00 337 GLN A O 1
ATOM 2630 N N . PRO A 1 338 ? -12.080 -6.375 -9.015 1.00 41.66 338 PRO A N 1
ATOM 2631 C CA . PRO A 1 338 ? -13.098 -5.344 -9.071 1.00 41.66 338 PRO A CA 1
ATOM 2632 C C . PRO A 1 338 ? -13.655 -5.317 -10.495 1.00 41.66 338 PRO A C 1
ATOM 2634 O O . PRO A 1 338 ? -12.896 -5.219 -11.461 1.00 41.66 338 PRO A O 1
ATOM 2637 N N . LYS A 1 339 ? -14.980 -5.437 -10.633 1.00 44.78 339 LYS A N 1
ATOM 2638 C CA . LYS A 1 339 ? -15.630 -5.369 -11.944 1.00 44.78 339 LYS A CA 1
ATOM 2639 C C . LYS A 1 339 ? -15.250 -4.045 -12.598 1.00 44.78 339 LYS A C 1
ATOM 2641 O O . LYS A 1 339 ? -15.487 -2.985 -12.014 1.00 44.78 339 LYS A O 1
ATOM 2646 N N . LEU A 1 340 ? -14.665 -4.121 -13.794 1.00 51.75 340 LEU A N 1
ATOM 2647 C CA . LEU A 1 340 ? -14.418 -2.934 -14.598 1.00 51.75 340 LEU A CA 1
ATOM 2648 C C . LEU A 1 340 ? -15.743 -2.211 -14.798 1.00 51.75 340 LEU A C 1
ATOM 2650 O O . LEU A 1 340 ? -16.767 -2.850 -15.069 1.00 51.75 340 LEU A O 1
ATOM 2654 N N . PRO A 1 341 ? -15.751 -0.893 -14.643 1.00 50.94 341 PRO A N 1
ATOM 2655 C CA . PRO A 1 341 ? -16.989 -0.173 -14.759 1.00 50.94 341 PRO A CA 1
ATOM 2656 C C . PRO A 1 341 ? -17.282 0.048 -16.270 1.00 50.94 341 PRO A C 1
ATOM 2658 O O . PRO A 1 341 ? -16.357 0.037 -17.086 1.00 50.94 341 PRO A O 1
ATOM 2661 N N . PRO A 1 342 ? -18.557 0.144 -16.695 1.00 58.09 342 PRO A N 1
ATOM 2662 C CA . PRO A 1 342 ? -18.939 0.135 -18.115 1.00 58.09 342 PRO A CA 1
ATOM 2663 C C . PRO A 1 342 ? -18.314 1.287 -18.925 1.00 58.09 342 PRO A C 1
ATOM 2665 O O . PRO A 1 342 ? -18.357 2.434 -18.490 1.00 58.09 342 PRO A O 1
ATOM 2668 N N . TYR A 1 343 ? -17.782 1.002 -20.116 1.00 64.75 343 TYR A N 1
ATOM 2669 C CA . TYR A 1 343 ? -17.195 1.984 -21.043 1.00 64.75 343 TYR A CA 1
ATOM 2670 C C . TYR A 1 343 ? -17.757 1.808 -22.460 1.00 64.75 343 TYR A C 1
ATOM 2672 O O . TYR A 1 343 ? -18.267 0.739 -22.803 1.00 64.75 343 TYR A O 1
ATOM 2680 N N . GLN A 1 344 ? -17.682 2.858 -23.284 1.00 63.03 344 GLN A N 1
ATOM 2681 C CA . GLN A 1 344 ? -18.143 2.812 -24.673 1.00 63.03 344 GLN A CA 1
ATOM 2682 C C . GLN A 1 344 ? -16.995 2.407 -25.601 1.00 63.03 344 GLN A C 1
ATOM 2684 O O . GLN A 1 344 ? -15.933 3.029 -25.618 1.00 63.03 344 GLN A O 1
ATOM 2689 N N . THR A 1 345 ? -17.212 1.359 -26.392 1.00 60.00 345 THR A N 1
ATOM 2690 C CA . THR A 1 345 ? -16.281 0.933 -27.438 1.00 60.00 345 THR A CA 1
ATOM 2691 C C . THR A 1 345 ? -16.831 1.309 -28.806 1.00 60.00 345 THR A C 1
ATOM 2693 O O . THR A 1 345 ? -17.949 0.940 -29.165 1.00 60.00 345 THR A O 1
ATOM 2696 N N . CYS A 1 346 ? -16.027 2.021 -29.594 1.00 59.12 346 CYS A N 1
ATOM 2697 C CA . CYS A 1 346 ? -16.314 2.288 -30.998 1.00 59.12 346 CYS A CA 1
ATOM 2698 C C . CYS A 1 346 ? -15.312 1.495 -31.837 1.00 59.12 346 CYS A C 1
ATOM 2700 O O . CYS A 1 346 ? -14.180 1.919 -32.045 1.00 59.12 346 CYS A O 1
ATOM 2702 N N . SER A 1 347 ? -15.720 0.317 -32.311 1.00 55.66 347 SER A N 1
ATOM 2703 C CA . SER A 1 347 ? -14.899 -0.478 -33.230 1.00 55.66 347 SER A CA 1
ATOM 2704 C C . SER A 1 347 ? -15.121 0.010 -34.661 1.00 55.66 347 SER A C 1
ATOM 2706 O O . SER A 1 347 ? -16.062 -0.391 -35.346 1.00 55.66 347 SER A O 1
ATOM 2708 N N . THR A 1 348 ? -14.268 0.920 -35.123 1.00 57.84 348 THR A N 1
ATOM 2709 C CA . THR A 1 348 ? -14.297 1.410 -36.506 1.00 57.84 348 THR A CA 1
ATOM 2710 C C . THR A 1 348 ? -12.883 1.483 -37.051 1.00 57.84 348 THR A C 1
ATOM 2712 O O . THR A 1 348 ? -12.034 2.141 -36.460 1.00 57.84 348 THR A O 1
ATOM 2715 N N . LYS A 1 349 ? -12.641 0.863 -38.210 1.00 55.06 349 LYS A N 1
ATOM 2716 C CA . LYS A 1 349 ? -11.334 0.901 -38.872 1.00 55.06 349 LYS A CA 1
ATOM 2717 C C . LYS A 1 349 ? -11.073 2.290 -39.450 1.00 55.06 349 LYS A C 1
ATOM 2719 O O . LYS A 1 349 ? -11.674 2.650 -40.462 1.00 55.06 349 LYS A O 1
ATOM 2724 N N . ILE A 1 350 ? -10.158 3.039 -38.843 1.00 65.62 350 ILE A N 1
ATOM 2725 C CA . ILE A 1 350 ? -9.534 4.199 -39.487 1.00 65.62 350 ILE A CA 1
ATOM 2726 C C . ILE A 1 350 ? -8.286 3.693 -40.230 1.00 65.62 350 ILE A C 1
ATOM 2728 O O . ILE A 1 350 ? -7.548 2.883 -39.675 1.00 65.62 350 ILE A O 1
ATOM 2732 N N . PRO A 1 351 ? -8.044 4.099 -41.492 1.00 65.19 351 PRO A N 1
ATOM 2733 C CA . PRO A 1 351 ? -6.933 3.573 -42.292 1.00 65.19 351 PRO A CA 1
ATOM 2734 C C . PRO A 1 351 ? -5.547 3.850 -41.694 1.00 65.19 351 PRO A C 1
ATOM 2736 O O . PRO A 1 351 ? -4.625 3.080 -41.944 1.00 65.19 351 PRO A O 1
ATOM 2739 N N . ASN A 1 352 ? -5.393 4.935 -40.930 1.00 73.62 352 ASN A N 1
ATOM 2740 C CA . ASN A 1 352 ? -4.241 5.188 -40.069 1.00 73.62 352 ASN A CA 1
ATOM 2741 C C . ASN A 1 352 ? -4.623 6.164 -38.943 1.00 73.62 352 ASN A C 1
ATOM 2743 O O . ASN A 1 352 ? -5.556 6.956 -39.079 1.00 73.62 352 ASN A O 1
ATOM 2747 N N . TYR A 1 353 ? -3.867 6.146 -37.851 1.00 83.19 353 TYR A N 1
ATOM 2748 C CA . TYR A 1 353 ? -4.056 7.051 -36.717 1.00 83.19 353 TYR A CA 1
ATOM 2749 C C . TYR A 1 353 ? -3.282 8.364 -36.881 1.00 83.19 353 TYR A C 1
ATOM 2751 O O . TYR A 1 353 ? -2.761 8.892 -35.906 1.00 83.19 353 TYR A O 1
ATOM 2759 N N . SER A 1 354 ? -3.156 8.904 -38.100 1.00 87.12 354 SER A N 1
ATOM 2760 C CA . SER A 1 354 ? -2.558 10.233 -38.293 1.00 87.12 354 SER A CA 1
ATOM 2761 C C . SER A 1 354 ? -3.498 11.336 -37.812 1.00 87.12 354 SER A C 1
ATOM 2763 O O . SER A 1 354 ? -4.721 11.200 -37.874 1.00 87.12 354 SER A O 1
ATOM 2765 N N . LEU A 1 355 ? -2.934 12.475 -37.404 1.00 87.56 355 LEU A N 1
ATOM 2766 C CA . LEU A 1 355 ? -3.715 13.634 -36.973 1.00 87.56 355 LEU A CA 1
ATOM 2767 C C . LEU A 1 355 ? -4.682 14.123 -38.068 1.00 87.56 355 LEU A C 1
ATOM 2769 O O . LEU A 1 355 ? -5.785 14.576 -37.768 1.00 87.56 355 LEU A O 1
ATOM 2773 N N . GLU A 1 356 ? -4.295 13.999 -39.341 1.00 87.69 356 GLU A N 1
ATOM 2774 C CA . GLU A 1 356 ? -5.160 14.304 -40.484 1.00 87.69 356 GLU A CA 1
ATOM 2775 C C . GLU A 1 356 ? -6.357 13.344 -40.554 1.00 87.69 356 GLU A C 1
ATOM 2777 O O . GLU A 1 356 ? -7.499 13.792 -40.650 1.00 87.69 356 GLU A O 1
ATOM 2782 N N . SER A 1 357 ? -6.117 12.036 -40.429 1.00 86.62 357 SER A N 1
ATOM 2783 C CA . SER A 1 357 ? -7.184 11.026 -40.454 1.00 86.62 357 SER A CA 1
ATOM 2784 C C . SER A 1 357 ? -8.113 11.132 -39.244 1.00 86.62 357 SER A C 1
ATOM 2786 O O . SER A 1 357 ? -9.329 11.019 -39.394 1.00 86.62 357 SER A O 1
ATOM 2788 N N . LEU A 1 358 ? -7.575 11.436 -38.058 1.00 87.50 358 LEU A N 1
ATOM 2789 C CA . LEU A 1 358 ? -8.378 11.718 -36.865 1.00 87.50 358 LEU A CA 1
ATOM 2790 C C . LEU A 1 358 ? -9.243 12.974 -37.049 1.00 87.50 358 LEU A C 1
ATOM 2792 O O . LEU A 1 358 ? -10.420 12.954 -36.699 1.00 87.50 358 LEU A O 1
ATOM 2796 N N . ASN A 1 359 ? -8.712 14.039 -37.660 1.00 86.50 359 ASN A N 1
ATOM 2797 C CA . ASN A 1 359 ? -9.486 15.244 -37.982 1.00 86.50 359 ASN A CA 1
ATOM 2798 C C . ASN A 1 359 ? -10.561 15.012 -39.056 1.00 86.50 359 ASN A C 1
ATOM 2800 O O . ASN A 1 359 ? -11.553 15.740 -39.095 1.00 86.50 359 ASN A O 1
ATOM 2804 N N . GLN A 1 360 ? -10.386 14.037 -39.945 1.00 86.56 360 GLN A N 1
ATOM 2805 C CA . GLN A 1 360 ? -11.386 13.680 -40.960 1.00 86.56 360 GLN A CA 1
ATOM 2806 C C . GLN A 1 360 ? -12.423 12.672 -40.443 1.00 86.56 360 GLN A C 1
ATOM 2808 O O . GLN A 1 360 ? -13.455 12.471 -41.085 1.00 86.56 360 GLN A O 1
ATOM 2813 N N . SER A 1 361 ? -12.173 12.054 -39.286 1.00 82.94 361 SER A N 1
ATOM 2814 C CA . SER A 1 361 ? -13.059 11.054 -38.700 1.00 82.94 361 SER A CA 1
ATOM 2815 C C . SER A 1 361 ? -14.396 11.674 -38.275 1.00 82.94 361 SER A C 1
ATOM 2817 O O . SER A 1 361 ? -14.403 12.625 -37.493 1.00 82.94 361 SER A O 1
ATOM 2819 N N . PRO A 1 362 ? -15.543 11.121 -38.711 1.00 80.25 362 PRO A N 1
ATOM 2820 C CA . PRO A 1 362 ? -16.855 11.570 -38.248 1.00 80.25 362 PRO A CA 1
ATOM 2821 C C . PRO A 1 362 ? -17.173 11.101 -36.819 1.00 80.25 362 PRO A C 1
ATOM 2823 O O . PRO A 1 362 ? -18.189 11.504 -36.260 1.00 80.25 362 PRO A O 1
ATOM 2826 N N . PHE A 1 363 ? -16.343 10.225 -36.243 1.00 76.12 363 PHE A N 1
ATOM 2827 C CA . PHE A 1 363 ? -16.571 9.631 -34.926 1.00 76.12 363 PHE A CA 1
ATOM 2828 C C . PHE A 1 363 ? -15.969 10.461 -33.792 1.00 76.12 363 PHE A C 1
ATOM 2830 O O . PHE A 1 363 ? -16.488 10.426 -32.679 1.00 76.12 363 PHE A O 1
ATOM 2837 N N . LEU A 1 364 ? -14.894 11.209 -34.066 1.00 78.31 364 LEU A N 1
ATOM 2838 C CA . LEU A 1 364 ? -14.255 12.057 -33.067 1.00 78.31 364 LEU A CA 1
ATOM 2839 C C . LEU A 1 364 ? -14.937 13.422 -33.026 1.00 78.31 364 LEU A C 1
ATOM 2841 O O . LEU A 1 364 ? -14.973 14.153 -34.016 1.00 78.31 364 LEU A O 1
ATOM 2845 N N . THR A 1 365 ? -15.426 13.791 -31.844 1.00 78.94 365 THR A N 1
ATOM 2846 C CA . THR A 1 365 ? -15.765 15.187 -31.569 1.00 78.94 365 THR A CA 1
ATOM 2847 C C . THR A 1 365 ? -14.495 16.038 -31.575 1.00 78.94 365 THR A C 1
ATOM 2849 O O . THR A 1 365 ? -13.428 15.606 -31.141 1.00 78.94 365 THR A O 1
ATOM 2852 N N . LYS A 1 366 ? -14.606 17.255 -32.108 1.00 79.56 366 LYS A N 1
ATOM 2853 C CA . LYS A 1 366 ? -13.505 18.227 -32.178 1.00 79.56 366 LYS A CA 1
ATOM 2854 C C . LYS A 1 366 ? -13.629 19.316 -31.128 1.00 79.56 366 LYS A C 1
ATOM 2856 O O . LYS A 1 366 ? -12.917 20.306 -31.205 1.00 79.56 366 LYS A O 1
ATOM 2861 N N . GLU A 1 367 ? -14.537 19.139 -30.177 1.00 81.88 367 GLU A N 1
ATOM 2862 C CA . GLU A 1 367 ? -14.730 20.033 -29.046 1.00 81.88 367 GLU A CA 1
ATOM 2863 C C . GLU A 1 367 ? -14.360 19.289 -27.765 1.00 81.88 367 GLU A C 1
ATOM 2865 O O . GLU A 1 367 ? -14.652 18.098 -27.618 1.00 81.88 367 GLU A O 1
ATOM 2870 N N . HIS A 1 368 ? -13.682 19.986 -26.848 1.00 86.19 368 HIS A N 1
ATOM 2871 C CA . HIS A 1 368 ? -13.359 19.491 -25.503 1.00 86.19 368 HIS A CA 1
ATOM 2872 C C . HIS A 1 368 ? -12.745 18.077 -25.479 1.00 86.19 368 HIS A C 1
ATOM 2874 O O . HIS A 1 368 ? -13.027 17.276 -24.586 1.00 86.19 368 HIS A O 1
ATOM 2880 N N . THR A 1 369 ? -11.930 17.760 -26.483 1.00 90.50 369 THR A N 1
ATOM 2881 C CA . THR A 1 369 ? -11.367 16.425 -26.702 1.00 90.50 369 THR A CA 1
ATOM 2882 C C . THR A 1 369 ? -9.893 16.384 -26.340 1.00 90.50 369 THR A C 1
ATOM 2884 O O . THR A 1 369 ? -9.134 17.270 -26.730 1.00 90.50 369 THR A O 1
ATOM 2887 N N . LEU A 1 370 ? -9.498 15.325 -25.641 1.00 93.69 370 LEU A N 1
ATOM 2888 C CA . LEU A 1 370 ? -8.119 14.920 -25.397 1.00 93.69 370 LEU A CA 1
ATOM 2889 C C . LEU A 1 370 ? -7.999 13.450 -25.784 1.00 93.69 370 LEU A C 1
ATOM 2891 O O . LEU A 1 370 ? -8.892 12.654 -25.499 1.00 93.69 370 LEU A O 1
ATOM 2895 N N . GLY A 1 371 ? -6.890 13.064 -26.392 1.00 92.75 371 GLY A N 1
ATOM 2896 C CA . GLY A 1 371 ? -6.630 11.661 -26.643 1.00 92.75 371 GLY A CA 1
ATOM 2897 C C . GLY A 1 371 ? -5.160 11.328 -26.749 1.00 92.75 371 GLY A C 1
ATOM 2898 O O . GLY A 1 371 ? -4.295 12.204 -26.798 1.00 92.75 371 GLY A O 1
ATOM 2899 N N . ILE A 1 372 ? -4.901 10.028 -26.770 1.00 94.88 372 ILE A N 1
ATOM 2900 C CA . ILE A 1 372 ? -3.586 9.444 -26.992 1.00 94.88 372 ILE A CA 1
ATOM 2901 C C . ILE A 1 372 ? -3.679 8.409 -28.110 1.00 94.88 372 ILE A C 1
ATOM 2903 O O . ILE A 1 372 ? -4.643 7.647 -28.175 1.00 94.88 372 ILE A O 1
ATOM 2907 N N . VAL A 1 373 ? -2.673 8.389 -28.978 1.00 94.38 373 VAL A N 1
ATOM 2908 C CA . VAL A 1 373 ? -2.466 7.348 -29.985 1.00 94.38 373 VAL A CA 1
ATOM 2909 C C . VAL A 1 373 ? -1.315 6.453 -29.543 1.00 94.38 373 VAL A C 1
ATOM 2911 O O . VAL A 1 373 ? -0.204 6.948 -29.343 1.00 94.38 373 VAL A O 1
ATOM 2914 N N . LEU A 1 374 ? -1.588 5.153 -29.408 1.00 93.62 374 LEU A N 1
ATOM 2915 C CA . LEU A 1 374 ? -0.609 4.091 -29.173 1.00 93.62 374 LEU A CA 1
ATOM 2916 C C . LEU A 1 374 ? -0.795 3.005 -30.232 1.00 93.62 374 LEU A C 1
ATOM 2918 O O . LEU A 1 374 ? -1.785 2.275 -30.204 1.00 93.62 374 LEU A O 1
ATOM 2922 N N . ASP A 1 375 ? 0.152 2.904 -31.156 1.00 90.81 375 ASP A N 1
ATOM 2923 C CA . ASP A 1 375 ? 0.108 1.939 -32.250 1.00 90.81 375 ASP A CA 1
ATOM 2924 C C . ASP A 1 375 ? 1.478 1.280 -32.427 1.00 90.81 375 ASP A C 1
ATOM 2926 O O . ASP A 1 375 ? 2.503 1.952 -32.326 1.00 90.81 375 ASP A O 1
ATOM 2930 N N . HIS A 1 376 ? 1.523 -0.021 -32.704 1.00 89.50 376 HIS A N 1
ATOM 2931 C CA . HIS A 1 376 ? 2.787 -0.744 -32.875 1.00 89.50 376 HIS A CA 1
ATOM 2932 C C . HIS A 1 376 ? 3.593 -0.290 -34.100 1.00 89.50 376 HIS A C 1
ATOM 2934 O O . HIS A 1 376 ? 4.811 -0.450 -34.122 1.00 89.50 376 HIS A O 1
ATOM 2940 N N . ASN A 1 377 ? 2.948 0.290 -35.115 1.00 88.56 377 ASN A N 1
ATOM 2941 C CA . ASN A 1 377 ? 3.576 0.645 -36.388 1.00 88.56 377 ASN A CA 1
ATOM 2942 C C . ASN A 1 377 ? 3.708 2.159 -36.617 1.00 88.56 377 ASN A C 1
ATOM 2944 O O . ASN A 1 377 ? 4.364 2.567 -37.580 1.00 88.56 377 ASN A O 1
ATOM 2948 N N . TYR A 1 378 ? 3.097 2.996 -35.773 1.00 88.88 378 TYR A N 1
ATOM 2949 C CA . TYR A 1 378 ? 3.066 4.452 -35.947 1.00 88.88 378 TYR A CA 1
ATOM 2950 C C . TYR A 1 378 ? 3.584 5.214 -34.719 1.00 88.88 378 TYR A C 1
ATOM 2952 O O . TYR A 1 378 ? 3.653 4.694 -33.611 1.00 88.88 378 TYR A O 1
ATOM 2960 N N . GLU A 1 379 ? 3.967 6.479 -34.925 1.00 92.69 379 GLU A N 1
ATOM 2961 C CA . GLU A 1 379 ? 4.438 7.355 -33.845 1.00 92.69 379 GLU A CA 1
ATOM 2962 C C . GLU A 1 379 ? 3.359 7.508 -32.760 1.00 92.69 379 GLU A C 1
ATOM 2964 O O . GLU A 1 379 ?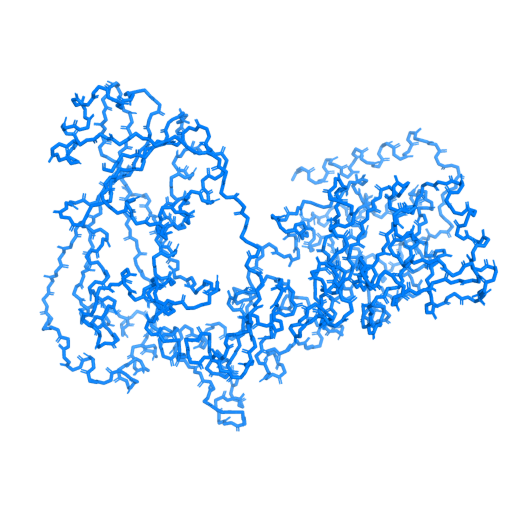 2.179 7.708 -33.060 1.00 92.69 379 GLU A O 1
ATOM 2969 N N . SER A 1 380 ? 3.770 7.453 -31.492 1.00 94.81 380 SER A N 1
ATOM 2970 C CA . SER A 1 380 ? 2.873 7.717 -30.370 1.00 94.81 380 SER A CA 1
ATOM 2971 C C . SER A 1 380 ? 2.739 9.221 -30.161 1.00 94.81 380 SER A C 1
ATOM 2973 O O . SER A 1 380 ? 3.730 9.952 -30.222 1.00 94.81 380 SER A O 1
ATOM 2975 N N . TYR A 1 381 ? 1.536 9.703 -29.856 1.00 94.94 381 TYR A N 1
ATOM 2976 C CA . TYR A 1 381 ? 1.340 11.116 -29.531 1.00 94.94 381 TYR A CA 1
ATOM 2977 C C . TYR A 1 381 ? 0.061 11.374 -28.728 1.00 94.94 381 TYR A C 1
ATOM 2979 O O . TYR A 1 381 ? -0.915 10.631 -28.804 1.00 94.94 381 TYR A O 1
ATOM 2987 N N . LEU A 1 382 ? 0.072 12.465 -27.966 1.00 95.06 382 LEU A N 1
ATOM 2988 C CA . LEU A 1 382 ? -1.093 13.081 -27.343 1.00 95.06 382 LEU A CA 1
ATOM 2989 C C . LEU A 1 382 ? -1.650 14.157 -28.271 1.00 95.06 382 LEU A C 1
ATOM 2991 O O . LEU A 1 382 ? -0.888 14.909 -28.884 1.00 95.06 382 LEU A O 1
ATOM 2995 N N . PHE A 1 383 ? -2.969 14.285 -28.326 1.00 94.00 383 PHE A N 1
ATOM 2996 C CA . PHE A 1 383 ? -3.642 15.338 -29.076 1.00 94.00 383 PHE A CA 1
ATOM 2997 C C . PHE A 1 383 ? -4.779 15.953 -28.269 1.00 94.00 383 PHE A C 1
ATOM 2999 O O . PHE A 1 383 ? -5.407 15.274 -27.460 1.00 94.00 383 PHE A O 1
ATOM 3006 N N . CYS A 1 384 ? -5.079 17.227 -28.506 1.00 93.00 384 CYS A N 1
ATOM 3007 C CA . CYS A 1 384 ? -6.277 17.857 -27.966 1.00 93.00 384 CYS A CA 1
ATOM 3008 C C . CYS A 1 384 ? -6.976 18.754 -28.990 1.00 93.00 384 CYS A C 1
ATOM 3010 O O . CYS A 1 384 ? -6.430 19.077 -30.044 1.00 93.00 384 CYS A O 1
ATOM 3012 N N . SER A 1 385 ? -8.209 19.132 -28.676 1.00 90.69 385 SER A N 1
ATOM 3013 C CA . SER A 1 385 ? -9.005 20.087 -29.441 1.00 90.69 385 SER A CA 1
ATOM 3014 C C . SER A 1 385 ? -8.484 21.518 -29.248 1.00 90.69 385 SER A C 1
ATOM 3016 O O . SER A 1 385 ? -8.536 22.046 -28.138 1.00 90.69 385 SER A O 1
ATOM 3018 N N . GLN A 1 386 ? -8.092 22.179 -30.336 1.00 88.25 386 GLN A N 1
ATOM 3019 C CA . GLN A 1 386 ? -7.817 23.616 -30.415 1.00 88.25 386 GLN A CA 1
ATOM 3020 C C . GLN A 1 386 ? -8.515 24.200 -31.649 1.00 88.25 386 GLN A C 1
ATOM 3022 O O . GLN A 1 386 ? -8.374 23.671 -32.747 1.00 88.25 386 GLN A O 1
ATOM 3027 N N . ASP A 1 387 ? -9.301 25.266 -31.470 1.00 85.25 387 ASP A N 1
ATOM 3028 C CA . ASP A 1 387 ? -10.028 25.949 -32.554 1.00 85.25 387 ASP A CA 1
ATOM 3029 C C . ASP A 1 387 ? -10.844 25.002 -33.465 1.00 85.25 387 ASP A C 1
ATOM 3031 O O . ASP A 1 387 ? -10.849 25.124 -34.690 1.00 85.25 387 ASP A O 1
ATOM 3035 N N . SER A 1 388 ? -11.556 24.039 -32.862 1.00 83.75 388 SER A N 1
ATOM 3036 C CA . SER A 1 388 ? -12.337 23.001 -33.569 1.00 83.75 388 SER A CA 1
ATOM 3037 C C . SER A 1 388 ? -11.507 22.089 -34.490 1.00 83.75 388 SER A C 1
ATOM 3039 O O . SER A 1 388 ? -12.038 21.502 -35.437 1.00 83.75 388 SER A O 1
ATOM 3041 N N . GLN A 1 389 ? -10.205 21.963 -34.229 1.00 88.88 389 GLN A N 1
ATOM 3042 C CA . GLN A 1 389 ? -9.288 21.023 -34.872 1.00 88.88 389 GLN A CA 1
ATOM 3043 C C . GLN A 1 389 ? -8.531 20.229 -33.807 1.00 88.88 389 GLN A C 1
ATOM 3045 O O . GLN A 1 389 ? -8.260 20.718 -32.715 1.00 88.88 389 GLN A O 1
ATOM 3050 N N . LEU A 1 390 ? -8.162 18.994 -34.123 1.00 91.00 390 LEU A N 1
ATOM 3051 C CA . LEU A 1 390 ? -7.273 18.205 -33.280 1.00 91.00 390 LEU A CA 1
ATOM 3052 C C . LEU A 1 390 ? -5.828 18.584 -33.600 1.00 91.00 390 LEU A C 1
ATOM 3054 O O . LEU A 1 390 ? -5.425 18.550 -34.766 1.00 91.00 390 LEU A O 1
ATOM 3058 N N . VAL A 1 391 ? -5.048 18.903 -32.569 1.00 92.62 391 VAL A N 1
ATOM 3059 C CA . VAL A 1 391 ? -3.618 19.212 -32.672 1.00 92.62 391 VAL A CA 1
ATOM 3060 C C . VAL A 1 391 ? -2.803 18.313 -31.754 1.00 92.62 391 VAL A C 1
ATOM 3062 O O . VAL A 1 391 ? -3.240 17.988 -30.651 1.00 92.62 391 VAL A O 1
ATOM 3065 N N . ALA A 1 392 ? -1.610 17.911 -32.193 1.00 93.12 392 ALA A N 1
ATOM 3066 C CA . ALA A 1 392 ? -0.683 17.171 -31.346 1.00 93.12 392 ALA A CA 1
ATOM 3067 C C . ALA A 1 392 ? -0.100 18.095 -30.263 1.00 93.12 392 ALA A C 1
ATOM 3069 O O . ALA A 1 392 ? 0.345 19.204 -30.554 1.00 93.12 392 ALA A O 1
ATOM 3070 N N . ILE A 1 393 ? -0.081 17.622 -29.018 1.00 93.75 393 ILE A N 1
ATOM 3071 C CA . ILE A 1 393 ? 0.441 18.347 -27.847 1.00 93.75 393 ILE A CA 1
ATOM 3072 C C . ILE A 1 393 ? 1.611 17.615 -27.182 1.00 93.75 393 ILE A C 1
ATOM 3074 O O . ILE A 1 393 ? 1.974 17.894 -26.041 1.00 93.75 393 ILE A O 1
ATOM 3078 N N . SER A 1 394 ? 2.219 16.668 -27.886 1.00 92.75 394 SER A N 1
ATOM 3079 C CA . SER A 1 394 ? 3.395 15.931 -27.434 1.00 92.75 394 SER A CA 1
ATOM 3080 C C . SER A 1 394 ? 4.481 15.910 -28.494 1.00 92.75 394 SER A C 1
ATOM 3082 O O . SER A 1 394 ? 4.194 15.899 -29.688 1.00 92.75 394 SER A O 1
ATOM 3084 N N . GLN A 1 395 ? 5.718 15.784 -28.035 1.00 85.06 395 GLN A N 1
ATOM 3085 C CA . GLN A 1 395 ? 6.868 15.461 -28.865 1.00 85.06 395 GLN A CA 1
ATOM 3086 C C . GLN A 1 395 ? 7.617 14.324 -28.182 1.00 85.06 395 GLN A C 1
ATOM 3088 O O . GLN A 1 395 ? 8.583 14.537 -27.446 1.00 85.06 395 GLN A O 1
ATOM 3093 N N . PHE A 1 396 ? 7.107 13.108 -28.356 1.00 90.44 396 PHE A N 1
ATOM 3094 C CA . PHE A 1 396 ? 7.792 11.924 -27.867 1.00 90.44 396 PHE A CA 1
ATOM 3095 C C . PHE A 1 396 ? 8.967 11.667 -28.792 1.00 90.44 396 PHE A C 1
ATOM 3097 O O . PHE A 1 396 ? 8.791 11.326 -29.951 1.00 90.44 396 PHE A O 1
ATOM 3104 N N . GLU A 1 397 ? 10.163 11.917 -28.287 1.00 91.69 397 GLU A N 1
ATOM 3105 C CA . GLU A 1 397 ? 11.414 11.641 -28.971 1.00 91.69 397 GLU A CA 1
ATOM 3106 C C . GLU A 1 397 ? 12.418 11.244 -27.893 1.00 91.69 397 GLU A C 1
ATOM 3108 O O . GLU A 1 397 ? 12.750 12.038 -27.006 1.00 91.69 397 GLU A O 1
ATOM 3113 N N . PHE A 1 398 ? 12.827 9.980 -27.901 1.00 92.56 398 PHE A N 1
ATOM 3114 C CA . PHE A 1 398 ? 13.667 9.417 -26.855 1.00 92.56 398 PHE A CA 1
ATOM 3115 C C . PHE A 1 398 ? 14.629 8.369 -27.404 1.00 92.56 398 PHE A C 1
ATOM 3117 O O . PHE A 1 398 ? 14.382 7.719 -28.415 1.00 92.56 398 PHE A O 1
ATOM 3124 N N . GLU A 1 399 ? 15.749 8.229 -26.705 1.00 94.56 399 GLU A N 1
ATOM 3125 C CA . GLU A 1 399 ? 16.770 7.234 -27.006 1.00 94.56 399 GLU A CA 1
ATOM 3126 C C . GLU A 1 399 ? 16.263 5.828 -26.668 1.00 94.56 399 GLU A C 1
ATOM 3128 O O . GLU A 1 399 ? 15.745 5.614 -25.570 1.00 94.56 399 GLU A O 1
ATOM 3133 N N . THR A 1 400 ? 16.485 4.874 -27.571 1.00 94.81 400 THR A N 1
ATOM 3134 C CA . THR A 1 400 ? 16.121 3.457 -27.407 1.00 94.81 400 THR A CA 1
ATOM 3135 C C . THR A 1 400 ? 17.318 2.516 -27.461 1.00 94.81 400 THR A C 1
ATOM 3137 O O . THR A 1 400 ? 17.174 1.351 -27.086 1.00 94.81 400 THR A O 1
ATOM 3140 N N . ASN A 1 401 ? 18.516 2.991 -27.826 1.00 95.44 401 ASN A N 1
ATOM 3141 C CA . ASN A 1 401 ? 19.701 2.145 -27.841 1.00 95.44 401 ASN A CA 1
ATOM 3142 C C . ASN A 1 401 ? 19.996 1.625 -26.416 1.00 95.44 401 ASN A C 1
ATOM 3144 O O . ASN A 1 401 ? 20.359 2.406 -25.522 1.00 95.44 401 ASN A O 1
ATOM 3148 N N . PRO A 1 402 ? 19.888 0.304 -26.177 1.00 94.75 402 PRO A N 1
ATOM 3149 C CA . PRO A 1 402 ? 19.998 -0.264 -24.836 1.00 94.75 402 PRO A CA 1
ATOM 3150 C C . PRO A 1 402 ? 21.388 -0.074 -24.229 1.00 94.75 402 PRO A C 1
ATOM 3152 O O . PRO A 1 402 ? 21.501 0.092 -23.014 1.00 94.75 402 PRO A O 1
ATOM 3155 N N . ARG A 1 403 ? 22.451 -0.083 -25.044 1.00 95.25 403 ARG A N 1
ATOM 3156 C CA . ARG A 1 403 ? 23.826 0.093 -24.565 1.00 95.25 403 ARG A CA 1
ATOM 3157 C C . ARG A 1 403 ? 24.063 1.534 -24.125 1.00 95.25 403 ARG A C 1
ATOM 3159 O O . ARG A 1 403 ? 24.541 1.761 -23.017 1.00 95.25 403 ARG A O 1
ATOM 3166 N N . LEU A 1 404 ? 23.660 2.506 -24.944 1.00 94.62 404 LEU A N 1
ATOM 3167 C CA . LEU A 1 404 ? 23.831 3.924 -24.632 1.00 94.62 404 LEU A CA 1
ATOM 3168 C C . LEU A 1 404 ? 23.039 4.332 -23.380 1.00 94.62 404 LEU A C 1
ATOM 3170 O O . LEU A 1 404 ? 23.545 5.071 -22.535 1.00 94.62 404 LEU A O 1
ATOM 3174 N N . LEU A 1 405 ? 21.802 3.849 -23.238 1.00 94.62 405 LEU A N 1
ATOM 3175 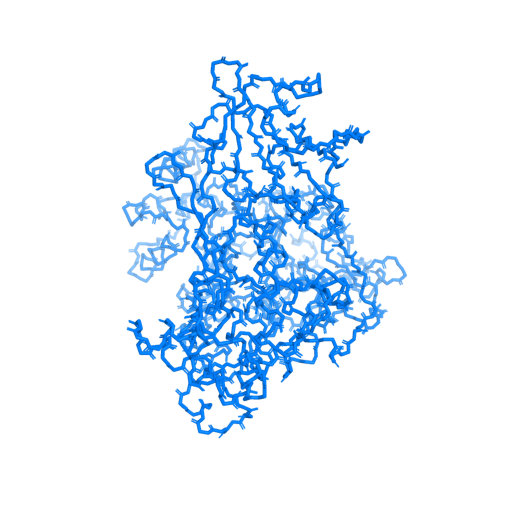C CA . LEU A 1 405 ? 20.969 4.106 -22.060 1.00 94.62 405 LEU A CA 1
ATOM 3176 C C . LEU A 1 405 ? 21.588 3.559 -20.765 1.00 94.62 405 LEU A C 1
ATOM 3178 O O . LEU A 1 405 ? 21.540 4.244 -19.742 1.00 94.62 405 LEU A O 1
ATOM 3182 N N . LEU A 1 406 ? 22.200 2.371 -20.808 1.00 93.56 406 LEU A N 1
ATOM 3183 C CA . LEU A 1 406 ? 22.916 1.800 -19.664 1.00 93.56 406 LEU A CA 1
ATOM 3184 C C . LEU A 1 406 ? 24.176 2.593 -19.321 1.00 93.56 406 LEU A C 1
ATOM 3186 O O . LEU A 1 406 ? 24.370 2.960 -18.165 1.00 93.56 406 LEU A O 1
ATOM 3190 N N . GLU A 1 407 ? 25.016 2.904 -20.309 1.00 91.75 407 GLU A N 1
ATOM 3191 C CA . GLU A 1 407 ? 26.265 3.642 -20.078 1.00 91.75 407 GLU A CA 1
ATOM 3192 C C . GLU A 1 407 ? 26.009 5.070 -19.560 1.00 91.75 407 GLU A C 1
ATOM 3194 O O . GLU A 1 407 ? 26.788 5.603 -18.764 1.00 91.75 407 GLU A O 1
ATOM 3199 N N . LYS A 1 408 ? 24.858 5.677 -19.897 1.00 92.88 408 LYS A N 1
ATOM 3200 C CA . LYS A 1 408 ? 24.406 6.949 -19.300 1.00 92.88 408 LYS A CA 1
ATOM 3201 C C . LYS A 1 408 ? 24.230 6.868 -17.775 1.00 92.88 408 LYS A C 1
ATOM 3203 O O . LYS A 1 408 ? 24.369 7.897 -17.112 1.00 92.88 408 LYS A O 1
ATOM 3208 N N . LEU A 1 409 ? 23.951 5.694 -17.198 1.00 92.81 409 LEU A N 1
ATOM 3209 C CA . LEU A 1 409 ? 23.827 5.517 -15.742 1.00 92.81 409 LEU A CA 1
ATOM 3210 C C . LEU A 1 409 ? 25.179 5.630 -15.025 1.00 92.81 409 LEU A C 1
ATOM 3212 O O . LEU A 1 409 ? 25.234 6.146 -13.907 1.00 92.81 409 LEU A O 1
ATOM 3216 N N . GLN A 1 410 ? 26.273 5.221 -15.677 1.00 90.12 410 GLN A N 1
ATOM 3217 C CA . GLN A 1 410 ? 27.616 5.193 -15.089 1.00 90.12 410 GLN A CA 1
ATOM 3218 C C . GLN A 1 410 ? 28.099 6.580 -14.636 1.00 90.12 410 GLN A C 1
ATOM 3220 O O . GLN A 1 410 ? 28.793 6.704 -13.629 1.00 90.12 410 GLN A O 1
ATOM 3225 N N . ASN A 1 411 ? 27.707 7.632 -15.357 1.00 86.25 411 ASN A N 1
ATOM 3226 C CA . ASN A 1 411 ? 28.249 8.980 -15.175 1.00 86.25 411 ASN A CA 1
ATOM 3227 C C . ASN A 1 411 ? 27.329 9.935 -14.394 1.00 86.25 411 ASN A C 1
ATOM 3229 O O . ASN A 1 411 ? 27.682 11.097 -14.204 1.00 86.25 411 ASN A O 1
ATOM 3233 N N . LYS A 1 412 ? 26.143 9.490 -13.953 1.00 87.69 412 LYS A N 1
ATOM 3234 C CA . LYS A 1 412 ? 25.146 10.380 -13.331 1.00 87.69 412 LYS A CA 1
ATOM 3235 C C . LYS A 1 412 ? 25.267 10.486 -11.812 1.00 87.69 412 LYS A C 1
ATOM 3237 O O . LYS A 1 412 ? 25.401 11.586 -11.284 1.00 87.69 412 LYS A O 1
ATOM 3242 N N . THR A 1 413 ? 25.168 9.372 -11.089 1.00 94.00 413 THR A N 1
ATOM 3243 C CA . THR A 1 413 ? 25.259 9.349 -9.618 1.00 94.00 413 THR A CA 1
ATOM 3244 C C . THR A 1 413 ? 25.965 8.084 -9.147 1.00 94.00 413 THR A C 1
ATOM 3246 O O . THR A 1 413 ? 25.969 7.080 -9.854 1.00 94.00 413 THR A O 1
ATOM 3249 N N . LYS A 1 414 ? 26.510 8.091 -7.921 1.00 93.81 414 LYS A N 1
ATOM 3250 C CA . LYS A 1 414 ? 27.136 6.895 -7.328 1.00 93.81 414 LYS A CA 1
ATOM 3251 C C . LYS A 1 414 ? 26.183 5.693 -7.314 1.00 93.81 414 LYS A C 1
ATOM 3253 O O . LYS A 1 414 ? 26.591 4.594 -7.651 1.00 93.81 414 LYS A O 1
ATOM 3258 N N . GLN A 1 415 ? 24.914 5.919 -6.975 1.00 95.12 415 GLN A N 1
ATOM 3259 C CA . GLN A 1 415 ? 23.886 4.877 -6.961 1.00 95.12 415 GLN A CA 1
ATOM 3260 C C . GLN A 1 415 ? 23.626 4.293 -8.357 1.00 95.12 415 GLN A C 1
ATOM 3262 O O . GLN A 1 415 ? 23.530 3.081 -8.501 1.00 95.12 415 GLN A O 1
ATOM 3267 N N . GLN A 1 416 ? 23.529 5.139 -9.385 1.00 96.00 416 GLN A N 1
ATOM 3268 C CA . GLN A 1 416 ? 23.298 4.682 -10.759 1.00 96.00 416 GLN A CA 1
ATOM 3269 C C . GLN A 1 416 ? 24.530 3.979 -11.344 1.00 96.00 416 GLN A C 1
ATOM 3271 O O . GLN A 1 416 ? 24.382 3.004 -12.075 1.00 96.00 416 GLN A O 1
ATOM 3276 N N . ALA A 1 417 ? 25.734 4.409 -10.961 1.00 96.69 417 ALA A N 1
ATOM 3277 C CA . ALA A 1 417 ? 26.967 3.705 -11.287 1.00 96.69 417 ALA A CA 1
ATOM 3278 C C . ALA A 1 417 ? 27.020 2.312 -10.632 1.00 96.69 417 ALA A C 1
ATOM 3280 O O . ALA A 1 417 ? 27.350 1.344 -11.316 1.00 96.69 417 ALA A O 1
ATOM 3281 N N . SER A 1 418 ? 26.629 2.193 -9.353 1.00 97.12 418 SER A N 1
ATOM 3282 C CA . SER A 1 418 ? 26.473 0.891 -8.684 1.00 97.12 418 SER A CA 1
ATOM 3283 C C . SER A 1 418 ? 25.461 0.007 -9.415 1.00 97.12 418 SER A C 1
ATOM 3285 O O . SER A 1 418 ? 25.764 -1.147 -9.702 1.00 97.12 418 SER A O 1
ATOM 3287 N N . LEU A 1 419 ? 24.297 0.553 -9.789 1.00 98.06 419 LEU A N 1
ATOM 3288 C CA . LEU A 1 419 ? 23.275 -0.193 -10.528 1.00 98.06 419 LEU A CA 1
ATOM 3289 C C . LEU A 1 419 ? 23.804 -0.717 -11.866 1.00 98.06 419 LEU A C 1
ATOM 3291 O O . LEU A 1 419 ? 23.610 -1.886 -12.179 1.00 98.06 419 LEU A O 1
ATOM 3295 N N . PHE A 1 420 ? 24.504 0.122 -12.633 1.00 97.38 420 PHE A N 1
ATOM 3296 C CA . PHE A 1 420 ? 25.127 -0.275 -13.897 1.00 97.38 420 PHE A CA 1
ATOM 3297 C C . PHE A 1 420 ? 26.156 -1.400 -13.708 1.00 97.38 420 PHE A C 1
ATOM 3299 O O . PHE A 1 420 ? 26.163 -2.375 -14.465 1.00 97.38 420 PHE A O 1
ATOM 3306 N N . GLN A 1 421 ? 27.010 -1.290 -12.688 1.00 97.00 421 GLN A N 1
ATOM 3307 C CA . GLN A 1 421 ? 27.998 -2.319 -12.372 1.00 97.00 421 GLN A CA 1
ATOM 3308 C C . GLN A 1 421 ? 27.316 -3.637 -11.978 1.00 97.00 421 GLN A C 1
ATOM 3310 O O . GLN A 1 421 ? 27.663 -4.689 -12.512 1.00 97.00 421 GLN A O 1
ATOM 3315 N N . ASN A 1 422 ? 26.320 -3.578 -11.093 1.00 97.06 422 ASN A N 1
ATOM 3316 C CA . ASN A 1 422 ? 25.570 -4.746 -10.639 1.00 97.06 422 ASN A CA 1
ATOM 3317 C C . ASN A 1 422 ? 24.785 -5.394 -11.788 1.00 97.06 422 ASN A C 1
ATOM 3319 O O . ASN A 1 422 ? 24.799 -6.618 -11.914 1.00 97.06 422 ASN A O 1
ATOM 3323 N N . TYR A 1 423 ? 24.185 -4.601 -12.677 1.00 97.69 423 TYR A N 1
ATOM 3324 C CA . TYR A 1 423 ? 23.564 -5.096 -13.905 1.00 97.69 423 TYR A CA 1
ATOM 3325 C C . TYR A 1 423 ? 24.576 -5.847 -14.781 1.00 97.69 423 TYR A C 1
ATOM 3327 O O . TYR A 1 423 ? 24.347 -7.000 -15.136 1.00 97.69 423 TYR A O 1
ATOM 3335 N N . SER A 1 424 ? 25.725 -5.228 -15.070 1.00 95.50 424 SER A N 1
ATOM 3336 C CA . SER A 1 424 ? 26.757 -5.803 -15.946 1.00 95.50 424 SER A CA 1
ATOM 3337 C C . SER A 1 424 ? 27.316 -7.130 -15.417 1.00 95.50 424 SER A C 1
ATOM 3339 O O . SER A 1 424 ? 27.744 -7.978 -16.198 1.00 95.50 424 SER A O 1
ATOM 3341 N N . LEU A 1 425 ? 27.314 -7.315 -14.092 1.00 95.50 425 LEU A N 1
ATOM 3342 C CA . LEU A 1 425 ? 27.711 -8.561 -13.438 1.00 95.50 425 LEU A CA 1
ATOM 3343 C C . LEU A 1 425 ? 26.623 -9.642 -13.527 1.00 95.50 425 LEU A C 1
ATOM 3345 O O . LEU A 1 425 ? 26.941 -10.782 -13.856 1.00 95.50 425 LEU A O 1
ATOM 3349 N N . ASN A 1 426 ? 25.360 -9.294 -13.257 1.00 96.00 426 ASN A N 1
ATOM 3350 C CA . ASN A 1 426 ? 24.248 -10.256 -13.216 1.00 96.00 426 ASN A CA 1
ATOM 3351 C C . ASN A 1 426 ? 23.738 -10.651 -14.613 1.00 96.00 426 ASN A C 1
ATOM 3353 O O . ASN A 1 426 ? 23.275 -11.770 -14.802 1.00 96.00 426 ASN A O 1
ATOM 3357 N N . PHE A 1 427 ? 23.861 -9.761 -15.600 1.00 96.75 427 PHE A N 1
ATOM 3358 C CA . PHE A 1 427 ? 23.354 -9.935 -16.966 1.00 96.75 427 PHE A CA 1
ATOM 3359 C C . PHE A 1 427 ? 24.480 -9.845 -18.005 1.00 96.75 427 PHE A C 1
ATOM 3361 O O . PHE A 1 427 ? 24.327 -9.241 -19.067 1.00 96.75 427 PHE A O 1
ATOM 3368 N N . LYS A 1 428 ? 25.641 -10.441 -17.704 1.00 96.00 428 LYS A N 1
ATOM 3369 C CA . LYS A 1 428 ? 26.857 -10.352 -18.531 1.00 96.00 428 LYS A CA 1
ATOM 3370 C C . LYS A 1 428 ? 26.632 -10.746 -19.995 1.00 96.00 428 LYS A C 1
ATOM 3372 O O . LYS A 1 428 ? 27.118 -10.057 -20.896 1.00 96.00 428 LYS A O 1
ATOM 3377 N N . ASP A 1 429 ? 25.903 -11.833 -20.236 1.00 95.94 429 ASP A N 1
ATOM 3378 C CA . ASP A 1 429 ? 25.663 -12.345 -21.589 1.00 95.94 429 ASP A CA 1
ATOM 3379 C C . ASP A 1 429 ? 24.731 -11.421 -22.382 1.00 95.94 429 ASP A C 1
ATOM 3381 O O . ASP A 1 429 ? 25.018 -11.095 -23.538 1.00 95.94 429 ASP A O 1
ATOM 3385 N N . ALA A 1 430 ? 23.673 -10.914 -21.738 1.00 95.50 430 ALA A N 1
ATOM 3386 C CA . ALA A 1 430 ? 22.780 -9.918 -22.325 1.00 95.50 430 ALA A CA 1
ATOM 3387 C C . ALA A 1 430 ? 23.546 -8.628 -22.655 1.00 95.50 430 ALA A C 1
ATOM 3389 O O . ALA A 1 430 ? 23.519 -8.178 -23.797 1.00 95.50 430 ALA A O 1
ATOM 3390 N N . TYR A 1 431 ? 24.326 -8.101 -21.703 1.00 95.31 431 TYR A N 1
ATOM 3391 C CA . TYR A 1 431 ? 25.145 -6.899 -21.887 1.00 95.31 431 TYR A CA 1
ATOM 3392 C C . TYR A 1 431 ? 26.155 -7.032 -23.040 1.00 95.31 431 TYR A C 1
ATOM 3394 O O . TYR A 1 431 ? 26.333 -6.114 -23.847 1.00 95.31 431 TYR A O 1
ATOM 3402 N N . THR A 1 432 ? 26.809 -8.189 -23.150 1.00 94.75 432 THR A N 1
ATOM 3403 C CA . THR A 1 432 ? 27.773 -8.461 -24.228 1.00 94.75 432 THR A CA 1
ATOM 3404 C C . THR A 1 432 ? 27.084 -8.524 -25.593 1.00 94.75 432 THR A C 1
ATOM 3406 O O . THR A 1 432 ? 27.660 -8.081 -26.584 1.00 94.75 432 THR A O 1
ATOM 3409 N N . SER A 1 433 ? 25.840 -9.005 -25.633 1.00 94.69 433 SER A N 1
ATOM 3410 C CA . SER A 1 433 ? 25.041 -9.152 -26.855 1.00 94.69 433 SER A CA 1
ATOM 3411 C C . SER A 1 433 ? 24.341 -7.861 -27.302 1.00 94.69 433 SER A C 1
ATOM 3413 O O . SER A 1 433 ? 23.772 -7.831 -28.392 1.00 94.69 433 SER A O 1
ATOM 3415 N N . LEU A 1 434 ? 24.373 -6.790 -26.495 1.00 94.50 434 LEU A N 1
ATOM 3416 C CA . LEU A 1 434 ? 23.727 -5.524 -26.850 1.00 94.50 434 LEU A CA 1
ATOM 3417 C C . LEU A 1 434 ? 24.339 -4.904 -28.116 1.00 94.50 434 LEU A C 1
ATOM 3419 O O . LEU A 1 434 ? 25.567 -4.956 -28.281 1.00 94.50 434 LEU A O 1
ATOM 3423 N N . PRO A 1 435 ? 23.521 -4.237 -28.956 1.00 92.44 435 PRO A N 1
ATOM 3424 C CA . PRO A 1 435 ? 23.990 -3.535 -30.147 1.00 92.44 435 PRO A CA 1
ATOM 3425 C C . PRO A 1 435 ? 25.096 -2.515 -29.823 1.00 92.44 435 PRO A C 1
ATOM 3427 O O . PRO A 1 435 ? 25.234 -2.077 -28.673 1.00 92.44 435 PRO A O 1
ATOM 3430 N N . PRO A 1 436 ? 25.920 -2.139 -30.818 1.00 91.69 436 PRO A N 1
ATOM 3431 C CA . PRO A 1 436 ? 26.972 -1.148 -30.631 1.00 91.69 436 PRO A CA 1
ATOM 3432 C C . PRO A 1 436 ? 26.401 0.220 -30.229 1.00 91.69 436 PRO A C 1
ATOM 3434 O O . PRO A 1 436 ? 25.217 0.505 -30.421 1.00 91.69 436 PRO A O 1
ATOM 3437 N N . LEU A 1 437 ? 27.269 1.073 -29.680 1.00 88.88 437 LEU A N 1
ATOM 3438 C CA . LEU A 1 437 ? 26.937 2.455 -29.337 1.00 88.88 437 LEU A CA 1
ATOM 3439 C C . LEU A 1 437 ? 26.628 3.251 -30.609 1.00 88.88 437 LEU A C 1
ATOM 3441 O O . LEU A 1 437 ? 27.535 3.668 -31.328 1.00 88.88 437 LEU A O 1
ATOM 3445 N N . ALA A 1 438 ? 25.343 3.452 -30.865 1.00 91.81 438 ALA A N 1
ATOM 3446 C CA . ALA A 1 438 ? 24.814 4.324 -31.898 1.00 91.81 438 ALA A CA 1
ATOM 3447 C C . ALA A 1 438 ? 23.525 4.952 -31.361 1.00 91.81 438 ALA A C 1
ATOM 3449 O O . ALA A 1 438 ? 22.758 4.270 -30.686 1.00 91.81 438 ALA A O 1
ATOM 3450 N N . GLU A 1 439 ? 23.309 6.238 -31.624 1.00 90.50 439 GLU A N 1
ATOM 3451 C CA . GLU A 1 439 ? 22.052 6.895 -31.258 1.00 90.50 439 GLU A CA 1
ATOM 3452 C C . GLU A 1 439 ? 20.900 6.265 -32.048 1.00 90.50 439 GLU A C 1
ATOM 3454 O O . GLU A 1 439 ? 20.978 6.125 -33.271 1.00 90.50 439 GLU A O 1
ATOM 3459 N N . GLU A 1 440 ? 19.842 5.876 -31.343 1.00 92.00 440 GLU A N 1
ATOM 3460 C CA . GLU A 1 440 ? 18.635 5.288 -31.916 1.00 92.00 440 GLU A CA 1
ATOM 3461 C C . GLU A 1 440 ? 17.425 6.010 -31.322 1.00 92.00 440 GLU A C 1
ATOM 3463 O O . GLU A 1 440 ? 16.915 5.674 -30.249 1.00 92.00 440 GLU A O 1
ATOM 3468 N N . MET A 1 441 ? 16.984 7.058 -32.014 1.00 94.50 441 MET A N 1
ATOM 3469 C CA . MET A 1 441 ? 15.846 7.863 -31.583 1.00 94.50 441 MET A CA 1
ATOM 3470 C C . MET A 1 441 ? 14.540 7.228 -32.051 1.00 94.50 441 MET A C 1
ATOM 3472 O O . MET A 1 441 ? 14.360 6.978 -33.243 1.00 94.50 441 MET A O 1
ATOM 3476 N N . SER A 1 442 ? 13.615 7.028 -31.117 1.00 94.69 442 SER A N 1
ATOM 3477 C CA . SER A 1 442 ? 12.245 6.613 -31.402 1.00 94.69 442 SER A CA 1
ATOM 3478 C C . SER A 1 442 ? 11.245 7.678 -30.964 1.00 94.69 442 SER A C 1
ATOM 3480 O O . SER A 1 442 ? 11.496 8.482 -30.060 1.00 94.69 442 SER A O 1
ATOM 3482 N N . LYS A 1 443 ? 10.089 7.654 -31.623 1.00 94.81 443 LYS A N 1
ATOM 3483 C CA . LYS A 1 443 ? 8.889 8.415 -31.275 1.00 94.81 443 LYS A CA 1
ATOM 3484 C C . LYS A 1 443 ? 7.692 7.519 -30.945 1.00 94.81 443 LYS A C 1
ATOM 3486 O O . LYS A 1 443 ? 6.604 8.018 -30.664 1.00 94.81 443 LYS A O 1
ATOM 3491 N N . ASN A 1 444 ? 7.863 6.201 -31.001 1.00 93.94 444 ASN A N 1
ATOM 3492 C CA . ASN A 1 444 ? 6.841 5.236 -30.627 1.00 93.94 444 ASN A CA 1
ATOM 3493 C C . ASN A 1 444 ? 7.156 4.697 -29.233 1.00 93.94 444 ASN A C 1
ATOM 3495 O O . ASN A 1 444 ? 8.202 4.088 -29.027 1.00 93.94 444 ASN A O 1
ATOM 3499 N N . LEU A 1 445 ? 6.249 4.903 -28.274 1.00 93.81 445 LEU A N 1
ATOM 3500 C CA . LEU A 1 445 ? 6.428 4.449 -26.894 1.00 93.81 445 LEU A CA 1
ATOM 3501 C C . LEU A 1 445 ? 6.646 2.928 -26.807 1.00 93.81 445 LEU A C 1
ATOM 3503 O O . LEU A 1 445 ? 7.382 2.482 -25.930 1.00 93.81 445 LEU A O 1
ATOM 3507 N N . PHE A 1 446 ? 6.092 2.135 -27.730 1.00 93.06 446 PHE A N 1
ATOM 3508 C CA . PHE A 1 446 ? 6.255 0.676 -27.730 1.00 93.06 446 PHE A CA 1
ATOM 3509 C C . PHE A 1 446 ? 7.641 0.190 -28.160 1.00 93.06 446 PHE A C 1
ATOM 3511 O O . PHE A 1 446 ? 8.052 -0.894 -27.742 1.00 93.06 446 PHE A O 1
ATOM 3518 N N . ASP A 1 447 ? 8.419 0.999 -28.884 1.00 93.31 447 ASP A N 1
ATOM 3519 C CA . ASP A 1 447 ? 9.779 0.617 -29.289 1.00 93.31 447 ASP A CA 1
ATOM 3520 C C . ASP A 1 447 ? 10.693 0.384 -28.078 1.00 93.31 447 ASP A C 1
ATOM 3522 O O . ASP A 1 447 ? 11.652 -0.389 -28.143 1.00 93.31 447 ASP A O 1
ATOM 3526 N N . PHE A 1 448 ? 10.373 0.997 -26.935 1.00 94.19 448 PHE A N 1
ATOM 3527 C CA . PHE A 1 448 ? 11.129 0.805 -25.705 1.00 94.19 448 PHE A CA 1
ATOM 3528 C C . PHE A 1 448 ? 11.026 -0.624 -25.154 1.00 94.19 448 PHE A C 1
ATOM 3530 O O . PHE A 1 448 ? 11.959 -1.087 -24.501 1.00 94.19 448 PHE A O 1
ATOM 3537 N N . TYR A 1 449 ? 9.946 -1.367 -25.431 1.00 94.31 449 TYR A N 1
ATOM 3538 C CA . TYR A 1 449 ? 9.818 -2.755 -24.970 1.00 94.31 449 TYR A CA 1
ATOM 3539 C C . TYR A 1 449 ? 10.913 -3.655 -25.550 1.00 94.31 449 TYR A C 1
ATOM 3541 O O . TYR A 1 449 ? 11.443 -4.516 -24.847 1.00 94.31 449 TYR A O 1
ATOM 3549 N N . LYS A 1 450 ? 11.350 -3.389 -26.787 1.00 92.31 450 LYS A N 1
ATOM 3550 C CA . LYS A 1 450 ? 12.503 -4.069 -27.390 1.00 92.31 450 LYS A CA 1
ATOM 3551 C C . LYS A 1 450 ? 13.784 -3.806 -26.596 1.00 92.31 450 LYS A C 1
ATOM 3553 O O . LYS A 1 450 ? 14.549 -4.732 -26.334 1.00 92.31 450 LYS A O 1
ATOM 3558 N N . THR A 1 451 ? 14.011 -2.563 -26.170 1.00 94.12 451 THR A N 1
ATOM 3559 C CA . THR A 1 451 ? 15.134 -2.193 -25.295 1.00 94.12 451 THR A CA 1
ATOM 3560 C C . THR A 1 451 ? 15.090 -2.973 -23.978 1.00 94.12 451 THR A C 1
ATOM 3562 O O . THR A 1 451 ? 16.111 -3.515 -23.550 1.00 94.12 451 THR A O 1
ATOM 3565 N N . LEU A 1 452 ? 13.909 -3.075 -23.357 1.00 95.69 452 LEU A N 1
ATOM 3566 C CA . LEU A 1 452 ? 13.713 -3.796 -22.095 1.00 95.69 452 LEU A CA 1
ATOM 3567 C C . LEU A 1 452 ? 13.989 -5.297 -22.222 1.00 95.69 452 LEU A C 1
ATOM 3569 O O . LEU A 1 452 ? 14.659 -5.864 -21.354 1.00 95.69 452 LEU A O 1
ATOM 3573 N N . ALA A 1 453 ? 13.511 -5.926 -23.299 1.00 94.69 453 ALA A N 1
ATOM 3574 C CA . ALA A 1 453 ? 13.732 -7.341 -23.580 1.00 94.69 453 ALA A CA 1
ATOM 3575 C C . ALA A 1 453 ? 15.226 -7.648 -23.776 1.00 94.69 453 ALA A C 1
ATOM 3577 O O . ALA A 1 453 ? 15.768 -8.555 -23.137 1.00 94.69 453 ALA A O 1
ATOM 3578 N N . LEU A 1 454 ? 15.931 -6.817 -24.556 1.00 94.75 454 LEU A N 1
ATOM 3579 C CA . LEU A 1 454 ? 17.371 -6.960 -24.784 1.00 94.75 454 LEU A CA 1
ATOM 3580 C C . LEU A 1 454 ? 18.182 -6.885 -23.482 1.00 94.75 454 LEU A C 1
ATOM 3582 O O . LEU A 1 454 ? 19.149 -7.631 -23.326 1.00 94.75 454 LEU A O 1
ATOM 3586 N N . TRP A 1 455 ? 17.785 -6.044 -22.520 1.00 95.88 455 TRP A N 1
ATOM 3587 C CA . TRP A 1 455 ? 18.482 -5.953 -21.232 1.00 95.88 455 TRP A CA 1
ATOM 3588 C C . TRP A 1 455 ? 18.428 -7.226 -20.395 1.00 95.88 455 TRP A C 1
ATOM 3590 O O . TRP A 1 455 ? 19.349 -7.465 -19.615 1.00 95.88 455 TRP A O 1
ATOM 3600 N N . ILE A 1 456 ? 17.403 -8.052 -20.567 1.00 94.81 456 ILE A N 1
ATOM 3601 C CA . ILE A 1 456 ? 17.265 -9.326 -19.852 1.00 94.81 456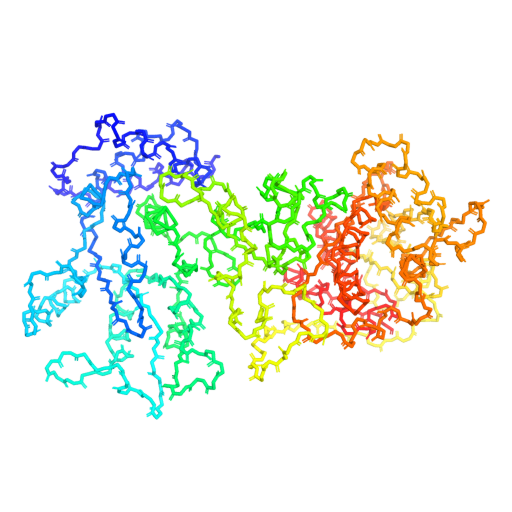 ILE A CA 1
ATOM 3602 C C . ILE A 1 456 ? 17.553 -10.538 -20.746 1.00 94.81 456 ILE A C 1
ATOM 3604 O O . ILE A 1 456 ? 17.283 -11.671 -20.355 1.00 94.81 456 ILE A O 1
ATOM 3608 N N . GLY A 1 457 ? 18.125 -10.315 -21.936 1.00 93.62 457 GLY A N 1
ATOM 3609 C CA . GLY A 1 457 ? 18.494 -11.379 -22.873 1.00 93.62 457 GLY A CA 1
ATOM 3610 C C . GLY A 1 457 ? 17.292 -12.086 -23.503 1.00 93.62 457 GLY A C 1
ATOM 3611 O O . GLY A 1 457 ? 17.387 -13.263 -23.849 1.00 93.62 457 GLY A O 1
ATOM 3612 N N . LYS A 1 458 ? 16.162 -11.384 -23.617 1.00 91.94 458 LYS A N 1
ATOM 3613 C CA . LYS A 1 458 ? 14.911 -11.878 -24.191 1.00 91.94 458 LYS A CA 1
ATOM 3614 C C . LYS A 1 458 ? 14.665 -11.270 -25.566 1.00 91.94 458 LYS A C 1
ATOM 3616 O O . LYS A 1 458 ? 15.030 -10.126 -25.818 1.00 91.94 458 LYS A O 1
ATOM 3621 N N . ASN A 1 459 ? 14.055 -12.063 -26.442 1.00 85.00 459 ASN A N 1
ATOM 3622 C CA . ASN A 1 459 ? 13.665 -11.671 -27.803 1.00 85.00 459 ASN A CA 1
ATOM 3623 C C . ASN A 1 459 ? 12.169 -11.926 -28.068 1.00 85.00 459 ASN A C 1
ATOM 3625 O O . ASN A 1 459 ? 11.692 -11.663 -29.169 1.00 85.00 459 ASN A O 1
ATOM 3629 N N . GLU A 1 460 ? 11.462 -12.495 -27.092 1.00 82.81 460 GLU A N 1
ATOM 3630 C CA . GLU A 1 460 ? 10.024 -12.734 -27.104 1.00 82.81 460 GLU A CA 1
ATOM 3631 C C . GLU A 1 460 ? 9.237 -11.414 -27.049 1.00 82.81 460 GLU A C 1
ATOM 3633 O O . GLU A 1 460 ? 9.742 -10.394 -26.570 1.00 82.81 460 GLU A O 1
ATOM 3638 N N . ASP A 1 461 ? 7.989 -11.446 -27.522 1.00 87.12 461 ASP A N 1
ATOM 3639 C CA . ASP A 1 461 ? 7.078 -10.311 -27.415 1.00 87.12 461 ASP A CA 1
ATOM 3640 C C . ASP A 1 461 ? 6.759 -10.004 -25.939 1.00 87.12 461 ASP A C 1
ATOM 3642 O O . ASP A 1 461 ? 6.515 -10.898 -25.123 1.00 87.12 461 ASP A O 1
ATOM 3646 N N . PHE A 1 462 ? 6.804 -8.722 -25.577 1.00 87.62 462 PHE A N 1
ATOM 3647 C CA . PHE A 1 462 ? 6.652 -8.289 -24.189 1.00 87.62 462 PHE A CA 1
ATOM 3648 C C . PHE A 1 462 ? 5.210 -8.438 -23.685 1.00 87.62 462 PHE A C 1
ATOM 3650 O O . PHE A 1 462 ? 5.013 -8.720 -22.503 1.00 87.62 462 PHE A O 1
ATOM 3657 N N . PHE A 1 463 ? 4.206 -8.300 -24.557 1.00 91.56 463 PHE A N 1
ATOM 3658 C CA . PHE A 1 463 ? 2.811 -8.549 -24.198 1.00 91.56 463 PHE A CA 1
ATOM 3659 C C . PHE A 1 463 ? 2.583 -10.037 -23.933 1.00 91.56 463 PHE A C 1
ATOM 3661 O O . PHE A 1 463 ? 1.982 -10.377 -22.915 1.00 91.56 463 PHE A O 1
ATOM 3668 N N . ASP A 1 464 ? 3.142 -10.927 -24.759 1.00 93.12 464 ASP A N 1
ATOM 3669 C CA . ASP A 1 464 ? 3.060 -12.378 -24.530 1.00 93.12 464 ASP A CA 1
ATOM 3670 C C . ASP A 1 464 ? 3.670 -12.778 -23.174 1.00 93.12 464 ASP A C 1
ATOM 3672 O O . ASP A 1 464 ? 3.071 -13.543 -22.413 1.00 93.12 464 ASP A O 1
ATOM 3676 N N . LEU A 1 465 ? 4.842 -12.224 -22.829 1.00 93.88 465 LEU A N 1
ATOM 3677 C CA . LEU A 1 465 ? 5.465 -12.438 -21.517 1.00 93.88 465 LEU A CA 1
ATOM 3678 C C . LEU A 1 465 ? 4.591 -11.908 -20.372 1.00 93.88 465 LEU A C 1
ATOM 3680 O O . LEU A 1 465 ? 4.446 -12.573 -19.347 1.00 93.88 465 LEU A O 1
ATOM 3684 N N . ALA A 1 466 ? 4.000 -10.726 -20.528 1.00 94.25 466 ALA A N 1
ATOM 3685 C CA . ALA A 1 466 ? 3.161 -10.129 -19.497 1.00 94.25 466 ALA A CA 1
ATOM 3686 C C . ALA A 1 466 ? 1.876 -10.929 -19.238 1.00 94.25 466 ALA A C 1
ATOM 3688 O O . ALA A 1 466 ? 1.505 -11.123 -18.082 1.00 94.25 466 ALA A O 1
ATOM 3689 N N . HIS A 1 467 ? 1.217 -11.430 -20.289 1.00 93.19 467 HIS A N 1
ATOM 3690 C CA . HIS A 1 467 ? 0.019 -12.274 -20.164 1.00 93.19 467 HIS A CA 1
ATOM 3691 C C . HIS A 1 467 ? 0.312 -13.650 -19.568 1.00 93.19 467 HIS A C 1
ATOM 3693 O O . HIS A 1 467 ? -0.582 -14.283 -19.009 1.00 93.19 467 HIS A O 1
ATOM 3699 N N . ALA A 1 468 ? 1.560 -14.111 -19.655 1.00 93.00 468 ALA A N 1
ATOM 3700 C CA . ALA A 1 468 ? 2.005 -15.338 -19.007 1.00 93.00 468 ALA A CA 1
ATOM 3701 C C . ALA A 1 468 ? 2.338 -15.154 -17.514 1.00 93.00 468 ALA A C 1
ATOM 3703 O O . ALA A 1 468 ? 2.660 -16.137 -16.847 1.00 93.00 468 ALA A O 1
ATOM 3704 N N . PHE A 1 469 ? 2.281 -13.939 -16.959 1.00 92.44 469 PHE A N 1
ATOM 3705 C CA . PHE A 1 469 ? 2.524 -13.719 -15.534 1.00 92.44 469 PHE A CA 1
ATOM 3706 C C . PHE A 1 469 ? 1.347 -14.213 -14.683 1.00 92.44 469 PHE A C 1
ATOM 3708 O O . PHE A 1 469 ? 0.196 -13.847 -14.910 1.00 92.44 469 PHE A O 1
ATOM 3715 N N . HIS A 1 470 ? 1.632 -15.053 -13.687 1.00 87.31 470 HIS A N 1
ATOM 3716 C CA . HIS A 1 470 ? 0.596 -15.720 -12.893 1.00 87.31 470 HIS A CA 1
ATOM 3717 C C . HIS A 1 470 ? 0.080 -14.881 -11.721 1.00 87.31 470 HIS A C 1
ATOM 3719 O O . HIS A 1 470 ? -0.980 -15.182 -11.173 1.00 87.31 470 HIS A O 1
ATOM 3725 N N . HIS A 1 471 ? 0.824 -13.854 -11.305 1.00 85.75 471 HIS A N 1
ATOM 3726 C CA . HIS A 1 471 ? 0.525 -13.127 -10.074 1.00 85.75 471 HIS A CA 1
ATOM 3727 C C . HIS A 1 471 ? -0.217 -11.820 -10.346 1.00 85.75 471 HIS A C 1
ATOM 3729 O O . HIS A 1 471 ? 0.091 -11.111 -11.302 1.00 85.75 471 HIS A O 1
ATOM 3735 N N . PRO A 1 472 ? -1.151 -11.420 -9.468 1.00 79.94 472 PRO A N 1
ATOM 3736 C CA . PRO A 1 472 ? -1.887 -10.168 -9.634 1.00 79.94 472 PRO A CA 1
ATOM 3737 C C . PRO A 1 472 ? -1.066 -8.924 -9.242 1.00 79.94 472 PRO A C 1
ATOM 3739 O O . PRO A 1 472 ? -1.538 -7.799 -9.418 1.00 79.94 472 PRO A O 1
ATOM 3742 N N . HIS A 1 473 ? 0.140 -9.112 -8.695 1.00 87.19 473 HIS A N 1
ATOM 3743 C CA . HIS A 1 473 ? 0.928 -8.077 -8.023 1.00 87.19 473 HIS A CA 1
ATOM 3744 C C . HIS A 1 473 ? 1.823 -7.300 -8.992 1.00 87.19 473 HIS A C 1
ATOM 3746 O O . HIS A 1 473 ? 2.628 -7.866 -9.723 1.00 87.19 473 HIS A O 1
ATOM 3752 N N . GLU A 1 474 ? 1.683 -5.977 -8.988 1.00 89.25 474 GLU A N 1
ATOM 3753 C CA . GLU A 1 474 ? 2.279 -5.088 -9.988 1.00 89.25 474 GLU A CA 1
ATOM 3754 C C . GLU A 1 474 ? 3.629 -4.528 -9.508 1.00 89.25 474 GLU A C 1
ATOM 3756 O O . GLU A 1 474 ? 3.686 -3.752 -8.552 1.00 89.25 474 GLU A O 1
ATOM 3761 N N . SER A 1 475 ? 4.733 -4.870 -10.181 1.00 93.69 475 SER A N 1
ATOM 3762 C CA . SER A 1 475 ? 6.014 -4.177 -9.983 1.00 93.69 475 SER A CA 1
ATOM 3763 C C . SER A 1 475 ? 6.028 -2.889 -10.803 1.00 93.69 475 SER A C 1
ATOM 3765 O O . SER A 1 475 ? 6.078 -2.932 -12.027 1.00 93.69 475 SER A O 1
ATOM 3767 N N . LEU A 1 476 ? 5.975 -1.735 -10.139 1.00 93.25 476 LEU A N 1
ATOM 3768 C CA . LEU A 1 476 ? 5.835 -0.449 -10.826 1.00 93.25 476 LEU A CA 1
ATOM 3769 C C . LEU A 1 476 ? 7.185 0.201 -11.156 1.00 93.25 476 LEU A C 1
ATOM 3771 O O . LEU A 1 476 ? 8.085 0.278 -10.312 1.00 93.25 476 LEU A O 1
ATOM 3775 N N . TYR A 1 477 ? 7.292 0.735 -12.373 1.00 95.12 477 TYR A N 1
ATOM 3776 C CA . TYR A 1 477 ? 8.447 1.444 -12.920 1.00 95.12 477 TYR A CA 1
ATOM 3777 C C . TYR A 1 477 ? 7.997 2.846 -13.349 1.00 95.12 477 TYR A C 1
ATOM 3779 O O . TYR A 1 477 ? 7.552 3.027 -14.477 1.00 95.12 477 TYR A O 1
ATOM 3787 N N . PRO A 1 478 ? 8.096 3.862 -12.474 1.00 92.38 478 PRO A N 1
ATOM 3788 C CA . PRO A 1 478 ? 7.489 5.160 -12.753 1.00 92.38 478 PRO A CA 1
ATOM 3789 C C . PRO A 1 478 ? 8.058 5.824 -14.014 1.00 92.38 478 PRO A C 1
ATOM 3791 O O . PRO A 1 478 ? 9.254 6.147 -14.065 1.00 92.38 478 PRO A O 1
ATOM 3794 N N . LEU A 1 479 ? 7.190 6.082 -14.988 1.00 91.94 479 LEU A N 1
ATOM 3795 C CA . LEU A 1 479 ? 7.440 6.876 -16.183 1.00 91.94 479 LEU A CA 1
ATOM 3796 C C . LEU A 1 479 ? 6.985 8.315 -15.940 1.00 91.94 479 LEU A C 1
ATOM 3798 O O . LEU A 1 479 ? 5.858 8.568 -15.529 1.00 91.94 479 LEU A O 1
ATOM 3802 N N . LYS A 1 480 ? 7.858 9.299 -16.183 1.00 91.12 480 LYS A N 1
ATOM 3803 C CA . LYS A 1 480 ? 7.502 10.701 -15.935 1.00 91.12 480 LYS A CA 1
ATOM 3804 C C . LYS A 1 480 ? 7.233 11.444 -17.235 1.00 91.12 480 LYS A C 1
ATOM 3806 O O . LYS A 1 480 ? 8.160 11.674 -18.007 1.00 91.12 480 LYS A O 1
ATOM 3811 N N . PHE A 1 481 ? 6.009 11.930 -17.399 1.00 90.56 481 PHE A N 1
ATOM 3812 C CA . PHE A 1 481 ? 5.675 12.922 -18.414 1.00 90.56 481 PHE A CA 1
ATOM 3813 C C . PHE A 1 481 ? 6.039 14.324 -17.904 1.00 90.56 481 PHE A C 1
ATOM 3815 O O . PHE A 1 481 ? 5.792 14.671 -16.746 1.00 90.56 481 PHE A O 1
ATOM 3822 N N . LYS A 1 482 ? 6.709 15.126 -18.733 1.00 90.06 482 LYS A N 1
ATOM 3823 C CA . LYS A 1 482 ? 7.080 16.511 -18.414 1.00 90.06 482 LYS A CA 1
ATOM 3824 C C . LYS A 1 482 ? 6.594 17.431 -19.515 1.00 90.06 482 LYS A C 1
ATOM 3826 O O . LYS A 1 482 ? 6.861 17.176 -20.686 1.00 90.06 482 LYS A O 1
ATOM 3831 N N . GLN A 1 483 ? 5.959 18.526 -19.125 1.00 89.12 483 GLN A N 1
ATOM 3832 C CA . GLN A 1 483 ? 5.617 19.593 -20.049 1.00 89.12 483 GLN A CA 1
ATOM 3833 C C . GLN A 1 483 ? 6.817 20.533 -20.234 1.00 89.12 483 GLN A C 1
ATOM 3835 O O . GLN A 1 483 ? 7.395 21.020 -19.258 1.00 89.12 483 GLN A O 1
ATOM 3840 N N . LYS A 1 484 ? 7.195 20.784 -21.487 1.00 87.38 484 LYS A N 1
ATOM 3841 C CA . LYS A 1 484 ? 8.221 21.747 -21.891 1.00 87.38 484 LYS A CA 1
ATOM 3842 C C . LYS A 1 484 ? 7.757 22.446 -23.167 1.00 87.38 484 LYS A C 1
ATOM 3844 O O . LYS A 1 484 ? 7.355 21.779 -24.109 1.00 87.38 484 LYS A O 1
ATOM 3849 N N . ASP A 1 485 ? 7.802 23.777 -23.188 1.00 86.81 485 ASP A N 1
ATOM 3850 C CA . ASP A 1 485 ? 7.395 24.585 -24.350 1.00 86.81 485 ASP A CA 1
ATOM 3851 C C . ASP A 1 485 ? 5.978 24.230 -24.862 1.00 86.81 485 ASP A C 1
ATOM 3853 O O . ASP A 1 485 ? 5.736 24.129 -26.059 1.00 86.81 485 ASP A O 1
ATOM 3857 N N . ASN A 1 486 ? 5.039 24.009 -23.930 1.00 83.38 486 ASN A N 1
ATOM 3858 C CA . ASN A 1 486 ? 3.660 23.543 -24.167 1.00 83.38 486 ASN A CA 1
ATOM 3859 C C . ASN A 1 486 ? 3.515 22.143 -24.793 1.00 83.38 486 ASN A C 1
ATOM 3861 O O . ASN A 1 486 ? 2.392 21.720 -25.059 1.00 83.38 486 ASN A O 1
ATOM 3865 N N . LEU A 1 487 ? 4.610 21.400 -24.958 1.00 89.62 487 LEU A N 1
ATOM 3866 C CA . LEU A 1 487 ? 4.621 20.022 -25.439 1.00 89.62 487 LEU A CA 1
ATOM 3867 C C . LEU A 1 487 ? 4.945 19.045 -24.309 1.00 89.62 487 LEU A C 1
ATOM 3869 O O . LEU A 1 487 ? 5.776 19.309 -23.439 1.00 89.62 487 LEU A O 1
ATOM 3873 N N . TRP A 1 488 ? 4.309 17.882 -24.340 1.00 90.75 488 TRP A N 1
ATOM 3874 C CA . TRP A 1 488 ? 4.602 16.782 -23.428 1.00 90.75 488 TRP A CA 1
ATOM 3875 C C . TRP A 1 488 ? 5.737 15.899 -23.954 1.00 90.75 488 TRP A C 1
ATOM 3877 O O . TRP A 1 488 ? 5.742 15.494 -25.117 1.00 90.75 488 TRP A O 1
ATOM 3887 N N . GLN A 1 489 ? 6.686 15.583 -23.073 1.00 90.88 489 GLN A N 1
ATOM 3888 C CA . GLN A 1 489 ? 7.826 14.695 -23.316 1.00 90.88 489 GLN A CA 1
ATOM 3889 C C . GLN A 1 489 ? 7.886 13.593 -22.257 1.00 90.88 489 GLN A C 1
ATOM 3891 O O . GLN A 1 489 ? 7.362 13.759 -21.152 1.00 90.88 489 GLN A O 1
ATOM 3896 N N . VAL A 1 490 ? 8.576 12.497 -22.570 1.00 91.31 490 VAL A N 1
ATOM 3897 C CA . VAL A 1 490 ? 8.709 11.329 -21.689 1.00 91.31 490 VAL A CA 1
ATOM 3898 C C . VAL A 1 490 ? 10.124 11.226 -21.119 1.00 91.31 490 VAL A C 1
ATOM 3900 O O . VAL A 1 490 ? 11.108 11.336 -21.845 1.00 91.31 490 VAL A O 1
ATOM 3903 N N . ASP A 1 491 ? 10.238 11.004 -19.808 1.00 91.19 491 ASP A N 1
ATOM 3904 C CA . ASP A 1 491 ? 11.499 10.755 -19.104 1.00 91.19 491 ASP A CA 1
ATOM 3905 C C . ASP A 1 491 ? 11.532 9.336 -18.518 1.00 91.19 491 ASP A C 1
ATOM 3907 O O . ASP A 1 491 ? 10.936 9.054 -17.473 1.00 91.19 491 ASP A O 1
ATOM 3911 N N . TYR A 1 492 ? 12.307 8.469 -19.172 1.00 93.12 492 TYR A N 1
ATOM 3912 C CA . TYR A 1 492 ? 12.519 7.071 -18.790 1.00 93.12 492 TYR A CA 1
ATOM 3913 C C . TYR A 1 492 ? 13.504 6.869 -17.632 1.00 93.12 492 TYR A C 1
ATOM 3915 O O . TYR A 1 492 ? 13.706 5.740 -17.193 1.00 93.12 492 TYR A O 1
ATOM 3923 N N . SER A 1 493 ? 14.131 7.923 -17.094 1.00 91.62 493 SER A N 1
ATOM 3924 C CA . SER A 1 493 ? 15.229 7.761 -16.127 1.00 91.62 493 SER A CA 1
ATOM 3925 C C . SER A 1 493 ? 14.823 6.936 -14.900 1.00 91.62 493 SER A C 1
ATOM 3927 O O . SER A 1 493 ? 15.574 6.067 -14.469 1.00 91.62 493 SER A O 1
ATOM 3929 N N . LYS A 1 494 ? 13.639 7.190 -14.325 1.00 94.06 494 LYS A N 1
ATOM 3930 C CA . LYS A 1 494 ? 13.145 6.419 -13.171 1.00 94.06 494 LYS A CA 1
ATOM 3931 C C . LYS A 1 494 ? 12.692 5.019 -13.571 1.00 94.06 494 LYS A C 1
ATOM 3933 O O . LYS A 1 494 ? 12.960 4.084 -12.819 1.00 94.06 494 LYS A O 1
ATOM 3938 N N . PHE A 1 495 ? 12.058 4.890 -14.732 1.00 96.38 495 PHE A N 1
ATOM 3939 C CA . PHE A 1 495 ? 11.616 3.615 -15.280 1.00 96.38 495 PHE A CA 1
ATOM 3940 C C . PHE A 1 495 ? 12.792 2.637 -15.374 1.00 96.38 495 PHE A C 1
ATOM 3942 O O . PHE A 1 495 ? 12.763 1.576 -14.758 1.00 96.38 495 PHE A O 1
ATOM 3949 N N . ILE A 1 496 ? 13.870 3.048 -16.050 1.00 96.69 496 ILE A N 1
ATOM 3950 C CA . ILE A 1 496 ? 15.076 2.237 -16.277 1.00 96.69 496 ILE A CA 1
ATOM 3951 C C . ILE A 1 496 ? 15.679 1.764 -14.954 1.00 96.69 496 ILE A C 1
ATOM 3953 O O . ILE A 1 496 ? 15.967 0.583 -14.786 1.00 96.69 496 ILE A O 1
ATOM 3957 N N . ILE A 1 497 ? 15.844 2.682 -13.997 1.00 97.00 497 ILE A N 1
ATOM 3958 C CA . ILE A 1 497 ? 16.460 2.374 -12.701 1.00 97.00 497 ILE A CA 1
ATOM 3959 C C . ILE A 1 497 ? 15.653 1.310 -11.954 1.00 97.00 497 ILE A C 1
ATOM 3961 O O . ILE A 1 497 ? 16.235 0.366 -11.429 1.00 97.00 497 ILE A O 1
ATOM 3965 N N . ASN A 1 498 ? 14.324 1.451 -11.904 1.00 97.69 498 ASN A N 1
ATOM 3966 C CA . ASN A 1 498 ? 13.483 0.487 -11.197 1.00 97.69 498 ASN A CA 1
ATOM 3967 C C . ASN A 1 498 ? 13.438 -0.851 -11.938 1.00 97.69 498 ASN A C 1
ATOM 3969 O O . ASN A 1 498 ? 13.647 -1.877 -11.303 1.00 97.69 498 ASN A O 1
ATOM 3973 N N . TYR A 1 499 ? 13.247 -0.842 -13.260 1.00 98.00 499 TYR A N 1
ATOM 3974 C CA . TYR A 1 499 ? 13.222 -2.055 -14.082 1.00 98.00 499 TYR A CA 1
ATOM 3975 C C . TYR A 1 499 ? 14.483 -2.909 -13.876 1.00 98.00 499 TYR A C 1
ATOM 3977 O O . TYR A 1 499 ? 14.394 -4.089 -13.538 1.00 98.00 499 TYR A O 1
ATOM 3985 N N . LEU A 1 500 ? 15.668 -2.296 -13.983 1.00 98.12 500 LEU A N 1
ATOM 3986 C CA . LEU A 1 500 ? 16.939 -2.994 -13.774 1.00 98.12 500 LEU A CA 1
ATOM 3987 C C . LEU A 1 500 ? 17.115 -3.456 -12.323 1.00 98.12 500 LEU A C 1
ATOM 3989 O O . LEU A 1 500 ? 17.626 -4.549 -12.093 1.00 98.12 500 LEU A O 1
ATOM 3993 N N . ALA A 1 501 ? 16.685 -2.656 -11.342 1.00 98.19 501 ALA A N 1
ATOM 3994 C CA . ALA A 1 501 ? 16.737 -3.048 -9.936 1.00 98.19 501 ALA A CA 1
ATOM 3995 C C . ALA A 1 501 ? 15.884 -4.296 -9.662 1.00 98.19 501 ALA A C 1
ATOM 3997 O O . ALA A 1 501 ? 16.375 -5.229 -9.033 1.00 98.19 501 ALA A O 1
ATOM 3998 N N . TYR A 1 502 ? 14.651 -4.360 -10.174 1.00 98.25 502 TYR A N 1
ATOM 3999 C CA . TYR A 1 502 ? 13.809 -5.555 -10.055 1.00 98.25 502 TYR A CA 1
ATOM 4000 C C . TYR A 1 502 ? 14.421 -6.769 -10.757 1.00 98.25 502 TYR A C 1
ATOM 4002 O O . TYR A 1 502 ? 14.430 -7.854 -10.177 1.00 98.25 502 TYR A O 1
ATOM 4010 N N . ALA A 1 503 ? 14.989 -6.580 -11.952 1.00 97.75 503 ALA A N 1
ATOM 4011 C CA . ALA A 1 503 ? 15.642 -7.654 -12.696 1.00 97.75 503 ALA A CA 1
ATOM 4012 C C . ALA A 1 503 ? 16.838 -8.239 -11.923 1.00 97.75 503 ALA A C 1
ATOM 4014 O O . ALA A 1 503 ? 16.930 -9.449 -11.738 1.00 97.75 503 ALA A O 1
ATOM 4015 N N . ILE A 1 504 ? 17.728 -7.388 -11.396 1.00 98.00 504 ILE A N 1
ATOM 4016 C CA . ILE A 1 504 ? 18.853 -7.819 -10.539 1.00 98.00 504 ILE A CA 1
ATOM 4017 C C . ILE A 1 504 ? 18.337 -8.449 -9.235 1.00 98.00 504 ILE A C 1
ATOM 4019 O O . ILE A 1 504 ? 18.926 -9.397 -8.714 1.00 98.00 504 ILE A O 1
ATOM 4023 N N . GLY A 1 505 ? 17.223 -7.931 -8.720 1.00 97.12 505 GLY A N 1
ATOM 4024 C CA . GLY A 1 505 ? 16.531 -8.432 -7.541 1.00 97.12 505 GLY A CA 1
ATOM 4025 C C . GLY A 1 505 ? 15.881 -9.805 -7.721 1.00 97.12 505 GLY A C 1
ATOM 4026 O O . GLY A 1 505 ? 15.371 -10.344 -6.745 1.00 97.12 505 GLY A O 1
ATOM 4027 N N . GLY A 1 506 ? 15.916 -10.383 -8.925 1.00 95.88 506 GLY A N 1
ATOM 4028 C CA . GLY A 1 506 ? 15.417 -11.728 -9.199 1.00 95.88 506 GLY A CA 1
ATOM 4029 C C . GLY A 1 506 ? 13.940 -11.794 -9.583 1.00 95.88 506 GLY A C 1
ATOM 4030 O O . GLY A 1 506 ? 13.379 -12.886 -9.568 1.00 95.88 506 GLY A O 1
ATOM 4031 N N . LEU A 1 507 ? 13.303 -10.668 -9.930 1.00 96.50 507 LEU A N 1
ATOM 4032 C CA . LEU A 1 507 ? 12.010 -10.721 -10.612 1.00 96.50 507 LEU A CA 1
ATOM 4033 C C . LEU A 1 507 ? 12.211 -11.336 -11.998 1.00 96.50 507 LEU A C 1
ATOM 4035 O O . LEU A 1 507 ? 13.102 -10.917 -12.741 1.00 96.50 507 LEU A O 1
ATOM 4039 N N . ASP A 1 508 ? 11.396 -12.325 -12.343 1.00 95.06 508 ASP A N 1
ATOM 4040 C CA . ASP A 1 508 ? 11.511 -12.989 -13.635 1.00 95.06 508 ASP A CA 1
ATOM 4041 C C . ASP A 1 508 ? 11.020 -12.116 -14.803 1.00 95.06 508 ASP A C 1
ATOM 4043 O O . ASP A 1 508 ? 10.451 -11.036 -14.634 1.00 95.06 508 ASP A O 1
ATOM 4047 N N . CYS A 1 509 ? 11.250 -12.590 -16.029 1.00 95.50 509 CYS A N 1
ATOM 4048 C CA . CYS A 1 509 ? 10.870 -11.866 -17.241 1.00 95.50 509 CYS A CA 1
ATOM 4049 C C . CYS A 1 509 ? 9.363 -11.616 -17.365 1.00 95.50 509 CYS A C 1
ATOM 4051 O O . CYS A 1 509 ? 8.976 -10.628 -17.984 1.00 95.50 509 CYS A O 1
ATOM 4053 N N . TYR A 1 510 ? 8.525 -12.483 -16.795 1.00 95.81 510 TYR A N 1
ATOM 4054 C CA . TYR A 1 510 ? 7.072 -12.359 -16.884 1.00 95.81 510 TYR A CA 1
ATOM 4055 C C . TYR A 1 510 ? 6.591 -11.216 -15.988 1.00 95.81 510 TYR A C 1
ATOM 4057 O O . TYR A 1 510 ? 5.881 -10.323 -16.448 1.00 95.81 510 TYR A O 1
ATOM 4065 N N . GLY A 1 511 ? 7.068 -11.175 -14.739 1.00 95.38 511 GLY A N 1
ATOM 4066 C CA . GLY A 1 511 ? 6.787 -10.084 -13.809 1.00 95.38 511 GLY A CA 1
ATOM 4067 C C . GLY A 1 511 ? 7.377 -8.751 -14.270 1.00 95.38 511 GLY A C 1
ATOM 4068 O O . GLY A 1 511 ? 6.727 -7.713 -14.139 1.00 95.38 511 GLY A O 1
ATOM 4069 N N . LEU A 1 512 ? 8.572 -8.774 -14.874 1.00 97.06 512 LEU A N 1
ATOM 4070 C CA . LEU A 1 512 ? 9.183 -7.595 -15.495 1.00 97.06 512 LEU A CA 1
ATOM 4071 C C . LEU A 1 512 ? 8.340 -7.042 -16.651 1.00 97.06 512 LEU A C 1
ATOM 4073 O O . LEU A 1 512 ? 8.138 -5.830 -16.750 1.00 97.06 512 LEU A O 1
ATOM 4077 N N . ALA A 1 513 ? 7.827 -7.919 -17.513 1.00 96.31 513 ALA A N 1
ATOM 4078 C CA . ALA A 1 513 ? 6.993 -7.520 -18.636 1.00 96.31 513 ALA A CA 1
ATOM 4079 C C . ALA A 1 513 ? 5.628 -6.987 -18.187 1.00 96.31 513 ALA A C 1
ATOM 4081 O O . ALA A 1 513 ? 5.226 -5.888 -18.580 1.00 96.31 513 ALA A O 1
ATOM 4082 N N . TYR A 1 514 ? 4.965 -7.712 -17.285 1.00 95.81 514 TYR A N 1
ATOM 4083 C CA . TYR A 1 514 ? 3.701 -7.295 -16.686 1.00 95.81 514 TYR A CA 1
ATOM 4084 C C . TYR A 1 514 ? 3.827 -5.929 -16.001 1.00 95.81 514 TYR A C 1
ATOM 4086 O O . TYR A 1 514 ? 3.048 -5.016 -16.280 1.00 95.81 514 TYR A O 1
ATOM 4094 N N . GLY A 1 515 ? 4.863 -5.741 -15.177 1.00 95.88 515 GLY A N 1
ATOM 4095 C CA . GLY A 1 515 ? 5.141 -4.471 -14.510 1.00 95.88 515 GLY A CA 1
ATOM 4096 C C . GLY A 1 515 ? 5.343 -3.303 -15.478 1.00 95.88 515 GLY A C 1
ATOM 4097 O O . GLY A 1 515 ? 4.847 -2.201 -15.235 1.00 95.88 515 GLY A O 1
ATOM 4098 N N . ALA A 1 516 ? 6.007 -3.531 -16.614 1.00 96.00 516 ALA A N 1
ATOM 4099 C CA . ALA A 1 516 ? 6.269 -2.494 -17.609 1.00 96.00 516 ALA A CA 1
ATOM 4100 C C . ALA A 1 516 ? 4.992 -2.016 -18.303 1.00 96.00 516 ALA A C 1
ATOM 4102 O O . ALA A 1 516 ? 4.769 -0.807 -18.400 1.00 96.00 516 ALA A O 1
ATOM 4103 N N . ILE A 1 517 ? 4.143 -2.948 -18.742 1.00 95.38 517 ILE A N 1
ATOM 4104 C CA . ILE A 1 517 ? 2.870 -2.631 -19.404 1.00 95.38 517 ILE A CA 1
ATOM 4105 C C . ILE A 1 517 ? 1.930 -1.928 -18.429 1.00 95.38 517 ILE A C 1
ATOM 4107 O O . ILE A 1 517 ? 1.358 -0.890 -18.758 1.00 95.38 517 ILE A O 1
ATOM 4111 N N . VAL A 1 518 ? 1.827 -2.430 -17.196 1.00 94.81 518 VAL A N 1
ATOM 4112 C CA . VAL A 1 518 ? 1.023 -1.798 -16.143 1.00 94.81 518 VAL A CA 1
ATOM 4113 C C . VAL A 1 518 ? 1.522 -0.386 -15.828 1.00 94.81 518 VAL A C 1
ATOM 4115 O O . VAL A 1 518 ? 0.714 0.527 -15.662 1.00 94.81 518 VAL A O 1
ATOM 4118 N N . SER A 1 519 ? 2.839 -0.182 -15.759 1.00 95.56 519 SER A N 1
ATOM 4119 C CA . SER A 1 519 ? 3.417 1.142 -15.499 1.00 95.56 519 SER A CA 1
ATOM 4120 C C . SER A 1 519 ? 3.077 2.120 -16.620 1.00 95.56 519 SER A C 1
ATOM 4122 O O . SER A 1 519 ? 2.576 3.203 -16.341 1.00 95.56 519 SER A O 1
ATOM 4124 N N . TYR A 1 520 ? 3.215 1.703 -17.883 1.00 94.00 520 TYR A N 1
ATOM 4125 C CA . TYR A 1 520 ? 2.770 2.498 -19.032 1.00 94.00 520 TYR A CA 1
ATOM 4126 C C . TYR A 1 520 ? 1.289 2.851 -18.923 1.00 94.00 520 TYR A C 1
ATOM 4128 O O . TYR A 1 520 ? 0.926 4.019 -19.045 1.00 94.00 520 TYR A O 1
ATOM 4136 N N . ALA A 1 521 ? 0.441 1.862 -18.638 1.00 94.38 521 ALA A N 1
ATOM 4137 C CA . ALA A 1 521 ? -0.995 2.056 -18.505 1.00 94.38 521 ALA A CA 1
ATOM 4138 C C . ALA A 1 521 ? -1.341 3.113 -17.443 1.00 94.38 521 ALA A C 1
ATOM 4140 O O . ALA A 1 521 ? -2.173 3.994 -17.684 1.00 94.38 521 ALA A O 1
ATOM 4141 N N . ASN A 1 522 ? -0.686 3.017 -16.282 1.00 93.56 522 ASN A N 1
ATOM 4142 C CA . ASN A 1 522 ? -0.878 3.899 -15.139 1.00 93.56 522 ASN A CA 1
ATOM 4143 C C . ASN A 1 522 ? -0.372 5.317 -15.426 1.00 93.56 522 ASN A C 1
ATOM 4145 O O . ASN A 1 522 ? -1.122 6.272 -15.240 1.00 93.56 522 ASN A O 1
ATOM 4149 N N . ASP A 1 523 ? 0.860 5.459 -15.913 1.00 94.31 523 ASP A N 1
ATOM 4150 C CA . ASP A 1 523 ? 1.487 6.763 -16.136 1.00 94.31 523 ASP A CA 1
ATOM 4151 C C . ASP A 1 523 ? 0.828 7.519 -17.309 1.00 94.31 523 ASP A C 1
ATOM 4153 O O . ASP A 1 523 ? 0.678 8.742 -17.257 1.00 94.31 523 ASP A O 1
ATOM 4157 N N . ILE A 1 524 ? 0.347 6.799 -18.334 1.00 94.00 524 ILE A N 1
ATOM 4158 C CA . ILE A 1 524 ? -0.478 7.364 -19.416 1.00 94.00 524 ILE A CA 1
ATOM 4159 C C . ILE A 1 524 ? -1.814 7.875 -18.868 1.00 94.00 524 ILE A C 1
ATOM 4161 O O . ILE A 1 524 ? -2.242 8.984 -19.191 1.00 94.00 524 ILE A O 1
ATOM 4165 N N . ALA A 1 525 ? -2.481 7.096 -18.016 1.00 93.75 525 ALA A N 1
ATOM 4166 C CA . ALA A 1 525 ? -3.716 7.548 -17.388 1.00 93.75 525 ALA A CA 1
ATOM 4167 C C . ALA A 1 525 ? -3.477 8.781 -16.500 1.00 93.75 525 ALA A C 1
ATOM 4169 O O . ALA A 1 525 ? -4.272 9.719 -16.531 1.00 93.75 525 ALA A O 1
ATOM 4170 N N . GLU A 1 526 ? -2.377 8.818 -15.744 1.00 92.69 526 GLU A N 1
ATOM 4171 C CA . GLU A 1 526 ? -2.026 9.959 -14.896 1.00 92.69 526 GLU A CA 1
ATOM 4172 C C . GLU A 1 526 ? -1.795 11.240 -15.705 1.00 92.69 526 GLU A C 1
ATOM 4174 O O . GLU A 1 526 ? -2.362 12.275 -15.345 1.00 92.69 526 GLU A O 1
ATOM 4179 N N . VAL A 1 527 ? -1.056 11.185 -16.822 1.00 92.44 527 VAL A N 1
ATOM 4180 C CA . VAL A 1 527 ? -0.863 12.373 -17.673 1.00 92.44 527 VAL A CA 1
ATOM 4181 C C . VAL A 1 527 ? -2.173 12.826 -18.327 1.00 92.44 527 VAL A C 1
ATOM 4183 O O . VAL A 1 527 ? -2.444 14.025 -18.381 1.00 92.44 527 VAL A O 1
ATOM 4186 N N . LEU A 1 528 ? -3.044 11.900 -18.747 1.00 93.00 528 LEU A N 1
ATOM 4187 C CA . LEU A 1 528 ? -4.367 12.251 -19.274 1.00 93.00 528 LEU A CA 1
ATOM 4188 C C . LEU A 1 528 ? -5.231 12.946 -18.212 1.00 93.00 528 LEU A C 1
ATOM 4190 O O . LEU A 1 528 ? -5.856 13.968 -18.504 1.00 93.00 528 LEU A O 1
ATOM 4194 N N . LEU A 1 529 ? -5.238 12.445 -16.972 1.00 90.81 529 LEU A N 1
ATOM 4195 C CA . LEU A 1 529 ? -5.936 13.080 -15.849 1.00 90.81 529 LEU A CA 1
ATOM 4196 C C . LEU A 1 529 ? -5.354 14.457 -15.521 1.00 90.81 529 LEU A C 1
ATOM 4198 O O . LEU A 1 529 ? -6.107 15.374 -15.196 1.00 90.81 529 LEU A O 1
ATOM 4202 N N . GLU A 1 530 ? -4.033 14.614 -15.588 1.00 90.06 530 GLU A N 1
ATOM 4203 C CA . GLU A 1 530 ? -3.370 15.896 -15.360 1.00 90.06 530 GLU A CA 1
ATOM 4204 C C . GLU A 1 530 ? -3.785 16.931 -16.412 1.00 90.06 530 GLU A C 1
ATOM 4206 O O . GLU A 1 530 ? -4.252 18.010 -16.045 1.00 90.06 530 GLU A O 1
ATOM 4211 N N . ILE A 1 531 ? -3.715 16.587 -17.701 1.00 89.75 531 ILE A N 1
ATOM 4212 C CA . ILE A 1 531 ? -4.119 17.482 -18.797 1.00 89.75 531 ILE A CA 1
ATOM 4213 C C . ILE A 1 531 ? -5.612 17.816 -18.701 1.00 89.75 531 ILE A C 1
ATOM 4215 O O . ILE A 1 531 ? -6.001 18.972 -18.843 1.00 89.75 531 ILE A O 1
ATOM 4219 N N . THR A 1 532 ? -6.447 16.831 -18.378 1.00 88.31 532 THR A N 1
ATOM 4220 C CA . THR A 1 532 ? -7.899 17.010 -18.218 1.00 88.31 532 THR A CA 1
ATOM 4221 C C . THR A 1 532 ? -8.268 17.926 -17.049 1.00 88.31 532 THR A C 1
ATOM 4223 O O . THR A 1 532 ? -9.323 18.546 -17.056 1.00 88.31 532 THR A O 1
ATOM 4226 N N . ARG A 1 533 ? -7.424 18.037 -16.018 1.00 85.62 533 ARG A N 1
ATOM 4227 C CA . ARG A 1 533 ? -7.631 19.029 -14.947 1.00 85.62 533 ARG A CA 1
ATOM 4228 C C . ARG A 1 533 ? -7.207 20.434 -15.372 1.00 85.62 533 ARG A C 1
ATOM 4230 O O . ARG A 1 533 ? -7.712 21.404 -14.816 1.00 85.62 533 ARG A O 1
ATOM 4237 N N . GLN A 1 534 ? -6.269 20.544 -16.312 1.00 83.38 534 GLN A N 1
ATOM 4238 C CA . GLN A 1 534 ? -5.764 21.819 -16.829 1.00 83.38 534 GLN A CA 1
ATOM 4239 C C . GLN A 1 534 ? -6.644 22.392 -17.951 1.00 83.38 534 GLN A C 1
ATOM 4241 O O . GLN A 1 534 ? -6.737 23.607 -18.097 1.00 83.38 534 GLN A O 1
ATOM 4246 N N . GLN A 1 535 ? -7.273 21.526 -18.745 1.00 78.50 535 GLN A N 1
ATOM 4247 C CA . GLN A 1 535 ? -8.124 21.870 -19.884 1.00 78.50 535 GLN A CA 1
ATOM 4248 C C . GLN A 1 535 ? -9.545 21.394 -19.582 1.00 78.50 535 GLN A C 1
ATOM 4250 O O . GLN A 1 535 ? -9.687 20.261 -19.146 1.00 78.50 535 GLN A O 1
ATOM 4255 N N . GLU A 1 536 ? -10.591 22.193 -19.833 1.00 74.94 536 GLU A N 1
ATOM 4256 C CA . GLU A 1 536 ? -12.008 21.799 -19.662 1.00 74.94 536 GLU A CA 1
ATOM 4257 C C . GLU A 1 536 ? -12.418 20.679 -20.646 1.00 74.94 536 GLU A C 1
ATOM 4259 O O . GLU A 1 536 ? -13.214 20.869 -21.565 1.00 74.94 536 GLU A O 1
ATOM 4264 N N . THR A 1 537 ? -11.824 19.501 -20.489 1.00 80.19 537 THR A N 1
ATOM 4265 C CA . THR A 1 537 ? -11.945 18.358 -21.386 1.00 80.19 537 THR A CA 1
ATOM 4266 C C . THR A 1 537 ? -13.161 17.540 -20.983 1.00 80.19 537 THR A C 1
ATOM 4268 O O . THR A 1 537 ? -13.363 17.202 -19.814 1.00 80.19 537 THR A O 1
ATOM 4271 N N . GLN A 1 538 ? -13.980 17.208 -21.974 1.00 82.75 538 GLN A N 1
ATOM 4272 C CA . GLN A 1 538 ? -15.202 16.435 -21.816 1.00 82.75 538 GLN A CA 1
ATOM 4273 C C . GLN A 1 538 ? -15.111 15.053 -22.453 1.00 82.75 538 GLN A C 1
ATOM 4275 O O . GLN A 1 538 ? -15.896 14.203 -22.065 1.00 82.75 538 GLN A O 1
ATOM 4280 N N . HIS A 1 539 ? -14.185 14.797 -23.379 1.00 87.50 539 HIS A N 1
ATOM 4281 C CA . HIS A 1 539 ? -14.072 13.507 -24.062 1.00 87.50 539 HIS A CA 1
ATOM 4282 C C . HIS A 1 539 ? -12.622 13.019 -24.068 1.00 87.50 539 HIS A C 1
ATOM 4284 O O . HIS A 1 539 ? -11.730 13.736 -24.523 1.00 87.50 539 HIS A O 1
ATOM 4290 N N . LEU A 1 540 ? -12.401 11.797 -23.579 1.00 90.88 540 LEU A N 1
ATOM 4291 C CA . LEU A 1 540 ? -11.108 11.115 -23.586 1.00 90.88 540 LEU A CA 1
ATOM 4292 C C . LEU A 1 540 ? -11.089 10.027 -24.656 1.00 90.88 540 LEU A C 1
ATOM 4294 O O . LEU A 1 540 ? -11.942 9.144 -24.643 1.00 90.88 540 LEU A O 1
ATOM 4298 N N . TRP A 1 541 ? -10.101 10.067 -25.545 1.00 91.00 541 TRP A N 1
ATOM 4299 C CA . TRP A 1 541 ? -9.941 9.100 -26.629 1.00 91.00 541 TRP A CA 1
ATOM 4300 C C . TRP A 1 541 ? -8.670 8.267 -26.457 1.00 91.00 541 TRP A C 1
ATOM 4302 O O . TRP A 1 541 ? -7.564 8.802 -26.391 1.00 91.00 541 TRP A O 1
ATOM 4312 N N . LEU A 1 542 ? -8.838 6.948 -26.398 1.00 92.38 542 LEU A N 1
ATOM 4313 C CA . LEU A 1 542 ? -7.758 5.965 -26.397 1.00 92.38 542 LEU A CA 1
ATOM 4314 C C . LEU A 1 542 ? -7.714 5.317 -27.785 1.00 92.38 542 LEU A C 1
ATOM 4316 O O . LEU A 1 542 ? -8.596 4.528 -28.125 1.00 92.38 542 LEU A O 1
ATOM 4320 N N . CYS A 1 543 ? -6.737 5.701 -28.603 1.00 91.44 543 CYS A N 1
ATOM 4321 C CA . CYS A 1 543 ? -6.666 5.339 -30.017 1.00 91.44 543 CYS A CA 1
ATOM 4322 C C . CYS A 1 543 ? -5.476 4.415 -30.314 1.00 91.44 543 CYS A C 1
ATOM 4324 O O . CYS A 1 543 ? -4.390 4.628 -29.775 1.00 91.44 543 CYS A O 1
ATOM 4326 N N . GLY A 1 544 ? -5.653 3.465 -31.231 1.00 90.19 544 GLY A N 1
ATOM 4327 C CA . GLY A 1 544 ? -4.585 2.604 -31.745 1.00 90.19 544 GLY A CA 1
ATOM 4328 C C . GLY A 1 544 ? -4.643 1.156 -31.255 1.00 90.19 544 GLY A C 1
ATOM 4329 O O . GLY A 1 544 ? -5.347 0.824 -30.295 1.00 90.19 544 GLY A O 1
ATOM 4330 N N . ASP A 1 545 ? -3.897 0.283 -31.939 1.00 89.44 545 ASP A N 1
ATOM 4331 C CA . ASP A 1 545 ? -3.896 -1.163 -31.685 1.00 89.44 545 ASP A CA 1
ATOM 4332 C C . ASP A 1 545 ? -3.313 -1.551 -30.315 1.00 89.44 545 ASP A C 1
ATOM 4334 O O . ASP A 1 545 ? -3.636 -2.616 -29.792 1.00 89.44 545 ASP A O 1
ATOM 4338 N N . GLY A 1 546 ? -2.563 -0.660 -29.660 1.00 90.88 546 GLY A N 1
ATOM 4339 C CA . GLY A 1 546 ? -2.119 -0.844 -28.282 1.00 90.88 546 GLY A CA 1
ATOM 4340 C C . GLY A 1 546 ? -3.286 -1.048 -27.318 1.00 90.88 546 GLY A C 1
ATOM 4341 O O . GLY A 1 546 ? -3.222 -1.881 -26.419 1.00 90.88 546 GLY A O 1
ATOM 4342 N N . PHE A 1 547 ? -4.403 -0.351 -27.538 1.00 91.12 547 PHE A N 1
ATOM 4343 C CA . PHE A 1 547 ? -5.611 -0.521 -26.729 1.00 91.12 547 PHE A CA 1
ATOM 4344 C C . PHE A 1 547 ? -6.468 -1.723 -27.157 1.00 91.12 547 PHE A C 1
ATOM 4346 O O . PHE A 1 547 ? -7.504 -1.973 -26.532 1.00 91.12 547 PHE A O 1
ATOM 4353 N N . ALA A 1 548 ? -6.059 -2.496 -28.175 1.00 89.38 548 ALA A N 1
ATOM 4354 C CA . ALA A 1 548 ? -6.614 -3.824 -28.452 1.00 89.38 548 ALA A CA 1
ATOM 4355 C C . ALA A 1 548 ? -6.208 -4.832 -27.369 1.00 89.38 548 ALA A C 1
ATOM 4357 O O . ALA A 1 548 ? -7.005 -5.711 -27.018 1.00 89.38 548 ALA A O 1
ATOM 4358 N N . ASP A 1 549 ? -5.014 -4.664 -26.799 1.00 91.19 549 ASP A N 1
ATOM 4359 C CA . ASP A 1 549 ? -4.515 -5.474 -25.698 1.00 91.19 549 ASP A CA 1
ATOM 4360 C C . ASP A 1 549 ? -5.366 -5.281 -24.434 1.00 91.19 549 ASP A C 1
ATOM 4362 O O . ASP A 1 549 ? -5.668 -4.155 -24.026 1.00 91.19 549 ASP A O 1
ATOM 4366 N N . SER A 1 550 ? -5.790 -6.382 -23.809 1.00 89.88 550 SER A N 1
ATOM 4367 C CA . SER A 1 550 ? -6.640 -6.311 -22.618 1.00 89.88 550 SER A CA 1
ATOM 4368 C C . SER A 1 550 ? -5.891 -5.773 -21.407 1.00 89.88 550 SER A C 1
ATOM 4370 O O . SER A 1 550 ? -6.462 -4.980 -20.666 1.00 89.88 550 SER A O 1
ATOM 4372 N N . LEU A 1 551 ? -4.622 -6.136 -21.213 1.00 90.44 551 LEU A N 1
ATOM 4373 C CA . LEU A 1 551 ? -3.874 -5.725 -20.031 1.00 90.44 551 LEU A CA 1
ATOM 4374 C C . LEU A 1 551 ? -3.649 -4.208 -20.023 1.00 90.44 551 LEU A C 1
ATOM 4376 O O . LEU A 1 551 ? -4.009 -3.544 -19.047 1.00 90.44 551 LEU A O 1
ATOM 4380 N N . LEU A 1 552 ? -3.118 -3.647 -21.113 1.00 93.12 552 LEU A N 1
ATOM 4381 C CA . LEU A 1 552 ? -2.899 -2.204 -21.236 1.00 93.12 552 LEU A CA 1
ATOM 4382 C C . LEU A 1 552 ? -4.223 -1.441 -21.099 1.00 93.12 552 LEU A C 1
ATOM 4384 O O . LEU A 1 552 ? -4.335 -0.524 -20.281 1.00 93.12 552 LEU A O 1
ATOM 4388 N N . ARG A 1 553 ? -5.256 -1.863 -21.843 1.00 91.00 553 ARG A N 1
ATOM 4389 C CA . ARG A 1 553 ? -6.574 -1.214 -21.833 1.00 91.00 553 ARG A CA 1
ATOM 4390 C C . ARG A 1 553 ? -7.193 -1.200 -20.439 1.00 91.00 553 ARG A C 1
ATOM 4392 O O . ARG A 1 553 ? -7.603 -0.145 -19.959 1.00 91.00 553 ARG A O 1
ATOM 4399 N N . GLU A 1 554 ? -7.280 -2.347 -19.776 1.00 88.56 554 GLU A N 1
ATOM 4400 C CA . GLU A 1 554 ? -7.985 -2.466 -18.497 1.00 88.56 554 GLU A CA 1
ATOM 4401 C C . GLU A 1 554 ? -7.286 -1.689 -17.378 1.00 88.56 554 GLU A C 1
ATOM 4403 O O . GLU A 1 554 ? -7.951 -1.027 -16.574 1.00 88.56 554 GLU A O 1
ATOM 4408 N N . LYS A 1 555 ? -5.948 -1.697 -17.351 1.00 89.81 555 LYS A N 1
ATOM 4409 C CA . LYS A 1 555 ? -5.165 -0.948 -16.359 1.00 89.81 555 LYS A CA 1
ATOM 4410 C C . LYS A 1 555 ? -5.278 0.562 -16.568 1.00 89.81 555 LYS A C 1
ATOM 4412 O O . LYS A 1 555 ? -5.494 1.284 -15.593 1.00 89.81 555 LYS A O 1
ATOM 4417 N N . THR A 1 556 ? -5.250 1.039 -17.817 1.00 91.94 556 THR A N 1
ATOM 4418 C CA . THR A 1 556 ? -5.488 2.457 -18.130 1.00 91.94 556 THR A CA 1
ATOM 4419 C C . THR A 1 556 ? -6.895 2.879 -17.704 1.00 91.94 556 THR A C 1
ATOM 4421 O O . THR A 1 556 ? -7.059 3.876 -16.997 1.00 91.94 556 THR A O 1
ATOM 4424 N N . LEU A 1 557 ? -7.923 2.098 -18.054 1.00 88.44 557 LEU A N 1
ATOM 4425 C CA . LEU A 1 557 ? -9.314 2.405 -17.701 1.00 88.44 557 LEU A CA 1
ATOM 4426 C C . LEU A 1 557 ? -9.550 2.435 -16.189 1.00 88.44 557 LEU A C 1
ATOM 4428 O O . LEU A 1 557 ? -10.244 3.327 -15.697 1.00 88.44 557 LEU A O 1
ATOM 4432 N N . LYS A 1 558 ? -8.945 1.508 -15.435 1.00 85.38 558 LYS A N 1
ATOM 4433 C CA . LYS A 1 558 ? -9.058 1.463 -13.969 1.00 85.38 558 LYS A CA 1
ATOM 4434 C C . LYS A 1 558 ? -8.618 2.782 -13.325 1.00 85.38 558 LYS A C 1
ATOM 4436 O O . LYS A 1 558 ? -9.264 3.248 -12.388 1.00 85.38 558 LYS A O 1
ATOM 4441 N N . LYS A 1 559 ? -7.558 3.412 -13.839 1.00 86.69 559 LYS A N 1
ATOM 4442 C CA . LYS A 1 559 ? -7.070 4.717 -13.360 1.00 86.69 559 LYS A CA 1
ATOM 4443 C C . LYS A 1 559 ? -7.924 5.892 -13.834 1.00 86.69 559 LYS A C 1
ATOM 4445 O O . LYS A 1 559 ? -8.067 6.869 -13.104 1.00 86.69 559 LYS A O 1
ATOM 4450 N N . LEU A 1 560 ? -8.547 5.784 -15.006 1.00 87.56 560 LEU A N 1
ATOM 4451 C CA . LEU A 1 560 ? -9.439 6.805 -15.568 1.00 87.56 560 LEU A CA 1
ATOM 4452 C C . LEU A 1 560 ? -10.888 6.741 -15.042 1.00 87.56 560 LEU A C 1
ATOM 4454 O O . LEU A 1 560 ? -11.743 7.472 -15.542 1.00 87.56 560 LEU A O 1
ATOM 4458 N N . LYS A 1 561 ? -11.173 5.940 -14.003 1.00 79.31 561 LYS A N 1
ATOM 4459 C CA . LYS A 1 561 ? -12.494 5.800 -13.350 1.00 79.31 561 LYS A CA 1
ATOM 4460 C C . LYS A 1 561 ? -13.261 7.125 -13.136 1.00 79.31 561 LYS A C 1
ATOM 4462 O O . LYS A 1 561 ? -14.466 7.125 -13.371 1.00 79.31 561 LYS A O 1
ATOM 4467 N N . PRO A 1 562 ? -12.639 8.270 -12.777 1.00 76.94 562 PRO A N 1
ATOM 4468 C CA . PRO A 1 562 ? -13.368 9.539 -12.646 1.00 76.94 562 PRO A CA 1
ATOM 4469 C C . PRO A 1 562 ? -14.021 10.070 -13.940 1.00 76.94 562 PRO A C 1
ATOM 4471 O O . PRO A 1 562 ? -14.914 10.908 -13.860 1.00 76.94 562 PRO A O 1
ATOM 4474 N N . PHE A 1 563 ? -13.596 9.605 -15.122 1.00 76.50 563 PHE A N 1
ATOM 4475 C CA . PHE A 1 563 ? -14.052 10.075 -16.443 1.00 76.50 563 PHE A CA 1
ATOM 4476 C C . PHE A 1 563 ? -14.818 9.019 -17.238 1.00 76.50 563 PHE A C 1
ATOM 4478 O O . PHE A 1 563 ? -15.065 9.191 -18.424 1.00 76.50 563 PHE A O 1
ATOM 4485 N N . GLN A 1 564 ? -15.192 7.919 -16.601 1.00 71.88 564 GLN A N 1
ATOM 4486 C CA . GLN A 1 564 ? -15.583 6.678 -17.257 1.00 71.88 564 GLN A CA 1
ATOM 4487 C C . GLN A 1 564 ? -16.706 6.790 -18.308 1.00 71.88 564 GLN A C 1
ATOM 4489 O O . GLN A 1 564 ? -16.618 6.159 -19.357 1.00 71.88 564 GLN A O 1
ATOM 4494 N N . GLU A 1 565 ? -17.727 7.625 -18.086 1.00 76.06 565 GLU A N 1
ATOM 4495 C CA . GLU A 1 565 ? -18.823 7.846 -19.054 1.00 76.06 565 GLU A CA 1
ATOM 4496 C C . GLU A 1 565 ? -18.394 8.639 -20.303 1.00 76.06 565 GLU A C 1
ATOM 4498 O O . GLU A 1 565 ? -19.179 8.854 -21.224 1.00 76.06 565 GLU A O 1
ATOM 4503 N N . ARG A 1 566 ? -17.147 9.108 -20.319 1.00 84.06 566 ARG A N 1
ATOM 4504 C CA . ARG A 1 566 ? -16.583 10.028 -21.305 1.00 84.06 566 ARG A CA 1
ATOM 4505 C C . ARG A 1 566 ? -15.325 9.475 -21.976 1.00 84.06 566 ARG A C 1
ATOM 4507 O O . ARG A 1 566 ? -14.611 10.232 -22.632 1.00 84.06 566 ARG A O 1
ATOM 4514 N N . ILE A 1 567 ? -15.047 8.183 -21.797 1.00 86.94 567 ILE A N 1
ATOM 4515 C CA . ILE A 1 567 ? -13.921 7.493 -22.429 1.00 86.94 567 ILE A CA 1
ATOM 4516 C C . ILE A 1 567 ? -14.417 6.754 -23.668 1.00 86.94 567 ILE A C 1
ATOM 4518 O O . ILE A 1 567 ? -15.368 5.976 -23.600 1.00 86.94 567 ILE A O 1
ATOM 4522 N N . TYR A 1 568 ? -13.720 6.972 -24.776 1.00 86.69 568 TYR A N 1
ATOM 4523 C CA . TYR A 1 568 ? -13.966 6.359 -26.070 1.00 86.69 568 TYR A CA 1
ATOM 4524 C C . TYR A 1 568 ? -12.706 5.622 -26.501 1.00 86.69 568 TYR A C 1
ATOM 4526 O O . TYR A 1 568 ? -11.603 6.166 -26.437 1.00 86.69 568 TYR A O 1
ATOM 4534 N N . ILE A 1 569 ? -12.866 4.375 -26.934 1.00 86.81 569 ILE A N 1
ATOM 4535 C CA . ILE A 1 569 ? -11.756 3.552 -27.419 1.00 86.81 569 ILE A CA 1
ATOM 4536 C C . ILE A 1 569 ? -11.933 3.330 -28.914 1.00 86.81 569 ILE A C 1
ATOM 4538 O O . ILE A 1 569 ? -13.020 2.937 -29.349 1.00 86.81 569 ILE A O 1
ATOM 4542 N N . LEU A 1 570 ? -10.863 3.579 -29.665 1.00 86.19 570 LEU A N 1
ATOM 4543 C CA . LEU A 1 570 ? -10.797 3.483 -31.115 1.00 86.19 570 LEU A CA 1
ATOM 4544 C C . LEU A 1 570 ? -9.630 2.564 -31.506 1.00 86.19 570 LEU A C 1
ATOM 4546 O O . LEU A 1 570 ? -8.475 2.977 -31.427 1.00 86.19 570 LEU A O 1
ATOM 4550 N N . VAL A 1 571 ? -9.949 1.324 -31.888 1.00 81.38 571 VAL A N 1
ATOM 4551 C CA . VAL A 1 571 ? -8.990 0.243 -32.203 1.00 81.38 571 VAL A CA 1
ATOM 4552 C C . VAL A 1 571 ? -9.093 -0.190 -33.657 1.00 81.38 571 VAL A C 1
ATOM 4554 O O . VAL A 1 571 ? -10.244 -0.321 -34.146 1.00 81.38 571 VAL A O 1
#

Radius of gyration: 26.89 Å; chains: 1; bounding box: 59×51×76 Å

Foldseek 3Di:
DVLLVLLVVLLVVLVVVVQPCQDPDQLPDPLSLVLLQVLCVLVVHDSVCSVSLRSLLRSFDQQEEAEDEFAAPCVLVVQLCLDVRPHNCCCCRRHYVYQHDPVDDPDDAPVNVVSVVVDLVVARHEYEYEAWFFDDPLQQVPFDGPVRHGPLVVCLSDVVRYLAAEYFECRQLAVAPCVAPPNPRNTGHNCVSVVPGQYAYQYFPGRHSSSVSSQSSVCSSNVDGADADPSNYHCSFFVDQQLVLDPQVLLLLLLNEDCDPPDPSLVVLHDQQQQQAPRLQAGGCCSPCPHNRNPHHQSRVRAHHQRRRDHNSCAQSPPRGHHQAPPDDHDPDPPPDDPQDDFDEDEDDQVDPDQVSQQVDPPDFLPLEWEWAAAPVDFTFIWHRDPSGIDTQADEKDWQQLLVLLVVQCPDDPSSVSLSVLLCVVQVVLNVPGDDDDTDIGRHPLSNVCSLQSSNPHDDDLLVLQVPTPHPGAQAQAWDWDADPSHIYIDNPSNVSSLSSVVSSPHDSSNSSNNVLLNCLQNVLVVVVVVVVVGVHLAYEYEYCSCVRPSSVSSNSVSNVVNRHRYYYYD

Sequence (571 aa):
MQNTEKLQQRLESLKLQGNKQQKSISLRDEKSQKWIAENLKLLSIPKESLETTTEILETLEDIKIVWLHMEECSGCSESILRSSLPTFETLIFDVMRIEYHDMLMAGSGHQCKENLERIVKEGKYILLVEGSISLGSGEFYVTIGSGGKSGADEIKELGEKALAIFAVGSCACYGGIQVAYPNPTHAYPIKELLPHKDIVQIAGCPPSDRNIAVSLMSFFLFGETPESDDLGRPLWAYGKCLHDLCERKSAFLAGEFVEEFGDEKAIAGACLYKVGCRGPYVFNNCPKIKFNDKISWPIAAGHGCLGCSEPDFWDTMAQFEEPMGNNIYHFPTPVIQPKLPPYQTCSTKIPNYSLESLNQSPFLTKEHTLGIVLDHNYESYLFCSQDSQLVAISQFEFETNPRLLLEKLQNKTKQQASLFQNYSLNFKDAYTSLPPLAEEMSKNLFDFYKTLALWIGKNEDFFDLAHAFHHPHESLYPLKFKQKDNLWQVDYSKFIINYLAYAIGGLDCYGLAYGAIVSYANDIAEVLLEITRQQETQHLWLCGDGFADSLLREKTLKKLKPFQERIYILV

pLDDT: mean 90.19, std 9.64, range [40.0, 98.62]

Secondary structure (DSSP, 8-state):
-HHHHHHHHHHHHHHHTT-S---S----SHHHHHHHHHHHHHTT--GGGHHHHHHHHHHS---EEEEEE-B--SHHHHHHHT-BTTBHHHIIIII-EEEEETTT-S--THHHHHHHHHHHHH--EEEEEESBEE-GGGTTSSEETTTTEEHHHHHHHHHTT-SEEEEEHHHHHH-TTTTSTT-TT-EE-HHHHSTTS-EEEE-SSSPPHHHHHHHHHHHHHHSSPPPB-TTS-BHHHHSSBHHHH-TTHHHHHTT-B-SSTTSHHHHTT-B-TTTT--GGG-B--HHHH-BTTTTB-TTTTT-----TTSTTHHHHT-STTS-SSTTS--------PPPPPP-EEE----S---HHHHHH-SSS-SSSEEEEE--SSS--EEEEEETTEEEE-B---EE--HHHHHHHHHTT-HHHHHHHHHHHHHTHHHHHHSPPS---EE--TTHHHHHHHHHTT--S-HHHHHHT-----------EEEEETTEEEEE-HHHHHHHHHHHHTT--HHHHHHHHHHHHHHHHHHHHHHHHHHTT--EEEEESGGGGSHHHHHHHHHHTGGGGGGEEEE-